Protein AF-A0A836Q5B0-F1 (afdb_monomer)

Foldseek 3Di:
DDPPDPQDADEDDEDAAQDDLVRLVVQQVVQVVVAPHKYKYKYAQNVRPWIKIWIWHAHPVDDFIWIWIWIDDDPPTHTPDIDTHPDSVVVNVVSDLVSPDSVPPPVPDDDDDDDPPPDPDDDDDDDDDDDDDDDDDDDDPPCPVVDDPPDPCLPVQPDKDKDWLLVPQLLRVLVSLQSSQFFWWKWWDDPPKIKIWGGGRSWTFWIDMPNDIALLRLLVSNLDRTTMMITGGPDDDPDGRHDDGSVVSSVLSVVLNVLVVVCVVVVQDQQKQKDFLDPPDDLVNQVVLCVPPPSADSVLLVLLLVLRPSDDGNNVSCVVSVHDSSHVSVSVSSCVVVSRMDIDPPHPPPPPPPPCPPPPPPPVVVVVVVVVVVVPDD

Radius of gyration: 31.03 Å; Cα contacts (8 Å, |Δi|>4): 532; chains: 1; bounding box: 118×63×68 Å

pLDDT: mean 72.56, std 22.39, range [23.05, 97.31]

Mean predicted aligned error: 19.77 Å

Sequence (378 aa):
MLKKTSLASKTLQKLPAAPGLSEIHHFLSVAMEQRGRQVEITWATPDKMMDFSLNIHCPIKGGDTNWKLFLGTGQRAELLWDYRSCDVLLVYNLIVSSCGEVHQSIQAEGAITVSESFRDASRKRDTYFMQASRQSTDGDLTKLSAIGLQDNSWSKGTQEMTGELSLVPPSTLLQSILLSKTTGKLVISSQKESVQIYTVEGRAVYAEGMGQTGDECILELIGVRDGKYNFEPRARTDKQNVVNDLETLIVRGVQLTDSNTYLRHAGVAPESILLKARKDTTEYELSSSIEGNNAIDGEAMLQLYIAIDDRSMLKQVTRMAELKKSQWVPALCHLIERDFVTFSNEHVKSKSERANLPGKQIDTSLIHSVMTTLRLFP

Secondary structure (DSSP, 8-state):
---------EEEEEESSSPPHHHHHHHHHHHHHTTTSEEEEEEE-TTSS-EEEEEEE--TT-SPPEEEEEESSGGG-EEEEEEE-S-HHHHHHHHHHHS-STTSTTSSS------STT----------------------GGGTTSSSTT--GGGSTT--EEEETTTS-HHHHHHHHHHTT--EEEEEE-SS-EEEEEEETTEEEEEEETTEETHHHHHHHTT--S-EEEEEET---S-----S-HHHHHHHHHHHHHHHHHHHHHT--TTPEEEES-SS--HHHHHHHHTT-TTS-HHHHHHHHHH--SSSBHHHHHHHTT--HHHHHHHHHHHHHTTSEEEE-S----S------------HHHHHHHHHHTTS--

Structure (mmCIF, N/CA/C/O backbone):
data_AF-A0A836Q5B0-F1
#
_entry.id   AF-A0A836Q5B0-F1
#
loop_
_atom_site.group_PDB
_atom_site.id
_atom_site.type_symbol
_atom_site.label_atom_id
_atom_site.label_alt_id
_atom_site.label_comp_id
_atom_site.label_asym_id
_atom_site.label_entity_id
_atom_site.label_seq_id
_atom_site.pdbx_PDB_ins_code
_atom_site.Cartn_x
_atom_site.Cartn_y
_atom_site.Cartn_z
_atom_site.occupancy
_atom_site.B_iso_or_equiv
_atom_site.auth_seq_id
_atom_site.auth_comp_id
_atom_site.auth_asym_id
_atom_site.auth_atom_id
_atom_site.pdbx_PDB_model_num
ATOM 1 N N . MET A 1 1 ? 31.287 -37.209 23.423 1.00 32.28 1 MET A N 1
ATOM 2 C CA . MET A 1 1 ? 31.256 -36.941 21.966 1.00 32.28 1 MET A CA 1
ATOM 3 C C . MET A 1 1 ? 29.842 -37.167 21.443 1.00 32.28 1 MET A C 1
ATOM 5 O O . MET A 1 1 ? 29.458 -38.318 21.275 1.00 32.28 1 MET A O 1
ATOM 9 N N . LEU A 1 2 ? 29.049 -36.113 21.218 1.00 30.52 2 LEU A N 1
ATOM 10 C CA . LEU A 1 2 ? 27.745 -36.270 20.561 1.00 30.52 2 LEU A CA 1
ATOM 11 C C . LEU A 1 2 ? 27.942 -36.310 19.043 1.00 30.52 2 LEU A C 1
ATOM 13 O O . LEU A 1 2 ? 28.419 -35.342 18.451 1.00 30.52 2 LEU A O 1
ATOM 17 N N . LYS A 1 3 ? 27.570 -37.427 18.412 1.00 28.45 3 LYS A N 1
ATOM 18 C CA . LYS A 1 3 ? 27.507 -37.526 16.952 1.00 28.45 3 LYS A CA 1
ATOM 19 C C . LYS A 1 3 ? 26.350 -36.649 16.468 1.00 28.45 3 LYS A C 1
ATOM 21 O O . LYS A 1 3 ? 25.195 -36.993 16.702 1.00 28.45 3 LYS A O 1
ATOM 26 N N . LYS A 1 4 ? 26.653 -35.534 15.793 1.00 32.09 4 LYS A N 1
ATOM 27 C CA . LYS A 1 4 ? 25.658 -34.797 15.003 1.00 32.09 4 LYS A CA 1
ATOM 28 C C . LYS A 1 4 ? 25.189 -35.716 13.875 1.00 32.09 4 LYS A C 1
ATOM 30 O O . LYS A 1 4 ? 25.903 -35.896 12.893 1.00 32.09 4 LYS A O 1
ATOM 35 N N . THR A 1 5 ? 24.013 -36.311 14.028 1.00 31.94 5 THR A N 1
ATOM 36 C CA . THR A 1 5 ? 23.286 -36.943 12.928 1.00 31.94 5 THR A CA 1
ATOM 37 C C . THR A 1 5 ? 22.919 -35.857 11.925 1.00 31.94 5 THR A C 1
ATOM 39 O O . THR A 1 5 ? 22.050 -35.027 12.190 1.00 31.94 5 THR A O 1
ATOM 42 N N . SER A 1 6 ? 23.596 -35.833 10.777 1.00 34.41 6 SER A N 1
ATOM 43 C CA . SER A 1 6 ? 23.154 -35.020 9.651 1.00 34.41 6 SER A CA 1
ATOM 44 C C . SER A 1 6 ? 21.787 -35.532 9.199 1.00 34.41 6 SER A C 1
ATOM 46 O O . SER A 1 6 ? 21.635 -36.690 8.809 1.00 34.41 6 SER A O 1
ATOM 48 N N . LEU A 1 7 ? 20.778 -34.664 9.271 1.00 41.44 7 LEU A N 1
ATOM 49 C CA . LEU A 1 7 ? 19.516 -34.877 8.574 1.00 41.44 7 LEU A CA 1
ATOM 50 C C . LEU A 1 7 ? 19.847 -34.923 7.081 1.00 41.44 7 LEU A C 1
ATOM 52 O O . LEU A 1 7 ? 20.229 -33.908 6.504 1.00 41.44 7 LEU A O 1
ATOM 56 N N . ALA A 1 8 ? 19.782 -36.112 6.485 1.00 45.00 8 ALA A N 1
ATOM 57 C CA . ALA A 1 8 ? 20.088 -36.286 5.074 1.00 45.00 8 ALA A CA 1
ATOM 58 C C . ALA A 1 8 ? 19.111 -35.452 4.230 1.00 45.00 8 ALA A C 1
ATOM 60 O O . ALA A 1 8 ? 17.896 -35.660 4.308 1.00 45.00 8 ALA A O 1
ATOM 61 N N . SER A 1 9 ? 19.654 -34.517 3.442 1.00 53.81 9 SER A N 1
ATOM 62 C CA . SER A 1 9 ? 18.911 -33.822 2.388 1.00 53.81 9 SER A CA 1
ATOM 63 C C . SER A 1 9 ? 18.306 -34.867 1.455 1.00 53.81 9 SER A C 1
ATOM 65 O O . SER A 1 9 ? 18.991 -35.816 1.057 1.00 53.81 9 SER A O 1
ATOM 67 N N . LYS A 1 10 ? 17.020 -34.731 1.129 1.00 56.91 10 LYS A N 1
ATOM 68 C CA . LYS A 1 10 ? 16.376 -35.600 0.145 1.00 56.91 10 LYS A CA 1
ATOM 69 C C . LYS A 1 10 ? 16.384 -34.868 -1.189 1.00 56.91 10 LYS A C 1
ATOM 71 O O . LYS A 1 10 ? 15.486 -34.074 -1.465 1.00 56.91 10 LYS A O 1
ATOM 76 N N . THR A 1 11 ? 17.401 -35.150 -1.999 1.00 61.88 11 THR A N 1
ATOM 77 C CA . THR A 1 11 ? 17.527 -34.598 -3.349 1.00 61.88 11 THR A CA 1
ATOM 78 C C . THR A 1 11 ? 16.368 -35.092 -4.214 1.00 61.88 11 THR A C 1
ATOM 80 O O . THR A 1 11 ? 16.275 -36.272 -4.560 1.00 61.88 11 THR A O 1
ATOM 83 N N . LEU A 1 12 ? 15.456 -34.183 -4.531 1.00 60.34 12 LEU A N 1
ATOM 84 C CA . LEU A 1 12 ? 14.282 -34.396 -5.357 1.00 60.34 12 LEU A CA 1
ATOM 85 C C . LEU A 1 12 ? 14.588 -33.904 -6.769 1.00 60.34 12 LEU A C 1
ATOM 87 O O . LEU A 1 12 ? 14.223 -32.799 -7.149 1.00 60.34 12 LEU A O 1
ATOM 91 N N . GLN A 1 13 ? 15.209 -34.811 -7.531 1.00 65.50 13 GLN A N 1
ATOM 92 C CA . GLN A 1 13 ? 15.349 -34.763 -8.989 1.00 65.50 13 GLN A CA 1
ATOM 93 C C . GLN A 1 13 ? 16.310 -33.676 -9.526 1.00 65.50 13 GLN A C 1
ATOM 95 O O . GLN A 1 13 ? 16.334 -32.534 -9.073 1.00 65.50 13 GLN A O 1
ATOM 100 N N . LYS A 1 14 ? 17.124 -34.040 -10.531 1.00 74.19 14 LYS A N 1
ATOM 101 C CA . LYS A 1 14 ? 17.832 -33.052 -11.361 1.00 74.19 14 LYS A CA 1
ATOM 102 C C . LYS A 1 14 ? 16.908 -32.660 -12.512 1.00 74.19 14 LYS A C 1
ATOM 104 O O . LYS A 1 14 ? 16.526 -33.519 -13.308 1.00 74.19 14 LYS A O 1
ATOM 109 N N . LEU A 1 15 ? 16.520 -31.392 -12.569 1.00 75.31 15 LEU A N 1
ATOM 110 C CA . LEU A 1 15 ? 15.701 -30.827 -13.636 1.00 75.31 15 LEU A CA 1
ATOM 111 C C . LEU A 1 15 ? 16.573 -30.437 -14.843 1.00 75.31 15 LEU A C 1
ATOM 113 O O . LEU A 1 15 ? 17.754 -30.115 -14.677 1.00 75.31 15 LEU A O 1
ATOM 117 N N . PRO A 1 16 ? 16.010 -30.453 -16.065 1.00 67.50 16 PRO A N 1
ATOM 118 C CA . PRO A 1 16 ? 16.727 -30.057 -17.277 1.00 67.50 16 PRO A CA 1
ATOM 119 C C . PRO A 1 16 ? 16.876 -28.534 -17.439 1.00 67.50 16 PRO A C 1
ATOM 121 O O . PRO A 1 16 ? 17.687 -28.105 -18.252 1.00 67.50 16 PRO A O 1
ATOM 124 N N . ALA A 1 17 ? 16.093 -27.739 -16.704 1.00 75.56 17 ALA A N 1
ATOM 125 C CA . ALA A 1 17 ? 16.068 -26.277 -16.743 1.00 75.56 17 ALA A CA 1
ATOM 126 C C . ALA A 1 17 ? 15.580 -25.716 -15.390 1.00 75.56 17 ALA A C 1
ATOM 128 O O . ALA A 1 17 ? 15.211 -26.486 -14.499 1.00 75.56 17 ALA A O 1
ATOM 129 N N . ALA A 1 18 ? 15.575 -24.386 -15.248 1.00 78.94 18 ALA A N 1
ATOM 130 C CA . ALA A 1 18 ? 15.057 -23.706 -14.059 1.00 78.94 18 ALA A CA 1
ATOM 131 C C . ALA A 1 18 ? 13.565 -24.028 -13.821 1.00 78.94 18 ALA A C 1
ATOM 133 O O . ALA A 1 18 ? 12.812 -24.126 -14.793 1.00 78.94 18 ALA A O 1
ATOM 134 N N . PRO A 1 19 ? 13.126 -24.190 -12.558 1.00 81.81 19 PRO A N 1
ATOM 135 C CA . PRO A 1 19 ? 11.784 -24.666 -12.249 1.00 81.81 19 PRO A CA 1
ATOM 136 C C . PRO A 1 19 ? 10.709 -23.620 -12.566 1.00 81.81 19 PRO A C 1
ATOM 138 O O . PRO A 1 19 ? 10.798 -22.463 -12.147 1.00 81.81 19 PRO A O 1
ATOM 141 N N . GLY A 1 20 ? 9.654 -24.042 -13.261 1.00 76.81 20 GLY A N 1
ATOM 142 C CA . GLY A 1 20 ? 8.481 -23.208 -13.525 1.00 76.81 20 GLY A CA 1
ATOM 143 C C . GLY A 1 20 ? 7.596 -23.019 -12.286 1.00 76.81 20 GLY A C 1
ATOM 144 O O . GLY A 1 20 ? 7.656 -23.799 -11.335 1.00 76.81 20 GLY A O 1
ATOM 145 N N . LEU A 1 21 ? 6.704 -22.022 -12.309 1.00 70.06 21 LEU A N 1
ATOM 146 C CA . LEU A 1 21 ? 5.814 -21.689 -11.182 1.00 70.06 21 LEU A CA 1
ATOM 147 C C . LEU A 1 21 ? 5.029 -22.907 -10.640 1.00 70.06 21 LEU A C 1
ATOM 149 O O . LEU A 1 21 ? 4.979 -23.135 -9.431 1.00 70.06 21 LEU A O 1
ATOM 153 N N . SER A 1 22 ? 4.478 -23.736 -11.534 1.00 67.81 22 SER A N 1
ATOM 154 C CA . SER A 1 22 ? 3.757 -24.970 -11.180 1.00 67.81 22 SER A CA 1
ATOM 155 C C . SER A 1 22 ? 4.646 -26.026 -10.512 1.00 67.81 22 SER A C 1
ATOM 157 O O . SER A 1 22 ? 4.177 -26.794 -9.672 1.00 67.81 22 SER A O 1
ATOM 159 N N . GLU A 1 23 ? 5.931 -26.070 -10.868 1.00 78.94 23 GLU A N 1
ATOM 160 C CA . GLU A 1 23 ? 6.905 -27.006 -10.302 1.00 78.94 23 GLU A CA 1
ATOM 161 C C . GLU A 1 23 ? 7.339 -26.538 -8.910 1.00 78.94 23 GLU A C 1
ATOM 163 O O . GLU A 1 23 ? 7.349 -27.340 -7.981 1.00 78.94 23 GLU A O 1
ATOM 168 N N . ILE A 1 24 ? 7.567 -25.235 -8.711 1.00 84.19 24 ILE A N 1
ATOM 169 C CA . ILE A 1 24 ? 7.852 -24.655 -7.385 1.00 84.19 24 ILE A CA 1
ATOM 170 C C . ILE A 1 24 ? 6.676 -24.894 -6.425 1.00 84.19 24 ILE A C 1
ATOM 172 O O . ILE A 1 24 ? 6.894 -25.295 -5.281 1.00 84.19 24 ILE A O 1
ATOM 176 N N . HIS A 1 25 ? 5.429 -24.746 -6.890 1.00 80.12 25 HIS A N 1
ATOM 177 C CA . HIS A 1 25 ? 4.243 -25.094 -6.098 1.00 80.12 25 HIS A CA 1
ATOM 178 C C . HIS A 1 25 ? 4.213 -26.589 -5.723 1.00 80.12 25 HIS A C 1
ATOM 180 O O . HIS A 1 25 ? 3.893 -26.955 -4.586 1.00 8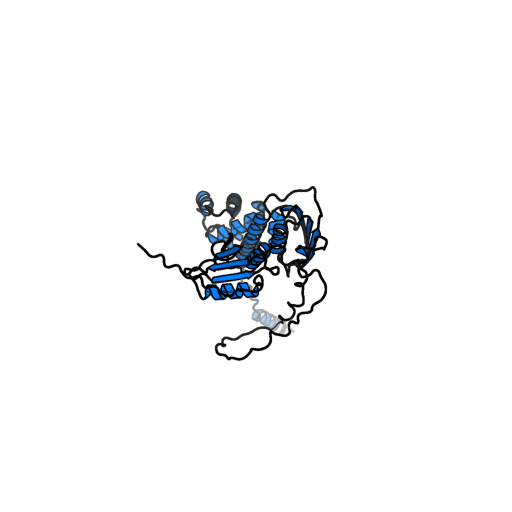0.12 25 HIS A O 1
ATOM 186 N N . HIS A 1 26 ? 4.570 -27.476 -6.658 1.00 82.06 26 HIS A N 1
ATOM 187 C CA . HIS A 1 26 ? 4.688 -28.908 -6.381 1.00 82.06 26 HIS A CA 1
ATOM 188 C C . HIS A 1 26 ? 5.789 -29.198 -5.347 1.00 82.06 26 HIS A C 1
ATOM 190 O O . HIS A 1 26 ? 5.546 -29.924 -4.384 1.00 82.06 26 HIS A O 1
ATOM 196 N N . PHE A 1 27 ? 6.967 -28.585 -5.475 1.00 86.06 27 PHE A N 1
ATOM 197 C CA . PHE A 1 27 ? 8.071 -28.774 -4.532 1.00 86.06 27 PHE A CA 1
ATOM 198 C C . PHE A 1 27 ? 7.763 -28.236 -3.133 1.00 86.06 27 PHE A C 1
ATOM 200 O O . PHE A 1 27 ? 8.098 -28.902 -2.152 1.00 86.06 27 PHE A O 1
ATOM 207 N N . LEU A 1 28 ? 7.063 -27.099 -3.021 1.00 84.25 28 LEU A N 1
ATOM 208 C CA . LEU A 1 28 ? 6.534 -26.618 -1.742 1.00 84.25 28 LEU A CA 1
ATOM 209 C C . LEU A 1 28 ? 5.586 -27.651 -1.123 1.00 84.25 28 LEU A C 1
ATOM 211 O O . LEU A 1 28 ? 5.732 -27.985 0.049 1.00 84.25 28 LEU A O 1
ATOM 215 N N . SER A 1 29 ? 4.667 -28.212 -1.914 1.00 82.38 29 SER A N 1
ATOM 216 C CA . SER A 1 29 ? 3.733 -29.247 -1.446 1.00 82.38 29 SER A CA 1
ATOM 217 C C . SER A 1 29 ? 4.484 -30.469 -0.888 1.00 82.38 29 SER A C 1
ATOM 219 O O . SER A 1 29 ? 4.231 -30.901 0.236 1.00 82.38 29 SER A O 1
ATOM 221 N N . VAL A 1 30 ? 5.496 -30.962 -1.612 1.00 83.62 30 VAL A N 1
ATOM 222 C CA . VAL A 1 30 ? 6.340 -32.099 -1.195 1.00 83.62 30 VAL A CA 1
ATOM 223 C C . VAL A 1 30 ? 7.197 -31.779 0.043 1.00 83.62 30 VAL A C 1
ATOM 225 O O . VAL A 1 30 ? 7.431 -32.661 0.877 1.00 83.62 30 VAL A O 1
ATOM 228 N N . ALA A 1 31 ? 7.655 -30.534 0.202 1.00 85.44 31 ALA A N 1
ATOM 229 C CA . ALA A 1 31 ? 8.370 -30.072 1.394 1.00 85.44 31 ALA A CA 1
ATOM 230 C C . ALA A 1 31 ? 7.434 -29.926 2.611 1.00 85.44 31 ALA A C 1
ATOM 232 O O . ALA A 1 31 ? 7.816 -30.274 3.732 1.00 85.44 31 ALA A O 1
ATOM 233 N N . MET A 1 32 ? 6.186 -29.497 2.397 1.00 82.69 32 MET A N 1
ATOM 234 C CA . MET A 1 32 ? 5.147 -29.403 3.428 1.00 82.69 32 MET A CA 1
ATOM 235 C C . MET A 1 32 ? 4.665 -30.772 3.918 1.00 82.69 32 MET A C 1
ATOM 237 O O . MET A 1 32 ? 4.344 -30.896 5.101 1.00 82.69 32 MET A O 1
ATOM 241 N N . GLU A 1 33 ? 4.655 -31.799 3.064 1.00 82.56 33 GLU A N 1
ATOM 242 C CA . GLU A 1 33 ? 4.442 -33.201 3.462 1.00 82.56 33 GLU A CA 1
ATOM 243 C C . GLU A 1 33 ? 5.608 -33.754 4.302 1.00 82.56 33 GLU A C 1
ATOM 245 O O . GLU A 1 33 ? 5.419 -34.623 5.153 1.00 82.56 33 GLU A O 1
ATOM 250 N N . GLN A 1 34 ? 6.825 -33.244 4.093 1.00 81.62 34 GLN A N 1
ATOM 251 C CA . GLN A 1 34 ? 8.064 -33.726 4.716 1.00 81.62 34 GLN A CA 1
ATOM 252 C C . GLN A 1 34 ? 8.671 -32.702 5.693 1.00 81.62 34 GLN A C 1
ATOM 254 O O . GLN A 1 34 ? 9.893 -32.526 5.737 1.00 81.62 34 GLN A O 1
ATOM 259 N N . ARG A 1 35 ? 7.828 -32.045 6.509 1.00 80.00 35 ARG A N 1
ATOM 260 C CA . ARG A 1 35 ? 8.258 -31.005 7.469 1.00 80.00 35 ARG A CA 1
ATOM 261 C C . ARG A 1 35 ? 9.450 -31.445 8.319 1.00 80.00 35 ARG A C 1
ATOM 263 O O . ARG A 1 35 ? 9.516 -32.574 8.805 1.00 80.00 35 ARG A O 1
ATOM 270 N N . GLY A 1 36 ? 10.385 -30.525 8.534 1.00 77.06 36 GLY A N 1
ATOM 271 C CA . GLY A 1 36 ? 11.625 -30.777 9.268 1.00 77.06 36 GLY A CA 1
ATOM 272 C C . GLY A 1 36 ? 12.735 -31.442 8.459 1.00 77.06 36 GLY A C 1
ATOM 273 O O . GLY A 1 36 ? 13.853 -31.543 8.962 1.00 77.06 36 GLY A O 1
ATOM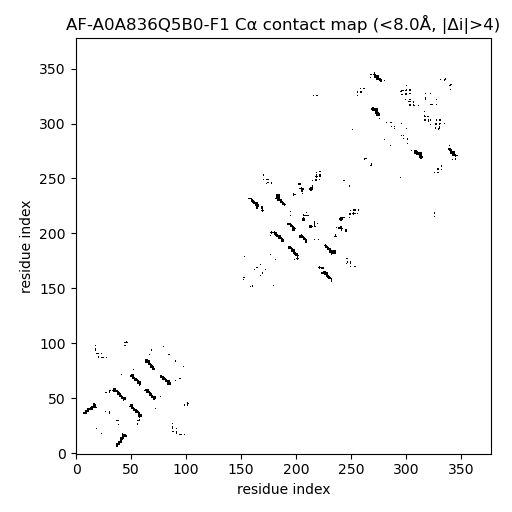 274 N N . ARG A 1 37 ? 12.474 -31.864 7.218 1.00 83.00 37 ARG A N 1
ATOM 275 C CA . ARG A 1 37 ? 13.512 -32.279 6.265 1.00 83.00 37 ARG A CA 1
ATOM 276 C C . ARG A 1 37 ? 13.827 -31.137 5.304 1.00 83.00 37 ARG A C 1
ATOM 278 O O . ARG A 1 37 ? 13.082 -30.164 5.207 1.00 83.00 37 ARG A O 1
ATOM 285 N N . GLN A 1 38 ? 14.972 -31.242 4.646 1.00 84.31 38 GLN A N 1
ATOM 286 C CA . GLN A 1 38 ? 15.367 -30.349 3.565 1.00 84.31 38 GLN A CA 1
ATOM 287 C C . GLN A 1 38 ? 15.113 -31.072 2.242 1.00 84.31 38 GLN A C 1
ATOM 289 O O . GLN A 1 38 ? 15.526 -32.224 2.068 1.00 84.31 38 GLN A O 1
ATOM 294 N N . VAL A 1 39 ? 14.390 -30.401 1.354 1.00 88.19 39 VAL A N 1
ATOM 295 C CA . VAL A 1 39 ? 14.159 -30.804 -0.033 1.00 88.19 39 VAL A CA 1
ATOM 296 C C . VAL A 1 39 ? 15.142 -30.025 -0.893 1.00 88.19 39 VAL A C 1
ATOM 298 O O . VAL A 1 39 ? 15.201 -28.804 -0.791 1.00 88.19 39 VAL A O 1
ATOM 301 N N . GLU A 1 40 ? 15.907 -30.723 -1.724 1.00 88.56 40 GLU A N 1
ATOM 302 C CA . GLU A 1 40 ? 16.896 -30.111 -2.614 1.00 88.56 40 GLU A CA 1
ATOM 303 C C . GLU A 1 40 ? 16.556 -30.427 -4.069 1.00 88.56 40 GLU A C 1
ATOM 305 O O . GLU A 1 40 ? 16.450 -31.600 -4.429 1.00 88.56 40 GLU A O 1
ATOM 310 N N . ILE A 1 41 ? 16.408 -29.399 -4.900 1.00 89.38 41 ILE A N 1
ATOM 311 C CA . ILE A 1 41 ? 16.217 -29.510 -6.351 1.00 89.38 41 ILE A CA 1
ATOM 312 C C . ILE A 1 41 ? 17.442 -28.917 -7.032 1.00 89.38 41 ILE A C 1
ATOM 314 O O . ILE A 1 41 ? 17.897 -27.845 -6.648 1.00 89.38 41 ILE A O 1
ATOM 318 N N . THR A 1 42 ? 17.958 -29.581 -8.064 1.00 88.75 42 THR A N 1
ATOM 319 C CA . THR A 1 42 ? 19.094 -29.062 -8.844 1.00 88.75 42 THR A CA 1
ATOM 320 C C . THR A 1 42 ? 18.723 -28.931 -10.310 1.00 88.75 42 THR A C 1
ATOM 322 O O . THR A 1 42 ? 17.991 -29.768 -10.834 1.00 88.75 42 THR A O 1
ATOM 325 N N . TRP A 1 43 ? 19.235 -27.914 -10.994 1.00 86.81 43 TRP A N 1
ATOM 326 C CA . TRP A 1 43 ? 19.111 -27.781 -12.447 1.00 86.81 43 TRP A CA 1
ATOM 327 C C . TRP A 1 43 ? 20.391 -27.234 -13.056 1.00 86.81 43 TRP A C 1
ATOM 329 O O . TRP A 1 43 ? 21.194 -26.604 -12.374 1.00 86.81 43 TRP A O 1
ATOM 339 N N . ALA A 1 44 ? 20.561 -27.477 -14.351 1.00 82.19 44 ALA A N 1
ATOM 340 C CA . ALA A 1 44 ? 21.536 -26.762 -15.157 1.00 82.19 44 ALA A CA 1
ATOM 341 C C . ALA A 1 44 ? 20.842 -25.623 -15.912 1.00 82.19 44 ALA A C 1
ATOM 343 O O . ALA A 1 44 ? 19.647 -25.680 -16.215 1.00 82.19 44 ALA A O 1
ATOM 344 N N . THR A 1 45 ? 21.609 -24.597 -16.241 1.00 75.25 45 THR A N 1
ATOM 345 C CA . THR A 1 45 ? 21.259 -23.617 -17.275 1.00 75.25 45 THR A CA 1
ATOM 346 C C . THR A 1 45 ? 21.203 -24.277 -18.663 1.00 75.25 45 THR A C 1
ATOM 348 O O . THR A 1 45 ? 21.854 -25.305 -18.872 1.00 75.25 45 THR A O 1
ATOM 351 N N . PRO A 1 46 ? 20.445 -23.721 -19.632 1.00 64.94 46 PRO A N 1
ATOM 352 C CA . PRO A 1 46 ? 20.335 -24.292 -20.981 1.00 64.94 46 PRO A CA 1
ATOM 353 C C . PRO A 1 46 ? 21.672 -24.461 -21.725 1.00 64.94 46 PRO A C 1
ATOM 355 O O . PRO A 1 46 ? 21.843 -25.430 -22.466 1.00 64.94 46 PRO A O 1
ATOM 358 N N . ASP A 1 47 ? 22.632 -23.562 -21.492 1.00 67.25 47 ASP A N 1
ATOM 359 C CA . ASP A 1 47 ? 24.005 -23.624 -22.020 1.00 67.25 47 ASP A CA 1
ATOM 360 C C . ASP A 1 47 ? 24.921 -24.608 -21.257 1.00 67.25 47 ASP A C 1
ATOM 362 O O . ASP A 1 47 ? 26.036 -24.896 -21.696 1.00 67.25 47 ASP A O 1
ATOM 366 N N . LYS A 1 48 ? 24.435 -25.153 -20.132 1.00 69.06 48 LYS A N 1
ATOM 367 C CA . LYS A 1 48 ? 25.134 -26.028 -19.180 1.00 69.06 48 LYS A CA 1
ATOM 368 C C . LYS A 1 48 ? 26.382 -25.406 -18.540 1.00 69.06 48 LYS A C 1
ATOM 370 O O . LYS A 1 48 ? 27.216 -26.153 -18.026 1.00 69.06 48 LYS A O 1
ATOM 375 N N . MET A 1 49 ? 26.521 -24.078 -18.533 1.00 69.31 49 MET A N 1
ATOM 376 C CA . MET A 1 49 ? 27.674 -23.410 -17.912 1.00 69.31 49 MET A CA 1
ATOM 377 C C . MET A 1 49 ? 27.521 -23.240 -16.398 1.00 69.31 49 MET A C 1
ATOM 379 O O . MET A 1 49 ? 28.517 -23.258 -15.676 1.00 69.31 49 MET A O 1
ATOM 383 N N . MET A 1 50 ? 26.287 -23.114 -15.905 1.00 79.62 50 MET A N 1
ATOM 384 C CA . MET A 1 50 ? 25.978 -22.943 -14.482 1.00 79.62 50 MET A CA 1
ATOM 385 C C . MET A 1 50 ? 24.972 -23.994 -13.999 1.00 79.62 50 MET A C 1
ATOM 387 O O . MET A 1 50 ? 23.851 -24.070 -14.505 1.00 79.62 50 MET A O 1
ATOM 391 N N . ASP A 1 51 ? 25.346 -24.779 -12.988 1.00 85.25 51 ASP A N 1
ATOM 392 C CA . ASP A 1 51 ? 24.382 -25.535 -12.180 1.00 85.25 51 ASP A CA 1
ATOM 393 C C . ASP A 1 51 ? 23.828 -24.630 -11.061 1.00 85.25 51 ASP A C 1
ATOM 395 O O . ASP A 1 51 ? 24.540 -23.772 -10.542 1.00 85.25 51 ASP A O 1
ATOM 399 N N . PHE A 1 52 ? 22.589 -24.864 -10.642 1.00 89.06 52 PHE A N 1
ATOM 400 C CA . PHE A 1 52 ? 21.939 -24.225 -9.496 1.00 89.06 52 PHE A CA 1
ATOM 401 C C . PHE A 1 52 ? 21.349 -25.291 -8.561 1.00 89.06 52 PHE A C 1
ATOM 403 O O . PHE A 1 52 ? 20.934 -26.364 -9.015 1.00 89.06 52 PHE A O 1
ATOM 410 N N . SER A 1 53 ? 21.275 -24.989 -7.262 1.00 90.25 53 SER A N 1
ATOM 411 C CA . SER A 1 53 ? 20.589 -25.811 -6.253 1.00 90.25 53 SER A CA 1
ATOM 412 C C . SER A 1 53 ? 19.614 -24.965 -5.433 1.00 90.25 53 SER A C 1
ATOM 414 O O . SER A 1 53 ? 20.013 -23.977 -4.816 1.00 90.25 53 SER A O 1
ATOM 416 N N . LEU A 1 54 ? 18.336 -25.347 -5.410 1.00 91.38 54 LEU A N 1
ATOM 417 C CA . LEU A 1 54 ? 17.301 -24.755 -4.565 1.00 91.38 54 LEU A CA 1
ATOM 418 C C . LEU A 1 54 ? 16.998 -25.686 -3.395 1.00 91.38 54 LEU A C 1
ATOM 420 O O . LEU A 1 54 ? 16.547 -26.818 -3.575 1.00 91.38 54 LEU A O 1
ATOM 424 N N . ASN A 1 55 ? 17.193 -25.169 -2.190 1.00 92.00 55 ASN A N 1
ATOM 425 C CA . ASN A 1 55 ? 16.923 -25.854 -0.941 1.00 92.00 55 ASN A CA 1
ATOM 426 C C . ASN A 1 55 ? 15.665 -25.285 -0.282 1.00 92.00 55 ASN A C 1
ATOM 428 O O . ASN A 1 55 ? 15.579 -24.085 -0.026 1.00 92.00 55 ASN A O 1
ATOM 432 N N . ILE A 1 56 ? 14.706 -26.160 0.010 1.00 91.56 56 ILE A N 1
ATOM 433 C CA . ILE A 1 56 ? 13.398 -25.842 0.587 1.00 91.56 56 ILE A CA 1
ATOM 434 C C . ILE A 1 56 ? 13.292 -26.527 1.950 1.00 91.56 56 ILE A C 1
ATOM 436 O O . ILE A 1 56 ? 13.509 -27.737 2.072 1.00 91.56 56 ILE A O 1
ATOM 440 N N . HIS A 1 57 ? 12.944 -25.770 2.987 1.00 90.25 57 HIS A N 1
ATOM 441 C CA . HIS A 1 57 ? 12.797 -26.278 4.346 1.00 90.25 57 HIS A CA 1
ATOM 442 C C . HIS A 1 57 ? 11.540 -25.730 5.030 1.00 90.25 57 HIS A C 1
ATOM 444 O O . HIS A 1 57 ? 11.481 -24.565 5.428 1.00 90.25 57 HIS A O 1
ATOM 450 N N . CYS A 1 58 ? 10.550 -26.602 5.227 1.00 87.25 58 CYS A N 1
ATOM 451 C CA . CYS A 1 58 ? 9.345 -26.296 5.994 1.00 87.25 58 CYS A CA 1
ATOM 452 C C . CYS A 1 58 ? 9.558 -26.653 7.484 1.00 87.25 58 CYS A C 1
ATOM 454 O O . CYS A 1 58 ? 9.760 -27.835 7.798 1.00 87.25 58 CYS A O 1
ATOM 456 N N . PRO A 1 59 ? 9.501 -25.690 8.424 1.00 82.25 59 PRO A N 1
ATOM 457 C CA . PRO A 1 59 ? 9.728 -25.955 9.845 1.00 82.25 59 PRO A CA 1
ATOM 458 C C . PRO A 1 59 ? 8.624 -26.826 10.475 1.00 82.25 59 PRO A C 1
ATOM 460 O O . PRO A 1 59 ? 7.433 -26.651 10.222 1.00 82.25 59 PRO A O 1
ATOM 463 N N . ILE A 1 60 ? 9.010 -27.753 11.365 1.00 78.12 60 ILE A N 1
ATOM 464 C CA . ILE A 1 60 ? 8.072 -28.687 12.032 1.00 78.12 60 ILE A CA 1
ATOM 465 C C . ILE A 1 60 ? 7.019 -27.939 12.864 1.00 78.12 60 ILE A C 1
ATOM 467 O O . ILE A 1 60 ? 5.853 -28.323 12.876 1.00 78.12 60 ILE A O 1
ATOM 471 N N . LYS A 1 61 ? 7.427 -26.861 13.546 1.00 75.31 61 LYS A N 1
ATOM 472 C CA . LYS A 1 61 ? 6.584 -26.093 14.478 1.00 75.31 61 LYS A CA 1
ATOM 473 C C . LYS A 1 61 ? 5.621 -25.106 13.794 1.00 75.31 61 LYS A C 1
ATOM 475 O O . LYS A 1 61 ? 4.953 -24.354 14.494 1.00 75.31 61 LYS A O 1
ATOM 480 N N . GLY A 1 62 ? 5.541 -25.110 12.461 1.00 64.50 62 GLY A N 1
ATOM 481 C CA . GLY A 1 62 ? 4.864 -24.063 11.692 1.00 64.50 62 GLY A CA 1
ATOM 482 C C . GLY A 1 62 ? 5.724 -22.803 11.532 1.00 64.50 62 GLY A C 1
ATOM 483 O O . GLY A 1 62 ? 6.829 -22.725 12.074 1.00 64.50 62 GLY A O 1
ATOM 484 N N . GLY A 1 63 ? 5.213 -21.845 10.757 1.00 73.12 63 GLY A N 1
ATOM 485 C CA . GLY A 1 63 ? 5.950 -20.673 10.271 1.00 73.12 63 GLY A CA 1
ATOM 486 C C . GLY A 1 63 ? 6.343 -20.796 8.795 1.00 73.12 63 GLY A C 1
ATOM 487 O O . GLY A 1 63 ? 6.121 -21.839 8.175 1.00 73.12 63 GLY A O 1
ATOM 488 N N . ASP A 1 64 ? 6.911 -19.724 8.245 1.00 80.50 64 ASP A N 1
ATOM 489 C CA . ASP A 1 64 ? 7.226 -19.624 6.818 1.00 80.50 64 ASP A CA 1
ATOM 490 C C . ASP A 1 64 ? 8.252 -20.651 6.341 1.00 80.50 64 ASP A C 1
ATOM 492 O O . ASP A 1 64 ? 9.207 -21.006 7.044 1.00 80.50 64 ASP A O 1
ATOM 496 N N . THR A 1 65 ? 8.078 -21.094 5.096 1.00 86.88 65 THR A N 1
ATOM 497 C CA . THR A 1 65 ? 9.043 -21.974 4.437 1.00 86.88 65 THR A CA 1
ATOM 498 C C . THR A 1 65 ? 10.322 -21.198 4.154 1.00 86.88 65 THR A C 1
ATOM 500 O O . THR A 1 65 ? 10.289 -20.091 3.618 1.00 86.88 65 THR A O 1
ATOM 503 N N . ASN A 1 66 ? 11.461 -21.775 4.530 1.00 90.25 66 ASN A N 1
ATOM 504 C CA . ASN A 1 66 ? 12.769 -21.230 4.209 1.00 90.25 66 ASN A CA 1
ATOM 505 C C . ASN A 1 66 ? 13.235 -21.773 2.853 1.00 90.25 66 ASN A C 1
ATOM 507 O O . ASN A 1 66 ? 13.192 -22.981 2.612 1.00 90.25 66 ASN A O 1
ATOM 511 N N . TRP A 1 67 ? 13.680 -20.866 1.996 1.00 92.44 67 TRP A N 1
ATOM 512 C CA . TRP A 1 67 ? 14.132 -21.105 0.637 1.00 92.44 67 TRP A CA 1
ATOM 513 C C . TRP A 1 67 ? 15.556 -20.576 0.505 1.00 92.44 67 TRP A C 1
ATOM 515 O O . TRP A 1 67 ? 15.823 -19.432 0.871 1.00 92.44 67 TRP A O 1
ATOM 525 N N . LYS A 1 68 ? 16.468 -21.384 -0.031 1.00 92.38 68 LYS A N 1
ATOM 526 C CA . LYS A 1 68 ? 17.854 -20.974 -0.271 1.00 92.38 68 LYS A CA 1
ATOM 527 C C . LYS A 1 68 ? 18.288 -21.375 -1.664 1.00 92.38 68 LYS A C 1
ATOM 529 O O . LYS A 1 68 ? 18.236 -22.562 -1.986 1.00 92.38 68 LYS A O 1
ATOM 534 N N . LEU A 1 69 ? 18.742 -20.415 -2.459 1.00 91.56 69 LEU A N 1
ATOM 535 C CA . LEU A 1 69 ? 19.304 -20.684 -3.777 1.00 91.56 69 LEU A CA 1
ATOM 536 C C . LEU A 1 69 ? 20.826 -20.636 -3.719 1.00 91.56 69 LEU A C 1
ATOM 538 O O . LEU A 1 69 ? 21.408 -19.722 -3.135 1.00 91.56 69 LEU A O 1
ATOM 542 N N . PHE A 1 70 ? 21.455 -21.609 -4.366 1.00 89.19 70 PHE A N 1
ATOM 543 C CA . PHE A 1 70 ? 22.895 -21.704 -4.502 1.00 89.19 70 PHE A CA 1
ATOM 544 C C . PHE A 1 70 ? 23.307 -21.772 -5.975 1.00 89.19 70 PHE A C 1
ATOM 546 O O . PHE A 1 70 ? 22.633 -22.418 -6.782 1.00 89.19 70 PHE A O 1
ATOM 553 N N . LEU A 1 71 ? 24.441 -21.152 -6.296 1.00 85.94 71 LEU A N 1
ATOM 554 C CA . LEU A 1 71 ? 25.160 -21.310 -7.555 1.00 85.94 71 LEU A CA 1
ATOM 555 C C . LEU A 1 71 ? 26.180 -22.448 -7.409 1.00 85.94 71 LEU A C 1
ATOM 557 O O . LEU A 1 71 ? 27.007 -22.438 -6.499 1.00 85.94 71 LEU A O 1
ATOM 561 N N . GLY A 1 72 ? 26.132 -23.432 -8.303 1.00 80.19 72 GLY A N 1
ATOM 562 C CA . GLY A 1 72 ? 26.903 -24.673 -8.226 1.00 80.19 72 GLY A CA 1
ATOM 563 C C . GLY A 1 72 ? 26.242 -25.766 -7.372 1.00 80.19 72 GLY A C 1
ATOM 564 O O . GLY A 1 72 ? 25.174 -25.589 -6.789 1.00 80.19 72 GLY A O 1
ATOM 565 N N . THR A 1 73 ? 26.887 -26.936 -7.303 1.00 73.56 73 THR A N 1
ATOM 566 C CA . THR A 1 73 ? 26.415 -28.100 -6.529 1.00 73.56 73 THR A CA 1
ATOM 567 C C . THR A 1 73 ? 27.481 -28.620 -5.557 1.00 73.56 73 THR A C 1
ATOM 569 O O . THR A 1 73 ? 28.688 -28.490 -5.776 1.00 73.56 73 THR A O 1
ATOM 572 N N . GLY A 1 74 ? 27.040 -29.226 -4.449 1.00 69.44 74 GLY A N 1
ATOM 573 C CA . GLY A 1 74 ? 27.924 -29.817 -3.439 1.00 69.44 74 GLY A CA 1
ATOM 574 C C . GLY A 1 74 ? 28.701 -28.788 -2.604 1.00 69.44 74 GLY A C 1
ATOM 575 O O . GLY A 1 74 ? 28.222 -27.697 -2.323 1.00 69.44 74 GLY A O 1
ATOM 576 N N . GLN A 1 75 ? 29.919 -29.138 -2.171 1.00 65.00 75 GLN A N 1
ATOM 577 C CA . GLN A 1 75 ? 30.689 -28.330 -1.203 1.00 65.00 75 GLN A CA 1
ATOM 578 C C . GLN A 1 75 ? 31.316 -27.040 -1.762 1.00 65.00 75 GLN A C 1
ATOM 580 O O . GLN A 1 75 ? 31.961 -26.311 -1.014 1.00 65.00 75 GLN A O 1
ATOM 585 N N . ARG A 1 76 ? 31.155 -26.757 -3.059 1.00 68.38 76 ARG A N 1
ATOM 586 C CA . ARG A 1 76 ? 31.595 -25.502 -3.696 1.00 68.38 76 ARG A CA 1
ATOM 587 C C . ARG A 1 76 ? 30.427 -24.588 -4.082 1.00 68.38 76 ARG A C 1
ATOM 589 O O . ARG A 1 76 ? 30.636 -23.648 -4.835 1.00 68.38 76 ARG A O 1
ATOM 596 N N . ALA A 1 77 ? 29.218 -24.885 -3.606 1.00 80.75 77 ALA 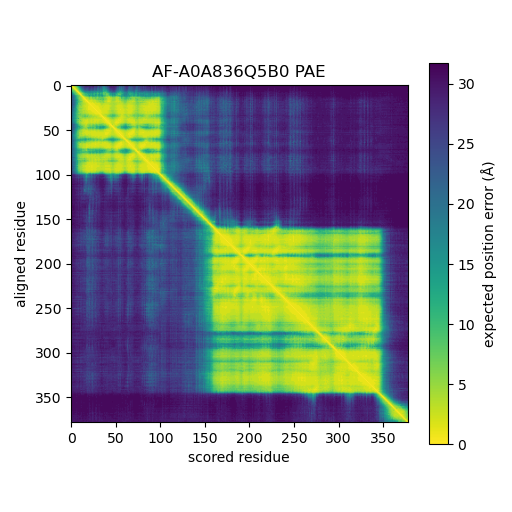A N 1
ATOM 597 C CA . ALA A 1 77 ? 28.037 -24.105 -3.931 1.00 80.75 77 ALA A CA 1
ATOM 598 C C . ALA A 1 77 ? 28.024 -22.768 -3.163 1.00 80.75 77 ALA A C 1
ATOM 600 O O . ALA A 1 77 ? 28.111 -22.751 -1.933 1.00 80.75 77 ALA A O 1
ATOM 601 N N . GLU A 1 78 ? 27.919 -21.655 -3.885 1.00 84.12 78 GLU A N 1
ATOM 602 C CA . GLU A 1 78 ? 27.834 -20.301 -3.331 1.00 84.12 78 GLU A CA 1
ATOM 603 C C . GLU A 1 78 ? 26.374 -19.948 -3.033 1.00 84.12 78 GLU A C 1
ATOM 605 O O . GLU A 1 78 ? 25.507 -20.158 -3.875 1.00 84.12 78 GLU A O 1
ATOM 610 N N . LEU A 1 79 ? 26.078 -19.429 -1.838 1.00 86.56 79 LEU A N 1
ATOM 611 C CA . LEU A 1 79 ? 24.722 -19.018 -1.460 1.00 86.56 79 LEU A CA 1
ATOM 612 C C . LEU A 1 79 ? 24.379 -17.677 -2.122 1.00 86.56 79 LEU A C 1
ATOM 614 O O . LEU A 1 79 ? 24.968 -16.660 -1.766 1.00 86.56 79 LEU A O 1
ATOM 618 N N . LEU A 1 80 ? 23.391 -17.666 -3.019 1.00 83.19 80 LEU A N 1
ATOM 619 C CA . LEU A 1 80 ? 22.901 -16.443 -3.662 1.00 83.19 80 LEU A CA 1
ATOM 620 C C . LEU A 1 80 ? 21.916 -15.687 -2.764 1.00 83.19 80 LEU A C 1
ATOM 622 O O . LEU A 1 80 ? 22.000 -14.469 -2.643 1.00 83.19 80 LEU A O 1
ATOM 626 N N . TRP A 1 81 ? 20.988 -16.403 -2.120 1.00 88.38 81 TRP A N 1
ATOM 627 C CA . TRP A 1 81 ? 20.042 -15.821 -1.163 1.00 88.38 81 TRP A CA 1
ATOM 628 C C . TRP A 1 81 ? 19.434 -16.866 -0.221 1.00 88.38 81 TRP A C 1
ATOM 630 O O . TRP A 1 81 ? 19.357 -18.053 -0.537 1.00 88.38 81 TRP A O 1
ATOM 640 N N . ASP A 1 82 ? 18.977 -16.392 0.940 1.00 90.25 82 ASP A N 1
ATOM 641 C CA . ASP A 1 82 ? 18.265 -17.134 1.986 1.00 90.25 82 ASP A CA 1
ATOM 642 C C . ASP A 1 82 ? 17.018 -16.320 2.356 1.00 90.25 82 ASP A C 1
ATOM 644 O O . ASP A 1 82 ? 17.129 -15.205 2.867 1.00 90.25 82 ASP A O 1
ATOM 648 N N . TYR A 1 83 ? 15.835 -16.838 2.030 1.00 87.62 83 TYR A N 1
ATOM 649 C CA . TYR A 1 83 ? 14.571 -16.109 2.115 1.00 87.62 83 TYR A CA 1
ATOM 650 C C . TYR A 1 83 ? 13.489 -16.949 2.799 1.00 87.62 83 TYR A C 1
ATOM 652 O O . TYR A 1 83 ? 13.495 -18.179 2.727 1.00 87.62 83 TYR A O 1
ATOM 660 N N . ARG A 1 84 ? 12.548 -16.311 3.499 1.00 87.06 84 ARG A N 1
ATOM 661 C CA . ARG A 1 84 ? 11.437 -16.997 4.179 1.00 87.06 84 ARG A CA 1
ATOM 662 C C . ARG A 1 84 ? 10.118 -16.468 3.655 1.00 87.06 84 ARG A C 1
ATOM 664 O O . ARG A 1 84 ? 9.854 -15.281 3.792 1.00 87.06 84 ARG A O 1
ATOM 671 N N . SER A 1 85 ? 9.321 -17.341 3.047 1.00 82.12 85 SER A N 1
ATOM 672 C CA . SER A 1 85 ? 8.006 -16.982 2.520 1.00 82.12 85 SER A CA 1
ATOM 673 C C . SER A 1 85 ? 7.154 -18.215 2.225 1.00 82.12 85 SER A C 1
ATOM 675 O O . SER A 1 85 ? 7.671 -19.292 1.908 1.00 82.12 85 SER A O 1
ATOM 677 N N . CYS A 1 86 ? 5.837 -18.037 2.285 1.00 76.19 86 CYS A N 1
ATOM 678 C CA . CYS A 1 86 ? 4.855 -18.962 1.719 1.00 76.19 86 CYS A CA 1
ATOM 679 C C . CYS A 1 86 ? 4.392 -18.553 0.301 1.00 76.19 86 CYS A C 1
ATOM 681 O O . CYS A 1 86 ? 3.663 -19.310 -0.337 1.00 76.19 86 CYS A O 1
ATOM 683 N N . ASP A 1 87 ? 4.817 -17.390 -0.203 1.00 77.81 87 ASP A N 1
ATOM 684 C CA . ASP A 1 87 ? 4.504 -16.897 -1.548 1.00 77.81 87 ASP A CA 1
ATOM 685 C C . ASP A 1 87 ? 5.407 -17.553 -2.609 1.00 77.81 87 ASP A C 1
ATOM 687 O O . ASP A 1 87 ? 6.596 -17.252 -2.746 1.00 77.81 87 ASP A O 1
ATOM 691 N N . VAL A 1 88 ? 4.803 -18.456 -3.382 1.00 80.31 88 VAL A N 1
ATOM 692 C CA . VAL A 1 88 ? 5.436 -19.194 -4.484 1.00 80.31 88 VAL A CA 1
ATOM 693 C C . VAL A 1 88 ? 5.793 -18.285 -5.668 1.00 80.31 88 VAL A C 1
ATOM 695 O O . VAL A 1 88 ? 6.784 -18.545 -6.352 1.00 80.31 88 VAL A O 1
ATOM 698 N N . LEU A 1 89 ? 5.027 -17.217 -5.917 1.00 74.31 89 LEU A N 1
ATOM 699 C CA . LEU A 1 89 ? 5.265 -16.286 -7.024 1.00 74.31 89 LEU A CA 1
ATOM 700 C C . LEU A 1 89 ? 6.484 -15.402 -6.742 1.00 74.31 89 LEU A C 1
ATOM 702 O O . LEU A 1 89 ? 7.319 -15.200 -7.623 1.00 74.31 89 LEU A O 1
ATOM 706 N N . LEU A 1 90 ? 6.637 -14.944 -5.499 1.00 78.12 90 LEU A N 1
ATOM 707 C CA . LEU A 1 90 ? 7.825 -14.211 -5.064 1.00 78.12 90 LEU A CA 1
ATOM 708 C C . LEU A 1 90 ? 9.097 -15.068 -5.176 1.00 78.12 90 LEU A C 1
ATOM 710 O O . LEU A 1 90 ? 10.112 -14.608 -5.697 1.00 78.12 90 LEU A O 1
ATOM 714 N N . VAL A 1 91 ? 9.031 -16.338 -4.761 1.00 81.94 91 VAL A N 1
ATOM 715 C CA . VAL A 1 91 ? 10.143 -17.296 -4.906 1.00 81.94 91 VAL A CA 1
ATOM 716 C C . VAL A 1 91 ? 10.474 -17.563 -6.377 1.00 81.94 91 VAL A C 1
ATOM 718 O O . VAL A 1 91 ? 11.649 -17.591 -6.740 1.00 81.94 91 VAL A O 1
ATOM 721 N N . TYR A 1 92 ? 9.466 -17.706 -7.242 1.00 81.31 92 TYR A N 1
ATOM 722 C CA . TYR A 1 92 ? 9.664 -17.825 -8.690 1.00 81.31 92 TYR A CA 1
ATOM 723 C C . TYR A 1 92 ? 10.392 -16.602 -9.267 1.00 81.31 92 TYR A C 1
ATOM 725 O O . TYR A 1 92 ? 11.397 -16.761 -9.960 1.00 81.31 92 TYR A O 1
ATOM 733 N N . ASN A 1 93 ? 9.958 -15.389 -8.919 1.00 78.12 93 ASN A N 1
ATOM 734 C CA . ASN A 1 93 ? 10.596 -14.151 -9.375 1.00 78.12 93 ASN A CA 1
ATOM 735 C C . ASN A 1 93 ? 12.058 -14.041 -8.901 1.00 78.12 93 ASN A C 1
ATOM 737 O O . ASN A 1 93 ? 12.926 -13.653 -9.684 1.00 78.12 93 ASN A O 1
ATOM 741 N N . LEU A 1 94 ? 12.359 -14.449 -7.661 1.00 77.69 94 LEU A N 1
ATOM 742 C CA . LEU A 1 94 ? 13.731 -14.517 -7.138 1.00 77.69 94 LEU A CA 1
ATOM 743 C C . LEU A 1 94 ? 14.603 -15.513 -7.921 1.00 77.69 94 LEU A C 1
ATOM 745 O O . LEU A 1 94 ? 15.745 -15.192 -8.253 1.00 77.69 94 LEU A O 1
ATOM 749 N N . ILE A 1 95 ? 14.078 -16.695 -8.259 1.00 84.06 95 ILE A N 1
ATOM 750 C CA . ILE A 1 95 ? 14.784 -17.698 -9.077 1.00 84.06 95 ILE A CA 1
ATOM 751 C C . ILE A 1 95 ? 15.064 -17.146 -10.481 1.00 84.06 95 ILE A C 1
ATOM 753 O O . ILE A 1 95 ? 16.212 -17.174 -10.924 1.00 84.06 95 ILE A O 1
ATOM 757 N N . VAL A 1 96 ? 14.056 -16.578 -11.151 1.00 79.50 96 VAL A N 1
ATOM 758 C CA . VAL A 1 96 ? 14.199 -15.982 -12.493 1.00 79.50 96 VAL A CA 1
ATOM 759 C C . VAL A 1 96 ? 15.225 -14.846 -12.490 1.00 79.50 96 VAL A C 1
ATOM 761 O O . VAL A 1 96 ? 16.090 -14.809 -13.362 1.00 79.50 96 VAL A O 1
ATOM 764 N N . SER A 1 97 ? 15.195 -13.969 -11.481 1.00 73.75 97 SER A N 1
ATOM 765 C CA . SER A 1 97 ? 16.172 -12.882 -11.330 1.00 73.75 97 SER A CA 1
ATOM 766 C C . SER A 1 97 ? 17.597 -13.375 -11.052 1.00 73.75 97 SER A C 1
ATOM 768 O O . SER A 1 97 ? 18.550 -12.664 -11.358 1.00 73.75 97 SER A O 1
ATOM 770 N N . SER A 1 98 ? 17.756 -14.561 -10.460 1.00 76.69 98 SER A N 1
ATOM 771 C CA . SER A 1 98 ? 19.066 -15.128 -10.104 1.00 76.69 98 SER A CA 1
ATOM 772 C C . SER A 1 98 ? 19.702 -15.933 -11.239 1.00 76.69 98 SER A C 1
ATOM 774 O O . SER A 1 98 ? 20.922 -16.056 -11.299 1.00 76.69 98 SER A O 1
ATOM 776 N N . CYS A 1 99 ? 18.895 -16.470 -12.155 1.00 73.31 99 CYS A N 1
ATOM 777 C CA . CYS A 1 99 ? 19.341 -17.211 -13.339 1.00 73.31 99 CYS A CA 1
ATOM 778 C C . CYS A 1 99 ? 19.509 -16.301 -14.578 1.00 73.31 99 CYS A C 1
ATOM 780 O O . CYS A 1 99 ? 19.170 -16.712 -15.691 1.00 73.31 99 CYS A O 1
ATOM 782 N N . GLY A 1 100 ? 19.960 -15.057 -14.376 1.00 57.53 100 GLY A N 1
ATOM 783 C CA . GLY A 1 100 ? 19.921 -13.969 -15.362 1.00 57.53 100 GLY A CA 1
ATOM 784 C C . GLY A 1 100 ? 20.527 -14.282 -16.740 1.00 57.53 100 GLY A C 1
ATOM 785 O O . GLY A 1 100 ? 21.479 -15.043 -16.863 1.00 57.53 100 GLY A O 1
ATOM 786 N N . GLU A 1 101 ? 19.948 -13.663 -17.775 1.00 44.53 101 GLU A N 1
ATOM 787 C CA . GLU A 1 101 ? 20.325 -13.671 -19.208 1.00 44.53 101 GLU A CA 1
ATOM 788 C C . GLU A 1 101 ? 20.416 -15.021 -19.953 1.00 44.53 101 GLU A C 1
ATOM 790 O O . GLU A 1 101 ? 20.128 -15.046 -21.150 1.00 44.53 101 GLU A O 1
ATOM 795 N N . VAL A 1 102 ? 20.667 -16.169 -19.313 1.00 38.84 102 VAL A N 1
ATOM 796 C CA . VAL A 1 102 ? 20.832 -17.459 -20.034 1.00 38.84 102 VAL A CA 1
ATOM 797 C C . VAL A 1 102 ? 19.523 -17.997 -20.653 1.00 38.84 102 VAL A C 1
ATOM 799 O O . VAL A 1 102 ? 19.543 -18.882 -21.503 1.00 38.84 102 VAL A O 1
ATOM 802 N N . HIS A 1 103 ? 18.362 -17.428 -20.308 1.00 36.00 103 HIS A N 1
ATOM 803 C CA . HIS A 1 103 ? 17.104 -17.698 -21.024 1.00 36.00 103 HIS A CA 1
ATOM 804 C C . HIS A 1 103 ? 16.946 -16.921 -22.348 1.00 36.00 103 HIS A C 1
ATOM 806 O O . HIS A 1 103 ? 16.016 -17.206 -23.100 1.00 36.00 103 HIS A O 1
ATOM 812 N N . GLN A 1 104 ? 17.820 -15.957 -22.664 1.00 34.78 104 GLN A N 1
ATOM 813 C CA . GLN A 1 104 ? 17.682 -15.114 -23.862 1.00 34.78 104 GLN A CA 1
ATOM 814 C C . GLN A 1 104 ? 18.370 -15.691 -25.114 1.00 34.78 104 GLN A C 1
ATOM 816 O O . GLN A 1 104 ? 18.016 -15.317 -26.230 1.00 34.78 104 GLN A O 1
ATOM 821 N N . SER A 1 105 ? 19.313 -16.626 -24.967 1.00 29.09 105 SER A N 1
ATOM 822 C CA . SER A 1 105 ? 20.204 -17.066 -26.056 1.00 29.09 105 SER A CA 1
ATOM 823 C C . SER A 1 105 ? 19.648 -18.151 -26.995 1.00 29.09 105 SER A C 1
ATOM 825 O O . SER A 1 105 ? 20.323 -18.502 -27.958 1.00 29.09 105 SER A O 1
ATOM 827 N N . ILE A 1 106 ? 18.435 -18.677 -26.766 1.00 35.91 106 ILE A N 1
ATOM 828 C CA . ILE A 1 106 ? 17.853 -19.777 -27.578 1.00 35.91 106 ILE A CA 1
ATOM 829 C C . ILE A 1 106 ? 16.626 -19.341 -28.410 1.00 35.91 106 ILE A C 1
ATOM 831 O O . ILE A 1 106 ? 16.213 -20.053 -29.319 1.00 35.91 106 ILE A O 1
ATOM 835 N N . GLN A 1 107 ? 16.061 -18.148 -28.186 1.00 34.44 107 GLN A N 1
ATOM 836 C CA . GLN A 1 107 ? 14.921 -17.644 -28.982 1.00 34.44 107 GLN A CA 1
ATOM 837 C C . GLN A 1 107 ? 15.323 -16.772 -30.188 1.00 34.44 107 GLN A C 1
ATOM 839 O O . GLN A 1 107 ? 14.454 -16.232 -30.871 1.00 34.44 107 GLN A O 1
ATOM 844 N N . ALA A 1 108 ? 16.624 -16.630 -30.456 1.00 30.81 108 ALA A N 1
ATOM 845 C CA . ALA A 1 108 ? 17.169 -15.703 -31.447 1.00 30.81 108 ALA A CA 1
ATOM 846 C C . ALA A 1 108 ? 17.888 -16.382 -32.630 1.00 30.81 108 ALA A C 1
ATOM 848 O O . ALA A 1 108 ? 18.824 -15.808 -33.170 1.00 30.81 108 ALA A O 1
ATOM 849 N N . GLU A 1 109 ? 17.438 -17.561 -33.073 1.00 26.94 109 GLU A N 1
ATOM 850 C CA . GLU A 1 109 ? 17.622 -18.005 -34.465 1.00 26.94 109 GLU A CA 1
ATOM 851 C C . GLU A 1 109 ? 16.542 -19.030 -34.870 1.00 26.94 109 GLU A C 1
ATOM 853 O O . GLU A 1 109 ? 15.865 -19.616 -34.026 1.00 26.94 109 GLU A O 1
ATOM 858 N N . GLY A 1 110 ? 16.268 -19.137 -36.173 1.00 27.47 110 GLY A N 1
ATOM 859 C CA . GLY A 1 110 ? 14.971 -19.603 -36.673 1.00 27.47 110 GLY A CA 1
ATOM 860 C C . GLY A 1 110 ? 14.663 -21.105 -36.546 1.00 27.47 110 GLY A C 1
ATOM 861 O O . GLY A 1 110 ? 15.502 -21.957 -36.808 1.00 27.47 110 GLY A O 1
ATOM 862 N N . ALA A 1 111 ? 13.380 -21.389 -36.293 1.00 34.59 111 ALA A N 1
ATOM 863 C CA . ALA A 1 111 ? 12.657 -22.624 -36.621 1.00 34.59 111 ALA A CA 1
ATOM 864 C C . ALA A 1 111 ? 13.212 -23.983 -36.124 1.00 34.59 111 ALA A C 1
ATOM 866 O O . ALA A 1 111 ? 13.843 -24.714 -36.879 1.00 34.59 111 ALA A O 1
ATOM 867 N N . ILE A 1 112 ? 12.727 -24.437 -34.958 1.00 24.55 112 ILE A N 1
ATOM 868 C CA . ILE A 1 112 ? 12.134 -25.784 -34.814 1.00 24.55 112 ILE A CA 1
ATOM 869 C C . ILE A 1 112 ? 10.874 -25.679 -33.938 1.00 24.55 112 ILE A C 1
ATOM 871 O O . ILE A 1 112 ? 10.927 -25.231 -32.796 1.00 24.55 112 ILE A O 1
ATOM 875 N N . THR A 1 113 ? 9.737 -26.156 -34.446 1.00 37.69 113 THR A N 1
ATOM 876 C CA . THR A 1 113 ? 8.536 -26.428 -33.642 1.00 37.69 113 THR A CA 1
ATOM 877 C C . THR A 1 113 ? 8.692 -27.757 -32.899 1.00 37.69 113 THR A C 1
ATOM 879 O O . THR A 1 113 ? 8.680 -28.807 -33.544 1.00 37.69 113 THR A O 1
ATOM 882 N N . VAL A 1 114 ? 8.767 -27.742 -31.563 1.00 27.92 114 VAL A N 1
ATOM 883 C CA . VAL A 1 114 ? 8.624 -28.962 -30.741 1.00 27.92 114 VAL A CA 1
ATOM 884 C C . VAL A 1 114 ? 7.251 -28.978 -30.067 1.00 27.92 114 VAL A C 1
ATOM 886 O O . VAL A 1 114 ? 7.059 -28.513 -28.950 1.00 27.92 114 VAL A O 1
ATOM 889 N N . SER A 1 115 ? 6.303 -29.505 -30.834 1.00 29.36 115 SER A N 1
ATOM 890 C CA . SER A 1 115 ? 5.003 -30.069 -30.455 1.00 29.36 115 SER A CA 1
ATOM 891 C C . SER A 1 115 ? 4.704 -30.303 -28.956 1.00 29.36 115 SER A C 1
ATOM 893 O O . SER A 1 115 ? 5.274 -31.184 -28.315 1.00 29.36 115 SER A O 1
ATOM 895 N N . GLU A 1 116 ? 3.627 -29.675 -28.465 1.00 31.44 116 GLU A N 1
ATOM 896 C CA . GLU A 1 116 ? 2.935 -29.964 -27.185 1.00 31.44 116 GLU A CA 1
ATOM 897 C C . GLU A 1 116 ? 2.251 -31.358 -27.116 1.00 31.44 116 GLU A C 1
ATOM 899 O O . GLU A 1 116 ? 1.439 -31.643 -26.238 1.00 31.44 116 GLU A O 1
ATOM 904 N N . SER A 1 117 ? 2.558 -32.274 -28.036 1.00 28.02 117 SER A N 1
ATOM 905 C CA . SER A 1 117 ? 1.728 -33.449 -28.350 1.00 28.02 117 SER A CA 1
ATOM 906 C C . SER A 1 117 ? 1.954 -34.697 -27.479 1.00 28.02 117 SER A C 1
ATOM 908 O O . SER A 1 117 ? 1.449 -35.759 -27.828 1.00 28.02 117 SER A O 1
ATOM 910 N N . PHE A 1 118 ? 2.721 -34.620 -26.383 1.00 30.11 118 PHE A N 1
ATOM 911 C CA . PHE A 1 118 ? 3.212 -35.811 -25.657 1.00 30.11 118 PHE A CA 1
ATOM 912 C C . PHE A 1 118 ? 2.936 -35.847 -24.140 1.00 30.11 118 PHE A C 1
ATOM 914 O O . PHE A 1 118 ? 3.648 -36.521 -23.395 1.00 30.11 118 PHE A O 1
ATOM 921 N N . ARG A 1 119 ? 1.896 -35.150 -23.655 1.00 35.97 119 ARG A N 1
ATOM 922 C CA . ARG A 1 119 ? 1.511 -35.172 -22.224 1.00 35.97 119 ARG A CA 1
ATOM 923 C C . ARG A 1 119 ? 0.095 -35.662 -21.896 1.00 35.97 119 ARG A C 1
ATOM 925 O O . ARG A 1 119 ? -0.208 -35.800 -20.714 1.00 35.97 119 ARG A O 1
ATOM 932 N N . ASP A 1 120 ? -0.731 -36.018 -22.882 1.00 32.50 120 ASP A N 1
ATOM 933 C CA . ASP A 1 120 ? -2.064 -36.590 -22.625 1.00 32.50 120 ASP A CA 1
ATOM 934 C C . ASP A 1 120 ? -2.085 -38.125 -22.741 1.00 32.50 120 ASP A C 1
ATOM 936 O O . ASP A 1 120 ? -2.505 -38.691 -23.747 1.00 32.50 120 ASP A O 1
ATOM 940 N N . ALA A 1 121 ? -1.588 -38.807 -21.701 1.00 27.59 121 ALA A N 1
ATOM 941 C CA . ALA A 1 121 ? -1.780 -40.250 -21.516 1.00 27.59 121 ALA A CA 1
ATOM 942 C C . ALA A 1 121 ? -1.482 -40.711 -20.073 1.00 27.59 121 ALA A C 1
ATOM 944 O O . ALA A 1 121 ? -0.458 -41.348 -19.837 1.00 27.59 121 ALA A O 1
ATOM 945 N N . SER A 1 122 ? -2.372 -40.423 -19.107 1.00 29.89 122 SER A N 1
ATOM 946 C CA . SER A 1 122 ? -2.635 -41.282 -17.918 1.00 29.89 122 SER A CA 1
ATOM 947 C C . SER A 1 122 ? -3.713 -40.711 -16.979 1.00 29.89 122 SER A C 1
ATOM 949 O O . SER A 1 122 ? -3.463 -40.390 -15.819 1.00 29.89 122 SER A O 1
ATOM 951 N N . ARG A 1 123 ? -4.967 -40.654 -17.442 1.00 33.47 123 ARG A N 1
ATOM 952 C CA . ARG A 1 123 ? -6.135 -40.625 -16.544 1.00 33.47 123 ARG A CA 1
ATOM 953 C C . ARG A 1 123 ? -6.738 -42.026 -16.438 1.00 33.47 123 ARG A C 1
ATOM 955 O O . ARG A 1 123 ? -7.416 -42.440 -17.374 1.00 33.47 123 ARG A O 1
ATOM 962 N N . LYS A 1 124 ? -6.530 -42.711 -15.301 1.00 29.52 124 LYS A N 1
ATOM 963 C CA . LYS A 1 124 ? -7.506 -43.610 -14.629 1.00 29.52 124 LYS A CA 1
ATOM 964 C C . LYS A 1 124 ? -6.918 -44.327 -13.401 1.00 29.52 124 LYS A C 1
ATOM 966 O O . LYS A 1 124 ? -6.266 -45.360 -13.525 1.00 29.52 124 LYS A O 1
ATOM 971 N N . ARG A 1 125 ? -7.248 -43.802 -12.219 1.00 29.45 125 ARG A N 1
ATOM 972 C CA . ARG A 1 125 ? -7.671 -44.572 -11.035 1.00 29.45 125 ARG A CA 1
ATOM 973 C C . ARG A 1 125 ? -8.420 -43.632 -10.089 1.00 29.45 125 ARG A C 1
ATOM 975 O O . ARG A 1 125 ? -7.808 -42.808 -9.423 1.00 29.45 125 ARG A O 1
ATOM 982 N N . ASP A 1 126 ? -9.743 -43.677 -10.202 1.00 26.06 126 ASP A N 1
ATOM 983 C CA . ASP A 1 126 ? -10.713 -43.874 -9.112 1.00 26.06 126 ASP A CA 1
ATOM 984 C C . ASP A 1 126 ? -10.357 -43.222 -7.756 1.00 26.06 126 ASP A C 1
ATOM 986 O O . ASP A 1 126 ? -9.362 -43.563 -7.124 1.00 26.06 126 ASP A O 1
ATOM 990 N N . THR A 1 127 ? -11.070 -42.176 -7.315 1.00 26.86 127 THR A N 1
ATOM 991 C CA . THR A 1 127 ? -12.315 -42.273 -6.502 1.00 26.86 127 THR A CA 1
ATOM 992 C C . THR A 1 127 ? -12.158 -43.230 -5.303 1.00 26.86 127 THR A C 1
ATOM 994 O O . THR A 1 127 ? -11.806 -44.390 -5.452 1.00 26.86 127 THR A O 1
ATOM 997 N N . TYR A 1 128 ? -12.376 -42.820 -4.051 1.00 24.47 128 TYR A N 1
ATOM 998 C CA . TYR A 1 128 ? -13.482 -42.016 -3.519 1.00 24.47 128 TYR A CA 1
ATOM 999 C C . TYR A 1 128 ? -13.028 -41.046 -2.410 1.00 24.47 128 TYR A C 1
ATOM 1001 O O . TYR A 1 128 ? -12.498 -41.50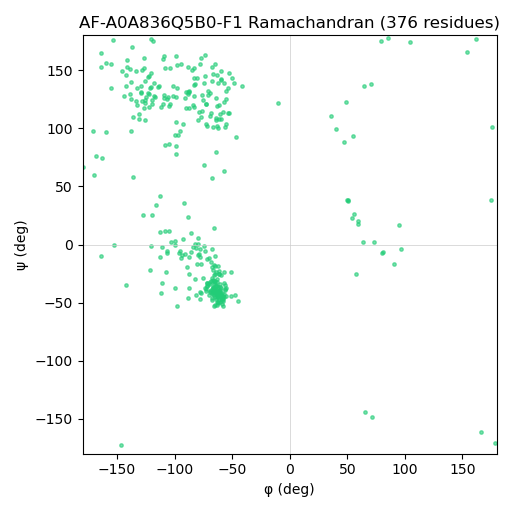2 -1.405 1.00 24.47 128 TYR A O 1
ATOM 1009 N N . PHE A 1 129 ? -13.352 -39.751 -2.534 1.00 27.92 129 PHE A N 1
ATOM 1010 C CA . PHE A 1 129 ? -13.960 -38.944 -1.454 1.00 27.92 129 PHE A CA 1
ATOM 1011 C C . PHE A 1 129 ? -14.475 -37.598 -2.012 1.00 27.92 129 PHE A C 1
ATOM 1013 O O . PHE A 1 129 ? -13.881 -36.538 -1.846 1.00 27.92 129 PHE A O 1
ATOM 1020 N N . MET A 1 130 ? -15.618 -37.647 -2.701 1.00 26.53 130 MET A N 1
ATOM 1021 C CA . MET A 1 130 ? -16.514 -36.494 -2.839 1.00 26.53 130 MET A CA 1
ATOM 1022 C C . MET A 1 130 ? -17.769 -36.800 -2.027 1.00 26.53 130 MET A C 1
ATOM 1024 O O . MET A 1 130 ? -18.456 -37.749 -2.388 1.00 26.53 130 MET A O 1
ATOM 1028 N N . GLN A 1 131 ? -18.112 -35.972 -1.033 1.00 24.61 131 GLN A N 1
ATOM 1029 C CA . GLN A 1 131 ? -19.496 -35.501 -0.854 1.00 24.61 131 GLN A CA 1
ATOM 1030 C C . GLN A 1 131 ? -19.628 -34.401 0.209 1.00 24.61 131 GLN A C 1
ATOM 1032 O O . GLN A 1 131 ? -19.747 -34.672 1.397 1.00 24.61 131 GLN A O 1
ATOM 1037 N N . ALA A 1 132 ? -19.651 -33.160 -0.281 1.00 27.31 132 ALA A N 1
ATOM 1038 C CA . ALA A 1 132 ? -20.426 -32.024 0.231 1.00 27.31 132 ALA A CA 1
ATOM 1039 C C . ALA A 1 132 ? -20.325 -30.877 -0.808 1.00 27.31 132 ALA A C 1
ATOM 1041 O O . ALA A 1 132 ? -19.580 -29.921 -0.634 1.00 27.31 132 ALA A O 1
ATOM 1042 N N . SER A 1 133 ? -20.773 -31.082 -2.055 1.00 24.19 133 SER A N 1
ATOM 1043 C CA . SER A 1 133 ? -21.992 -30.423 -2.585 1.00 24.19 133 SER A CA 1
ATOM 1044 C C . SER A 1 133 ? -22.123 -28.946 -2.154 1.00 24.19 133 SER A C 1
ATOM 1046 O O . SER A 1 133 ? -22.445 -28.694 -1.000 1.00 24.19 133 SER A O 1
ATOM 1048 N N . ARG A 1 134 ? -21.762 -27.964 -3.007 1.00 27.53 134 ARG A N 1
ATOM 1049 C CA . ARG A 1 134 ? -22.548 -27.416 -4.160 1.00 27.53 134 ARG A CA 1
ATOM 1050 C C . ARG A 1 134 ? -23.837 -26.725 -3.670 1.00 27.53 134 ARG A C 1
ATOM 1052 O O . ARG A 1 134 ? -24.526 -27.308 -2.849 1.00 27.53 134 ARG A O 1
ATOM 1059 N N . GLN A 1 135 ? -24.263 -25.550 -4.142 1.00 28.38 135 GLN A N 1
ATOM 1060 C CA . GLN A 1 135 ? -24.149 -24.860 -5.451 1.00 28.38 135 GLN A CA 1
ATOM 1061 C C . GLN A 1 135 ? -23.816 -23.354 -5.203 1.00 28.38 135 GLN A C 1
ATOM 1063 O O . GLN A 1 135 ? -23.867 -22.937 -4.054 1.00 28.38 135 GLN A O 1
ATOM 1068 N N . SER A 1 136 ? -23.455 -22.449 -6.124 1.00 27.61 136 SER A N 1
ATOM 1069 C CA . SER A 1 136 ? -23.434 -22.354 -7.604 1.00 27.61 136 SER A CA 1
ATOM 1070 C C . SER A 1 136 ? -22.512 -21.154 -7.984 1.00 27.61 136 SER A C 1
ATOM 1072 O O . SER A 1 136 ? -22.220 -20.349 -7.106 1.00 27.61 136 SER A O 1
ATOM 1074 N N . THR A 1 137 ? -22.009 -20.933 -9.208 1.00 27.94 137 THR A N 1
ATOM 1075 C CA . THR A 1 137 ? -22.239 -21.598 -10.512 1.00 27.94 137 THR A CA 1
ATOM 1076 C C . THR A 1 137 ? -20.963 -21.606 -11.395 1.00 27.94 137 THR A C 1
ATOM 1078 O O . THR A 1 137 ? -19.877 -21.265 -10.947 1.00 27.94 137 THR A O 1
ATOM 1081 N N . ASP A 1 138 ? -21.135 -22.055 -12.637 1.00 26.84 138 ASP A N 1
ATOM 1082 C CA . ASP A 1 138 ? -20.209 -22.267 -13.756 1.00 26.84 138 ASP A CA 1
ATOM 1083 C C . ASP A 1 138 ? -19.795 -20.979 -14.520 1.00 26.84 138 ASP A C 1
ATOM 1085 O O . ASP A 1 138 ? -20.540 -19.996 -14.512 1.00 26.84 138 ASP A O 1
ATOM 1089 N N . GLY A 1 139 ? -18.630 -20.983 -15.191 1.00 23.05 139 GLY A N 1
ATOM 1090 C CA . GLY A 1 139 ? -18.028 -19.772 -15.783 1.00 23.05 139 GLY A CA 1
ATOM 1091 C C . GLY A 1 139 ? -16.626 -19.886 -16.419 1.00 23.05 139 GLY A C 1
ATOM 1092 O O . GLY A 1 139 ? -15.838 -18.960 -16.279 1.00 23.05 139 GLY A O 1
ATOM 1093 N N . ASP A 1 140 ? -16.317 -20.994 -17.105 1.00 25.69 140 ASP A N 1
ATOM 1094 C CA . ASP A 1 140 ? -15.263 -21.132 -18.145 1.00 25.69 140 ASP A CA 1
ATOM 1095 C C . ASP A 1 140 ? -13.841 -20.555 -17.875 1.00 25.69 140 ASP A C 1
ATOM 1097 O O . ASP A 1 140 ? -13.476 -19.467 -18.326 1.00 25.69 140 ASP A O 1
ATOM 1101 N N . LEU A 1 141 ? -12.968 -21.364 -17.255 1.00 31.05 141 LEU A N 1
ATOM 1102 C CA . LEU A 1 141 ? -11.537 -21.054 -17.075 1.00 31.05 141 LEU A CA 1
ATOM 1103 C C . LEU A 1 141 ? -10.647 -21.306 -18.315 1.00 31.05 141 LEU A C 1
ATOM 1105 O O . LEU A 1 141 ? -9.436 -21.094 -18.241 1.00 31.05 141 LEU A O 1
ATOM 1109 N N . THR A 1 142 ? -11.185 -21.758 -19.456 1.00 30.05 142 THR A N 1
ATOM 1110 C CA . THR A 1 142 ? -10.345 -22.199 -20.595 1.00 30.05 142 THR A CA 1
ATOM 1111 C C . THR A 1 142 ? -9.828 -21.067 -21.490 1.00 30.05 142 THR A C 1
ATOM 1113 O O . THR A 1 142 ? -9.077 -21.318 -22.428 1.00 30.05 142 THR A O 1
ATOM 1116 N N . LYS A 1 143 ? -10.165 -19.808 -21.181 1.00 31.56 143 LYS A N 1
ATOM 1117 C CA . LYS A 1 143 ? -9.740 -18.619 -21.946 1.00 31.56 143 LYS A CA 1
ATOM 1118 C C . LYS A 1 143 ? -8.501 -17.905 -21.391 1.00 31.56 143 LYS A C 1
ATOM 1120 O O . LYS A 1 143 ? -7.960 -17.029 -22.060 1.00 31.56 143 LYS A O 1
ATOM 1125 N N . LEU A 1 144 ? -8.009 -18.297 -20.212 1.00 34.28 144 LEU A N 1
ATOM 1126 C CA . LEU A 1 144 ? -6.834 -17.676 -19.578 1.00 34.28 144 LEU A CA 1
ATOM 1127 C C . LEU A 1 144 ? -5.498 -18.007 -20.274 1.00 34.28 144 LEU A C 1
ATOM 1129 O O . LEU A 1 144 ? -4.504 -17.337 -20.025 1.00 34.28 144 LEU A O 1
ATOM 1133 N N . SER A 1 145 ? -5.467 -18.987 -21.181 1.00 32.75 145 SER A N 1
ATOM 1134 C CA . SER A 1 145 ? -4.307 -19.289 -22.035 1.00 32.75 145 SER A CA 1
ATOM 1135 C C . SER A 1 145 ? -4.250 -18.464 -23.331 1.00 32.75 145 SER A C 1
ATOM 1137 O O . SER A 1 145 ? -3.260 -18.547 -24.053 1.00 32.75 145 SER A O 1
ATOM 1139 N N . ALA A 1 146 ? -5.279 -17.661 -23.633 1.00 34.25 146 ALA A N 1
ATOM 1140 C CA . ALA A 1 146 ? -5.375 -16.874 -24.867 1.00 34.25 146 ALA A CA 1
ATOM 1141 C C . ALA A 1 146 ? -5.069 -15.371 -24.685 1.00 34.25 146 ALA A C 1
ATOM 1143 O O . ALA A 1 146 ? -5.166 -14.611 -25.647 1.00 34.25 146 ALA A O 1
ATOM 1144 N N . ILE A 1 147 ? -4.706 -14.927 -23.473 1.00 33.91 147 ILE A N 1
ATOM 1145 C CA . ILE A 1 147 ? -4.408 -13.519 -23.170 1.00 33.91 147 ILE A CA 1
ATOM 1146 C C . ILE A 1 147 ? -3.020 -13.392 -22.521 1.00 33.91 147 ILE A C 1
ATOM 1148 O O . ILE A 1 147 ? -2.826 -13.691 -21.348 1.00 33.91 147 ILE A O 1
ATOM 1152 N N . GLY A 1 148 ? -2.059 -12.871 -23.289 1.00 34.06 148 GLY A N 1
ATOM 1153 C CA . GLY A 1 148 ? -0.996 -12.003 -22.760 1.00 34.06 148 GLY A CA 1
ATOM 1154 C C . GLY A 1 148 ? 0.324 -12.617 -22.275 1.00 34.06 148 GLY A C 1
ATOM 1155 O O . GLY A 1 148 ? 1.300 -11.881 -22.203 1.00 34.06 148 GLY A O 1
ATOM 1156 N N . LEU A 1 149 ? 0.432 -13.921 -21.999 1.00 37.94 149 LEU A N 1
ATOM 1157 C CA . LEU A 1 149 ? 1.675 -14.519 -21.458 1.00 37.94 149 LEU A CA 1
ATOM 1158 C C . LEU A 1 149 ? 2.706 -14.987 -22.515 1.00 37.94 149 LEU A C 1
ATOM 1160 O O . LEU A 1 149 ? 3.533 -15.847 -22.224 1.00 37.94 149 LEU A O 1
ATOM 1164 N N . GLN A 1 150 ? 2.680 -14.437 -23.737 1.00 35.53 150 GLN A N 1
ATOM 1165 C CA . GLN A 1 150 ? 3.620 -14.806 -24.817 1.00 35.53 150 GLN A CA 1
ATOM 1166 C C . GLN A 1 150 ? 4.714 -13.776 -25.149 1.00 35.53 150 GLN A C 1
ATOM 1168 O O . GLN A 1 150 ? 5.595 -14.106 -25.938 1.00 35.53 150 GLN A O 1
ATOM 1173 N N . ASP A 1 151 ? 4.727 -12.577 -24.558 1.00 34.22 151 ASP A N 1
ATOM 1174 C CA . ASP A 1 151 ? 5.803 -11.604 -24.814 1.00 34.22 151 ASP A CA 1
ATOM 1175 C C . ASP A 1 151 ? 6.251 -10.924 -23.512 1.00 34.22 151 ASP A C 1
ATOM 1177 O O . ASP A 1 151 ? 5.646 -9.965 -23.033 1.00 34.22 151 ASP A O 1
ATOM 1181 N N . ASN A 1 152 ? 7.341 -11.432 -22.928 1.00 39.06 152 ASN A N 1
ATOM 1182 C CA . ASN A 1 152 ? 8.045 -10.776 -21.824 1.00 39.06 152 ASN A CA 1
ATOM 1183 C C . ASN A 1 152 ? 8.848 -9.580 -22.376 1.00 39.06 152 ASN A C 1
ATOM 1185 O O . ASN A 1 152 ? 10.079 -9.577 -22.395 1.00 39.06 152 ASN A O 1
ATOM 1189 N N . SER A 1 153 ? 8.138 -8.545 -22.831 1.00 37.91 153 SER A N 1
ATOM 1190 C CA . SER A 1 153 ? 8.715 -7.338 -23.446 1.00 37.91 153 SER A CA 1
ATOM 1191 C C . SER A 1 153 ? 9.577 -6.498 -22.490 1.00 37.91 153 SER A C 1
ATOM 1193 O O . SER A 1 153 ? 10.323 -5.635 -22.946 1.00 37.91 153 SER A O 1
ATOM 1195 N N . TRP A 1 154 ? 9.560 -6.810 -21.186 1.00 43.94 154 TRP A N 1
ATOM 1196 C CA . TRP A 1 154 ? 10.381 -6.212 -20.123 1.00 43.94 154 TRP A CA 1
ATOM 1197 C C . TRP A 1 154 ? 11.892 -6.167 -20.416 1.00 43.94 154 TRP A C 1
ATOM 1199 O O . TRP A 1 154 ? 12.589 -5.333 -19.842 1.00 43.94 154 TRP A O 1
ATOM 1209 N N . SER A 1 155 ? 12.413 -7.032 -21.296 1.00 41.88 155 SER A N 1
ATOM 1210 C CA . SER A 1 155 ? 13.838 -7.084 -21.665 1.00 41.88 155 SER A CA 1
ATOM 1211 C C . SER A 1 155 ? 14.171 -6.538 -23.063 1.00 41.88 155 SER A C 1
ATOM 1213 O O . SER A 1 155 ? 15.350 -6.371 -23.379 1.00 41.88 155 SER A O 1
ATOM 1215 N N . LYS A 1 156 ? 13.182 -6.203 -23.906 1.00 38.28 156 LYS A N 1
ATOM 1216 C CA . LYS A 1 156 ? 13.419 -5.581 -25.224 1.00 38.28 156 LYS A CA 1
ATOM 1217 C C . LYS A 1 156 ? 13.305 -4.065 -25.112 1.00 38.28 156 LYS A C 1
ATOM 1219 O O . LYS A 1 156 ? 12.215 -3.502 -25.170 1.00 38.28 156 LYS A O 1
ATOM 1224 N N . GLY A 1 157 ? 14.454 -3.401 -24.985 1.00 38.75 157 GLY A N 1
ATOM 1225 C CA . GLY A 1 157 ? 14.585 -1.953 -24.784 1.00 38.75 157 GLY A CA 1
ATOM 1226 C C . GLY A 1 157 ? 14.158 -1.049 -25.953 1.00 38.75 157 GLY A C 1
ATOM 1227 O O . GLY A 1 157 ? 14.965 -0.229 -26.395 1.00 38.75 157 GLY A O 1
ATOM 1228 N N . THR A 1 158 ? 12.904 -1.159 -26.403 1.00 37.09 158 THR A N 1
ATOM 1229 C CA . THR A 1 158 ? 12.214 -0.228 -27.324 1.00 37.09 158 THR A CA 1
ATOM 1230 C C . THR A 1 158 ? 10.683 -0.372 -27.361 1.00 37.09 158 THR A C 1
ATOM 1232 O O . THR A 1 158 ? 10.041 0.470 -27.982 1.00 37.09 158 THR A O 1
ATOM 1235 N N . GLN A 1 159 ? 10.082 -1.402 -26.754 1.00 42.72 159 GLN A N 1
ATOM 1236 C CA . GLN A 1 159 ? 8.647 -1.692 -26.905 1.00 42.72 159 GLN A CA 1
ATOM 1237 C C . GLN A 1 159 ? 7.809 -0.980 -25.827 1.00 42.72 159 GLN A C 1
ATOM 1239 O O . GLN A 1 159 ? 8.127 -1.049 -24.641 1.00 42.72 159 GLN A O 1
ATOM 1244 N N . GLU A 1 160 ? 6.741 -0.292 -26.241 1.00 53.34 160 GLU A N 1
ATOM 1245 C CA . GLU A 1 160 ? 5.776 0.352 -25.337 1.00 53.34 160 GLU A CA 1
ATOM 1246 C C . GLU A 1 160 ? 5.057 -0.712 -24.497 1.00 53.34 160 GLU A C 1
ATOM 1248 O O . GLU A 1 160 ? 4.507 -1.679 -25.033 1.00 53.34 160 GLU A O 1
ATOM 1253 N N . MET A 1 161 ? 5.075 -0.562 -23.171 1.00 64.06 161 MET A N 1
ATOM 1254 C CA . MET A 1 161 ? 4.582 -1.606 -22.268 1.00 64.06 161 MET A CA 1
ATOM 1255 C C . MET A 1 161 ? 3.167 -1.261 -21.822 1.00 64.06 161 MET A C 1
ATOM 1257 O O . MET A 1 161 ? 2.972 -0.514 -20.863 1.00 64.06 161 MET A O 1
ATOM 1261 N N . THR A 1 162 ? 2.178 -1.792 -22.535 1.00 78.75 162 THR A N 1
ATOM 1262 C CA . THR A 1 162 ? 0.756 -1.548 -22.267 1.00 78.75 162 THR A CA 1
ATOM 1263 C C . THR A 1 162 ? 0.064 -2.777 -21.685 1.00 78.75 162 THR A C 1
ATOM 1265 O O . THR A 1 162 ? 0.466 -3.913 -21.941 1.00 78.75 162 THR A O 1
ATOM 1268 N N . GLY A 1 163 ? -0.984 -2.563 -20.889 1.00 78.81 163 GLY A N 1
ATOM 1269 C CA . GLY A 1 163 ? -1.788 -3.647 -20.321 1.00 78.81 163 GLY A CA 1
ATOM 1270 C C . GLY A 1 163 ? -2.910 -3.156 -19.407 1.00 78.81 163 GLY A C 1
ATOM 1271 O O . GLY A 1 163 ? -3.199 -1.960 -19.346 1.00 78.81 163 GLY A O 1
ATOM 1272 N N . GLU A 1 164 ? -3.557 -4.083 -18.700 1.00 76.50 164 GLU A N 1
ATOM 1273 C CA . GLU A 1 164 ? -4.683 -3.800 -17.798 1.00 76.50 164 GLU A CA 1
ATOM 1274 C C . GLU A 1 164 ? -4.347 -4.172 -16.344 1.00 76.50 164 GLU A C 1
ATOM 1276 O O . GLU A 1 164 ? -3.751 -5.218 -16.080 1.00 76.50 164 GLU A O 1
ATOM 1281 N N . LEU A 1 165 ? -4.750 -3.324 -15.391 1.00 80.12 165 LEU A N 1
ATOM 1282 C CA . LEU A 1 165 ? -4.503 -3.527 -13.952 1.00 80.12 165 LEU A CA 1
ATOM 1283 C C . LEU A 1 165 ? -5.255 -4.730 -13.365 1.00 80.12 165 LEU A C 1
ATOM 1285 O O . LEU A 1 165 ? -4.835 -5.293 -12.357 1.00 80.12 165 LEU A O 1
ATOM 1289 N N . SER A 1 166 ? -6.334 -5.142 -14.030 1.00 73.75 166 SER A N 1
ATOM 1290 C CA . SER A 1 166 ? -7.090 -6.364 -13.746 1.00 73.75 166 SER A CA 1
ATOM 1291 C C . SER A 1 166 ? -6.247 -7.635 -13.915 1.00 73.75 166 SER A C 1
ATOM 1293 O O . SER A 1 166 ? -6.538 -8.650 -13.284 1.00 73.75 166 SER A O 1
ATOM 1295 N N . LEU A 1 167 ? -5.203 -7.580 -14.753 1.00 69.81 167 LEU A N 1
ATOM 1296 C CA . LEU A 1 167 ? -4.273 -8.679 -15.018 1.00 69.81 167 LEU A CA 1
ATOM 1297 C C . LEU A 1 167 ? -2.968 -8.535 -14.225 1.00 69.81 167 LEU A C 1
ATOM 1299 O O . LEU A 1 167 ? -2.419 -9.539 -13.773 1.00 69.81 167 LEU A O 1
ATOM 1303 N N . VAL A 1 168 ? -2.467 -7.305 -14.053 1.00 76.69 168 VAL A N 1
ATOM 1304 C CA . VAL A 1 168 ? -1.205 -7.027 -13.348 1.00 76.69 168 VAL A CA 1
ATOM 1305 C C . VAL A 1 168 ? -1.404 -5.907 -12.316 1.00 76.69 168 VAL A C 1
ATOM 1307 O O . VAL A 1 168 ? -1.534 -4.743 -12.703 1.00 76.69 168 VAL A O 1
ATOM 1310 N N . PRO A 1 169 ? -1.401 -6.217 -11.003 1.00 83.19 169 PRO A N 1
ATOM 1311 C CA . PRO A 1 169 ? -1.568 -5.214 -9.954 1.00 83.19 169 PRO A CA 1
ATOM 1312 C C . PRO A 1 169 ? -0.483 -4.121 -9.984 1.00 83.19 169 PRO A C 1
ATOM 1314 O O . PRO A 1 169 ? 0.674 -4.419 -10.303 1.00 83.19 169 PRO A O 1
ATOM 1317 N N . PRO A 1 170 ? -0.790 -2.874 -9.567 1.00 88.44 170 PRO A N 1
ATOM 1318 C CA . PRO A 1 170 ? 0.187 -1.783 -9.560 1.00 88.44 170 PRO A CA 1
ATOM 1319 C C . PRO A 1 170 ? 1.458 -2.080 -8.751 1.00 88.44 170 PRO A C 1
ATOM 1321 O O . PRO A 1 170 ? 2.547 -1.691 -9.164 1.00 88.44 170 PRO A O 1
ATOM 1324 N N . SER A 1 171 ? 1.355 -2.814 -7.637 1.00 85.56 171 SER A N 1
ATOM 1325 C CA . SER A 1 171 ? 2.517 -3.236 -6.840 1.00 85.56 171 SER A CA 1
ATOM 1326 C C . SER A 1 171 ? 3.496 -4.104 -7.639 1.00 85.56 171 SER A C 1
ATOM 1328 O O . SER A 1 171 ? 4.704 -3.893 -7.555 1.00 85.56 171 SER A O 1
ATOM 1330 N N . THR A 1 172 ? 2.989 -5.026 -8.463 1.00 80.81 172 THR A N 1
ATOM 1331 C CA . THR A 1 172 ? 3.800 -5.872 -9.349 1.00 80.81 172 THR A CA 1
ATOM 1332 C C . THR A 1 172 ? 4.477 -5.049 -10.445 1.00 80.81 172 THR A C 1
ATOM 1334 O O . THR A 1 172 ? 5.658 -5.261 -10.701 1.00 80.81 172 THR A O 1
ATOM 1337 N N . LEU A 1 173 ? 3.774 -4.073 -11.038 1.00 85.31 173 LEU A N 1
ATOM 1338 C CA . LEU A 1 173 ? 4.340 -3.159 -12.045 1.00 85.31 173 LEU A CA 1
ATOM 1339 C C . LEU A 1 173 ? 5.465 -2.281 -11.474 1.00 85.31 173 LEU A C 1
ATOM 1341 O O . LEU A 1 173 ? 6.469 -2.034 -12.140 1.00 85.31 173 LEU A O 1
ATOM 1345 N N . LEU A 1 174 ? 5.312 -1.804 -10.237 1.00 86.56 174 LEU A N 1
ATOM 1346 C CA . LEU A 1 174 ? 6.333 -0.998 -9.566 1.00 86.56 174 LEU A CA 1
ATOM 1347 C C . LEU A 1 174 ? 7.534 -1.854 -9.124 1.00 86.56 174 LEU A C 1
ATOM 1349 O O . LEU A 1 174 ? 8.674 -1.412 -9.269 1.00 86.56 174 LEU A O 1
ATOM 1353 N N . GLN A 1 175 ? 7.308 -3.090 -8.660 1.00 80.31 175 GLN A N 1
ATOM 1354 C CA . GLN A 1 175 ? 8.388 -4.046 -8.376 1.00 80.31 175 GLN A CA 1
ATOM 1355 C C . GLN A 1 175 ? 9.193 -4.398 -9.627 1.00 80.31 175 GLN A C 1
ATOM 1357 O O . GLN A 1 175 ? 10.421 -4.422 -9.568 1.00 80.31 175 GLN A O 1
ATOM 1362 N N . SER A 1 176 ? 8.541 -4.664 -10.760 1.00 79.44 176 SER A N 1
ATOM 1363 C CA . SER A 1 176 ? 9.262 -5.000 -11.987 1.00 79.44 176 SER A CA 1
ATOM 1364 C C . SER A 1 176 ? 10.074 -3.812 -12.505 1.00 79.44 176 SER A C 1
ATOM 1366 O O . SER A 1 176 ? 11.229 -4.020 -12.857 1.00 79.44 176 SER A O 1
ATOM 1368 N N . ILE A 1 177 ? 9.553 -2.578 -12.439 1.00 82.06 177 ILE A N 1
ATOM 1369 C CA . ILE A 1 177 ? 10.314 -1.347 -12.743 1.00 82.06 177 ILE A CA 1
ATOM 1370 C C . ILE A 1 177 ? 11.563 -1.207 -11.857 1.00 82.06 177 ILE A C 1
ATOM 1372 O O . ILE A 1 177 ? 12.647 -0.894 -12.364 1.00 82.06 177 ILE A O 1
ATOM 1376 N N . LEU A 1 178 ? 11.428 -1.465 -10.551 1.00 79.88 178 LEU A N 1
ATOM 1377 C CA . LEU A 1 178 ? 12.533 -1.433 -9.588 1.00 79.88 178 LEU A CA 1
ATOM 1378 C C . LEU A 1 178 ? 13.607 -2.482 -9.926 1.00 79.88 178 LEU A C 1
ATOM 1380 O O . LEU A 1 178 ? 14.788 -2.147 -10.022 1.00 79.88 178 LEU A O 1
ATOM 1384 N N . LEU A 1 179 ? 13.197 -3.734 -10.158 1.00 76.88 179 LEU A N 1
ATOM 1385 C CA . LEU A 1 179 ? 14.093 -4.856 -10.467 1.00 76.88 179 LEU A CA 1
ATOM 1386 C C . LEU A 1 179 ? 14.806 -4.684 -11.816 1.00 76.88 179 LEU A C 1
ATOM 1388 O O . LEU A 1 179 ? 16.013 -4.905 -11.903 1.00 76.88 179 LEU A O 1
ATOM 1392 N N . SER A 1 180 ? 14.094 -4.242 -12.858 1.00 76.69 180 SER A N 1
ATOM 1393 C CA . SER A 1 180 ? 14.671 -3.983 -14.184 1.00 76.69 180 SER A CA 1
ATOM 1394 C C . SER A 1 180 ? 15.450 -2.666 -14.272 1.00 76.69 180 SER A C 1
ATOM 1396 O O . SER A 1 180 ? 16.000 -2.357 -15.328 1.00 76.69 180 SER A O 1
ATOM 1398 N N . LYS A 1 181 ? 15.470 -1.863 -13.198 1.00 80.44 181 LYS A N 1
ATOM 1399 C CA . LYS A 1 181 ? 16.083 -0.524 -13.136 1.00 80.44 181 LYS A CA 1
ATOM 1400 C C . LYS A 1 181 ? 15.654 0.389 -14.292 1.00 80.44 181 LYS A C 1
ATOM 1402 O O . LYS A 1 181 ? 16.453 1.150 -14.842 1.00 80.44 181 LYS A O 1
ATOM 1407 N N . THR A 1 182 ? 14.388 0.321 -14.699 1.00 79.00 182 THR A N 1
ATOM 1408 C CA . THR A 1 182 ? 13.919 1.039 -15.890 1.00 79.00 182 THR A CA 1
ATOM 1409 C C . THR A 1 182 ? 13.783 2.538 -15.633 1.00 79.00 182 THR A C 1
ATOM 1411 O O . THR A 1 182 ? 13.322 2.993 -14.583 1.00 79.00 182 THR A O 1
ATOM 1414 N N . THR A 1 183 ? 14.196 3.319 -16.633 1.00 87.88 183 THR A N 1
ATOM 1415 C CA . THR A 1 183 ? 14.016 4.775 -16.687 1.00 87.88 183 THR A CA 1
ATOM 1416 C C . THR A 1 183 ? 12.920 5.093 -17.693 1.00 87.88 183 THR A C 1
ATOM 1418 O O . THR A 1 183 ? 13.005 4.651 -18.844 1.00 87.88 183 THR A O 1
ATOM 1421 N N . GLY A 1 184 ? 11.908 5.855 -17.292 1.00 91.00 184 GLY A N 1
ATOM 1422 C CA . GLY A 1 184 ? 10.766 6.178 -18.142 1.00 91.00 184 GLY A CA 1
ATOM 1423 C C . GLY A 1 184 ? 9.599 6.776 -17.367 1.00 91.00 184 GLY A C 1
ATOM 1424 O O . GLY A 1 184 ? 9.758 7.254 -16.243 1.00 91.00 184 GLY A O 1
ATOM 1425 N N . LYS A 1 185 ? 8.417 6.741 -17.979 1.00 94.25 185 LYS A N 1
ATOM 1426 C CA . LYS A 1 185 ? 7.167 7.237 -17.403 1.00 94.25 185 LYS A CA 1
ATOM 1427 C C . LYS A 1 185 ? 6.107 6.143 -17.448 1.00 94.25 185 LYS A C 1
ATOM 1429 O O . LYS A 1 185 ? 5.689 5.728 -18.522 1.00 94.25 185 LYS A O 1
ATOM 1434 N N . LEU A 1 186 ? 5.642 5.716 -16.282 1.00 93.50 186 LEU A N 1
ATOM 1435 C CA . LEU A 1 186 ? 4.444 4.903 -16.128 1.00 93.50 186 LEU A CA 1
ATOM 1436 C C . LEU A 1 186 ? 3.221 5.826 -16.095 1.00 93.50 186 LEU A C 1
ATOM 1438 O O . LEU A 1 186 ? 3.108 6.680 -15.217 1.00 93.50 186 LEU A O 1
ATOM 1442 N N . VAL A 1 187 ? 2.304 5.649 -17.038 1.00 94.38 187 VAL A N 1
ATOM 1443 C CA . VAL A 1 187 ? 0.985 6.287 -17.064 1.00 94.38 187 VAL A CA 1
ATOM 1444 C C . VAL A 1 187 ? -0.061 5.222 -16.778 1.00 94.38 187 VAL A C 1
ATOM 1446 O O . VAL A 1 187 ? -0.117 4.203 -17.460 1.00 94.38 187 VAL A O 1
ATOM 1449 N N . ILE A 1 188 ? -0.905 5.455 -15.782 1.00 92.81 188 ILE A N 1
ATOM 1450 C CA . ILE A 1 188 ? -2.025 4.587 -15.425 1.00 92.81 188 ILE A CA 1
ATOM 1451 C C . ILE A 1 188 ? -3.304 5.397 -15.563 1.00 92.81 188 ILE A C 1
ATOM 1453 O O . ILE A 1 188 ? -3.472 6.421 -14.912 1.00 92.81 188 ILE A O 1
ATOM 1457 N N . SER A 1 189 ? -4.211 4.927 -16.410 1.00 91.31 189 SER A N 1
ATOM 1458 C CA . SER A 1 189 ? -5.478 5.583 -16.718 1.00 91.31 189 SER A CA 1
ATOM 1459 C C . SER A 1 189 ? -6.649 4.704 -16.291 1.00 91.31 189 SER A C 1
ATOM 1461 O O . SER A 1 189 ? -6.747 3.537 -16.670 1.00 91.31 189 SER A O 1
ATOM 1463 N N . SER A 1 190 ? -7.556 5.260 -15.498 1.00 85.06 190 SER A N 1
ATOM 1464 C CA . SER A 1 190 ? -8.851 4.663 -15.174 1.00 85.06 190 SER A CA 1
ATOM 1465 C C . SER A 1 190 ? -9.971 5.586 -15.665 1.00 85.06 190 SER A C 1
ATOM 1467 O O . SER A 1 190 ? -9.717 6.685 -16.152 1.00 85.06 190 SER A O 1
ATOM 1469 N N . GLN A 1 191 ? -11.234 5.170 -15.551 1.00 76.75 191 GLN A N 1
ATOM 1470 C CA . GLN A 1 191 ? -12.369 5.914 -16.131 1.00 76.75 191 GLN A CA 1
ATOM 1471 C C . GLN A 1 191 ? -12.567 7.330 -15.557 1.00 76.75 191 GLN A C 1
ATOM 1473 O O . GLN A 1 191 ? -13.278 8.135 -16.156 1.00 76.75 191 GLN A O 1
ATOM 1478 N N . LYS A 1 192 ? -11.994 7.623 -14.383 1.00 74.81 192 LYS A N 1
ATOM 1479 C CA .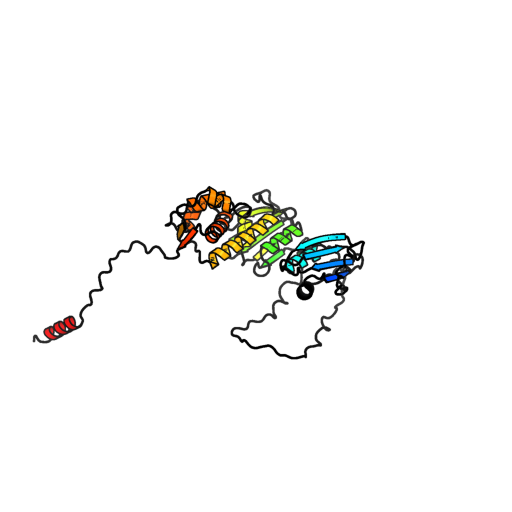 LYS A 1 192 ? -12.171 8.894 -13.661 1.00 74.81 192 LYS A CA 1
ATOM 1480 C C . LYS A 1 192 ? -10.871 9.646 -13.391 1.00 74.81 192 LYS A C 1
ATOM 1482 O O . LYS A 1 192 ? -10.917 10.845 -13.144 1.00 74.81 192 LYS A O 1
ATOM 1487 N N . GLU A 1 193 ? -9.737 8.952 -13.395 1.00 85.38 193 GLU A N 1
ATOM 1488 C CA . GLU A 1 193 ? -8.468 9.461 -12.875 1.00 85.38 193 GLU A CA 1
ATOM 1489 C C . GLU A 1 193 ? -7.302 8.927 -13.708 1.00 85.38 193 GLU A C 1
ATOM 1491 O O . GLU A 1 193 ? -7.359 7.819 -14.246 1.00 85.38 193 GLU A O 1
ATOM 1496 N N . SER A 1 194 ? -6.239 9.722 -13.795 1.00 91.38 194 SER A N 1
ATOM 1497 C CA . SER A 1 194 ? -4.967 9.328 -14.393 1.00 91.38 194 SER A CA 1
ATOM 1498 C C . SER A 1 194 ? -3.846 9.582 -13.389 1.00 91.38 194 SER A C 1
ATOM 1500 O O . SER A 1 194 ? -3.873 10.580 -12.664 1.00 91.38 194 SER A O 1
ATOM 1502 N N . VAL A 1 195 ? -2.885 8.669 -13.347 1.00 95.06 195 VAL A N 1
ATOM 1503 C CA . VAL A 1 195 ? -1.675 8.720 -12.528 1.00 95.06 195 VAL A CA 1
ATOM 1504 C C . VAL A 1 195 ? -0.473 8.678 -13.457 1.00 95.06 195 VAL A C 1
ATOM 1506 O O . VAL A 1 195 ? -0.422 7.866 -14.380 1.00 95.06 195 VAL A O 1
ATOM 1509 N N . GLN A 1 196 ? 0.510 9.534 -13.203 1.00 95.31 196 GLN A N 1
ATOM 1510 C CA . GLN A 1 196 ? 1.807 9.506 -13.864 1.00 95.31 196 GLN A CA 1
ATOM 1511 C C . GLN A 1 196 ? 2.926 9.361 -12.834 1.00 95.31 196 GLN A C 1
ATOM 1513 O O . GLN A 1 196 ? 2.995 10.123 -11.871 1.00 95.31 196 GLN A O 1
ATOM 1518 N N . ILE A 1 197 ? 3.817 8.397 -13.059 1.00 96.25 197 ILE A N 1
ATOM 1519 C CA . ILE A 1 197 ? 5.015 8.156 -12.254 1.00 96.25 197 ILE A CA 1
ATOM 1520 C C . ILE A 1 197 ? 6.217 8.154 -13.190 1.00 96.25 197 ILE A C 1
ATOM 1522 O O . ILE A 1 197 ? 6.262 7.386 -14.146 1.00 96.25 197 ILE A O 1
ATOM 1526 N N . TYR A 1 198 ? 7.203 8.998 -12.912 1.00 96.44 198 TYR A N 1
ATOM 1527 C CA . TYR A 1 198 ? 8.487 8.982 -13.603 1.00 96.44 198 TYR A CA 1
ATOM 1528 C C . TYR A 1 198 ? 9.507 8.218 -12.771 1.00 96.44 198 TYR A C 1
ATOM 1530 O O . TYR A 1 198 ? 9.635 8.457 -11.564 1.00 96.44 198 TYR A O 1
ATOM 1538 N N . THR A 1 199 ? 10.262 7.341 -13.427 1.00 93.56 199 THR A N 1
ATOM 1539 C CA . THR A 1 199 ? 11.342 6.574 -12.809 1.00 93.56 199 THR A CA 1
ATOM 1540 C C . THR A 1 199 ? 12.683 6.835 -13.477 1.00 93.56 199 THR A C 1
ATOM 1542 O O . THR A 1 199 ? 12.769 7.070 -14.684 1.00 93.56 199 THR A O 1
ATOM 1545 N N . VAL A 1 200 ? 13.746 6.775 -12.679 1.00 91.75 200 VAL A N 1
ATOM 1546 C CA . VAL A 1 200 ? 15.145 6.862 -13.104 1.00 91.75 200 VAL A CA 1
ATOM 1547 C C . VAL A 1 200 ? 15.896 5.724 -12.424 1.00 91.75 200 VAL A C 1
ATOM 1549 O O . VAL A 1 200 ? 15.888 5.618 -11.201 1.00 91.75 200 VAL A O 1
ATOM 1552 N N . GLU A 1 201 ? 16.491 4.839 -13.220 1.00 85.06 201 GLU A N 1
ATOM 1553 C CA . GLU A 1 201 ? 17.199 3.633 -12.755 1.00 85.06 201 GLU A CA 1
ATOM 1554 C C . GLU A 1 201 ? 16.375 2.769 -11.770 1.00 85.06 201 GLU A C 1
ATOM 1556 O O . GLU A 1 201 ? 16.894 2.230 -10.794 1.00 85.06 201 GLU A O 1
ATOM 1561 N N . GLY A 1 202 ? 15.061 2.652 -12.010 1.00 81.19 202 GLY A N 1
ATOM 1562 C CA . GLY A 1 202 ? 14.115 1.921 -11.154 1.00 81.19 202 GLY A CA 1
ATOM 1563 C C . GLY A 1 202 ? 13.636 2.678 -9.911 1.00 81.19 202 GLY A C 1
ATOM 1564 O O . GLY A 1 202 ? 12.719 2.215 -9.238 1.00 81.19 202 GLY A O 1
ATOM 1565 N N . ARG A 1 203 ? 14.192 3.856 -9.607 1.00 90.81 203 ARG A N 1
ATOM 1566 C CA . ARG A 1 203 ? 13.726 4.724 -8.515 1.00 90.81 203 ARG A CA 1
ATOM 1567 C C . ARG A 1 203 ? 12.622 5.644 -9.013 1.00 90.81 203 ARG A C 1
ATOM 1569 O O . ARG A 1 203 ? 12.795 6.295 -10.041 1.00 90.81 203 ARG A O 1
ATOM 1576 N N . ALA A 1 204 ? 11.514 5.745 -8.287 1.00 94.56 204 ALA A N 1
ATOM 1577 C CA . ALA A 1 204 ? 10.512 6.772 -8.556 1.00 94.56 204 ALA A CA 1
ATOM 1578 C C . ALA A 1 204 ? 11.057 8.152 -8.144 1.00 94.56 204 ALA A C 1
ATOM 1580 O O . ALA A 1 204 ? 11.549 8.311 -7.032 1.00 94.56 204 ALA A O 1
ATOM 1581 N N . VAL A 1 205 ? 10.983 9.136 -9.045 1.00 96.12 205 VAL A N 1
ATOM 1582 C CA . VAL A 1 205 ? 11.451 1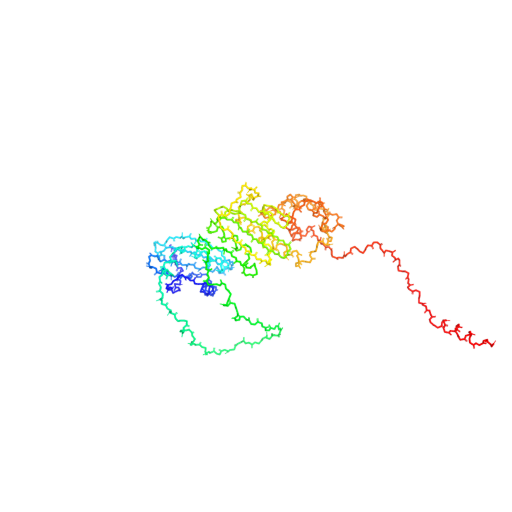0.517 -8.792 1.00 96.12 205 VAL A CA 1
ATOM 1583 C C . VAL A 1 205 ? 10.293 11.508 -8.700 1.00 96.12 205 VAL A C 1
ATOM 1585 O O . VAL A 1 205 ? 10.337 12.464 -7.924 1.00 96.12 205 VAL A O 1
ATOM 1588 N N . TYR A 1 206 ? 9.228 11.265 -9.465 1.00 97.31 206 TYR A N 1
ATOM 1589 C CA . TYR A 1 206 ? 8.038 12.108 -9.496 1.00 97.31 206 TYR A CA 1
ATOM 1590 C C . TYR A 1 206 ? 6.783 11.255 -9.631 1.00 97.31 206 TYR A C 1
ATOM 1592 O O . TYR A 1 206 ? 6.750 10.352 -10.466 1.00 97.31 206 TYR A O 1
ATOM 1600 N N . ALA A 1 207 ? 5.750 11.575 -8.858 1.00 97.19 207 ALA A N 1
ATOM 1601 C CA . ALA A 1 207 ? 4.428 10.972 -8.947 1.00 97.19 207 ALA A CA 1
ATOM 1602 C C . ALA A 1 207 ? 3.330 12.038 -8.805 1.00 97.19 207 ALA A C 1
ATOM 1604 O O . ALA A 1 207 ? 3.442 12.964 -7.994 1.00 97.19 207 ALA A O 1
ATOM 1605 N N . GLU A 1 208 ? 2.270 11.919 -9.598 1.00 96.25 208 GLU A N 1
ATOM 1606 C CA . GLU A 1 208 ? 1.118 12.825 -9.594 1.00 96.25 208 GLU A CA 1
ATOM 1607 C C . GLU A 1 208 ? -0.126 12.114 -10.140 1.00 96.25 208 GLU A C 1
ATOM 1609 O O . GLU A 1 208 ? -0.061 11.441 -11.170 1.00 96.25 208 GLU A O 1
ATOM 1614 N N . GLY A 1 209 ? -1.265 12.278 -9.466 1.00 93.38 209 GLY A N 1
ATOM 1615 C CA . GLY A 1 209 ? -2.544 11.688 -9.862 1.00 93.38 209 GLY A CA 1
ATOM 1616 C C . GLY A 1 209 ? -3.480 11.481 -8.674 1.00 93.38 209 GLY A C 1
ATOM 1617 O O . GLY A 1 209 ? -3.052 11.562 -7.527 1.00 93.38 209 GLY A O 1
ATOM 1618 N N . MET A 1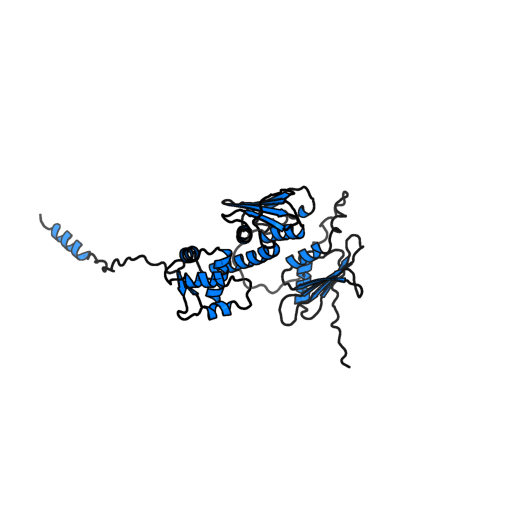 210 ? -4.768 11.232 -8.939 1.00 89.25 210 MET A N 1
ATOM 1619 C CA . MET A 1 210 ? -5.802 11.009 -7.901 1.00 89.25 210 MET A CA 1
ATOM 1620 C C . MET A 1 210 ? -5.918 12.161 -6.873 1.00 89.25 210 MET A C 1
ATOM 1622 O O . MET A 1 210 ? -6.278 11.963 -5.718 1.00 89.25 210 MET A O 1
ATOM 1626 N N . GLY A 1 211 ? -5.549 13.387 -7.269 1.00 89.81 211 GLY A N 1
ATOM 1627 C CA . GLY A 1 211 ? -5.467 14.546 -6.367 1.00 89.81 211 GLY A CA 1
ATOM 1628 C C . GLY A 1 211 ? -4.273 14.537 -5.398 1.00 89.81 211 GLY A C 1
ATOM 1629 O O . GLY A 1 211 ? -4.143 15.466 -4.604 1.00 89.81 211 GLY A O 1
ATOM 1630 N N . GLN A 1 212 ? -3.393 13.536 -5.478 1.00 93.00 212 GLN A N 1
ATOM 1631 C CA . GLN A 1 212 ? -2.188 13.386 -4.662 1.00 93.00 212 GLN A CA 1
ATOM 1632 C C . GLN A 1 212 ? -0.908 13.628 -5.474 1.00 93.00 212 GLN A C 1
ATOM 1634 O O . GLN A 1 212 ? -0.885 13.576 -6.707 1.00 93.00 212 GLN A O 1
ATOM 1639 N N . THR A 1 213 ? 0.193 13.868 -4.761 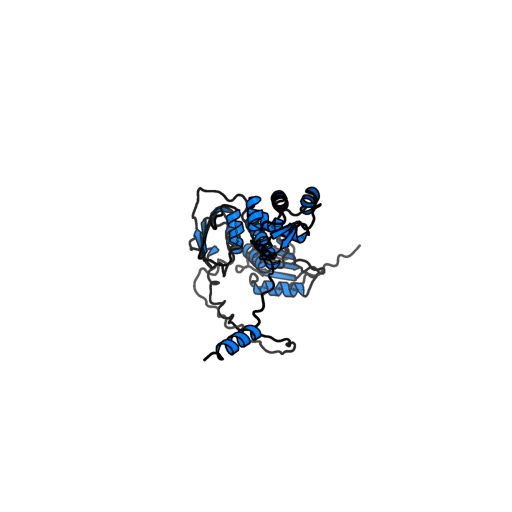1.00 95.31 213 THR A N 1
ATOM 1640 C CA . THR A 1 213 ? 1.534 14.048 -5.334 1.00 95.31 213 THR A CA 1
ATOM 1641 C C . THR A 1 213 ? 2.589 13.336 -4.488 1.00 95.31 213 THR A C 1
ATOM 1643 O O . THR A 1 213 ? 2.417 13.179 -3.278 1.00 95.31 213 THR A O 1
ATOM 1646 N N . GLY A 1 214 ? 3.676 12.897 -5.126 1.00 95.94 214 GLY A N 1
ATOM 1647 C CA . GLY A 1 214 ? 4.784 12.209 -4.466 1.00 95.94 214 GLY A CA 1
ATOM 1648 C C . GLY A 1 214 ? 4.381 10.857 -3.884 1.00 95.94 214 GLY A C 1
ATOM 1649 O O . GLY A 1 214 ? 3.546 10.147 -4.445 1.00 95.94 214 GLY A O 1
ATOM 1650 N N . ASP A 1 215 ? 4.963 10.525 -2.737 1.00 95.31 215 ASP A N 1
ATOM 1651 C CA . ASP A 1 215 ? 4.763 9.271 -2.001 1.00 95.31 215 ASP A CA 1
ATOM 1652 C C . ASP A 1 215 ? 3.281 8.891 -1.837 1.00 95.31 215 ASP A C 1
ATOM 1654 O O . ASP A 1 215 ? 2.902 7.750 -2.086 1.00 95.31 215 ASP A O 1
ATOM 1658 N N . GLU A 1 216 ? 2.423 9.856 -1.495 1.00 94.75 216 GLU A N 1
ATOM 1659 C CA . GLU A 1 216 ? 0.977 9.656 -1.304 1.00 94.75 216 GLU A CA 1
ATOM 1660 C C . GLU A 1 216 ? 0.275 9.141 -2.563 1.00 94.75 216 GLU A C 1
ATOM 1662 O O . GLU A 1 216 ? -0.601 8.283 -2.483 1.00 94.75 216 GLU A O 1
ATOM 1667 N N . CYS A 1 217 ? 0.691 9.625 -3.736 1.00 95.62 217 CYS A N 1
ATOM 1668 C CA . CYS A 1 217 ? 0.159 9.169 -5.016 1.00 95.62 217 CYS A CA 1
ATOM 1669 C C . CYS A 1 217 ? 0.519 7.697 -5.271 1.00 95.62 217 CYS A C 1
ATOM 1671 O O . CYS A 1 217 ? -0.320 6.924 -5.728 1.00 95.62 217 CYS A O 1
ATOM 1673 N N . ILE A 1 218 ? 1.741 7.287 -4.913 1.00 95.50 218 ILE A N 1
ATOM 1674 C CA . ILE A 1 218 ? 2.208 5.900 -5.055 1.00 95.50 218 ILE A CA 1
ATOM 1675 C C . ILE A 1 218 ? 1.485 4.980 -4.057 1.00 95.50 218 ILE A C 1
ATOM 1677 O O . ILE A 1 218 ? 1.027 3.902 -4.440 1.00 95.50 218 ILE A O 1
ATOM 1681 N N . LEU A 1 219 ? 1.324 5.416 -2.803 1.00 94.25 219 LEU A N 1
ATOM 1682 C CA . LEU A 1 219 ? 0.595 4.676 -1.766 1.00 94.25 219 LEU A CA 1
ATOM 1683 C C . LEU A 1 219 ? -0.882 4.465 -2.134 1.00 94.25 219 LEU A C 1
ATOM 1685 O O . LEU A 1 219 ? -1.412 3.371 -1.946 1.00 94.25 219 LEU A O 1
ATOM 1689 N N . GLU A 1 220 ? -1.552 5.490 -2.668 1.00 92.00 220 GLU A N 1
ATOM 1690 C CA . GLU A 1 220 ? -2.954 5.401 -3.089 1.00 92.00 220 GLU A CA 1
ATOM 1691 C C . GLU A 1 220 ? -3.124 4.572 -4.375 1.00 92.00 220 GLU A C 1
ATOM 1693 O O . GLU A 1 220 ? -4.049 3.756 -4.449 1.00 92.00 220 GLU A O 1
ATOM 1698 N N . LEU A 1 221 ? -2.193 4.686 -5.332 1.00 93.44 221 LEU A N 1
ATOM 1699 C CA . LEU A 1 221 ? -2.177 3.891 -6.564 1.00 93.44 221 LEU A CA 1
ATOM 1700 C C . LEU A 1 221 ? -2.174 2.378 -6.293 1.00 93.44 221 LEU A C 1
ATOM 1702 O O . LEU A 1 221 ? -2.836 1.634 -7.012 1.00 93.44 221 LEU A O 1
ATOM 1706 N N . ILE A 1 222 ? -1.462 1.901 -5.268 1.00 90.88 222 ILE A N 1
ATOM 1707 C CA . ILE A 1 222 ? -1.367 0.461 -4.954 1.00 90.88 222 ILE A CA 1
ATOM 1708 C C . ILE A 1 222 ? -2.739 -0.155 -4.615 1.00 90.88 222 ILE A C 1
ATOM 1710 O O . ILE A 1 222 ? -2.961 -1.342 -4.861 1.00 90.88 222 ILE A O 1
ATOM 1714 N N . GLY A 1 223 ? -3.691 0.654 -4.140 1.00 85.75 223 GLY A N 1
ATOM 1715 C CA . GLY A 1 223 ? -5.073 0.233 -3.907 1.00 85.75 223 GLY A CA 1
ATOM 1716 C C . GLY A 1 223 ? -5.946 0.141 -5.169 1.00 85.75 223 GLY A C 1
ATOM 1717 O O . GLY A 1 223 ? -7.060 -0.384 -5.088 1.00 85.75 223 GLY A O 1
ATOM 1718 N N . VAL A 1 224 ? -5.487 0.641 -6.322 1.00 88.00 224 VAL A N 1
ATOM 1719 C CA . VAL A 1 224 ? -6.251 0.656 -7.581 1.00 88.00 224 VAL A CA 1
ATOM 1720 C C . VAL A 1 224 ? -6.266 -0.737 -8.213 1.00 88.00 224 VAL A C 1
ATOM 1722 O O . VAL A 1 224 ? -5.228 -1.368 -8.401 1.00 88.00 224 VAL A O 1
ATOM 1725 N N . ARG A 1 225 ? -7.466 -1.219 -8.559 1.00 81.69 225 ARG A N 1
ATOM 1726 C CA . ARG A 1 225 ? -7.682 -2.544 -9.171 1.00 81.69 225 ARG A CA 1
ATOM 1727 C C . ARG A 1 225 ? -8.058 -2.488 -10.656 1.00 81.69 225 ARG A C 1
ATOM 1729 O O . ARG A 1 225 ? -7.792 -3.444 -11.372 1.00 81.69 225 ARG A O 1
ATOM 1736 N N . ASP A 1 226 ? -8.607 -1.363 -11.119 1.00 83.00 226 ASP A N 1
ATOM 1737 C CA . ASP A 1 226 ? -9.149 -1.205 -12.472 1.00 83.00 226 ASP A CA 1
ATOM 1738 C C . ASP A 1 226 ? -8.513 -0.024 -13.215 1.00 83.00 226 ASP A C 1
ATOM 1740 O O . ASP A 1 226 ? -8.533 1.120 -12.749 1.00 83.00 226 ASP A O 1
ATOM 1744 N N . GLY A 1 227 ? -7.999 -0.289 -14.415 1.00 87.44 227 GLY A N 1
ATOM 1745 C CA . GLY A 1 227 ? -7.392 0.712 -15.289 1.00 87.44 227 GLY A CA 1
ATOM 1746 C C . GLY A 1 227 ? -6.512 0.082 -16.366 1.00 87.44 227 GLY A C 1
ATOM 1747 O O . GLY A 1 227 ? -6.309 -1.133 -16.387 1.00 87.44 227 GLY A O 1
ATOM 1748 N N . LYS A 1 228 ? -5.971 0.920 -17.248 1.00 88.19 228 LYS A N 1
ATOM 1749 C CA . LYS A 1 228 ? -4.963 0.559 -18.249 1.00 88.19 228 LYS A CA 1
ATOM 1750 C C . LYS A 1 228 ? -3.658 1.271 -17.949 1.00 88.19 228 LYS A C 1
ATOM 1752 O O . LYS A 1 228 ? -3.673 2.474 -17.681 1.00 88.19 228 LYS A O 1
ATOM 1757 N N . TYR A 1 229 ? -2.551 0.548 -18.027 1.00 90.88 229 TYR A N 1
ATOM 1758 C CA . TYR A 1 229 ? -1.216 1.116 -17.894 1.00 90.88 229 TYR A CA 1
ATOM 1759 C C . TYR A 1 229 ? -0.525 1.228 -19.257 1.00 90.88 229 TYR A C 1
ATOM 1761 O O . TYR A 1 229 ? -0.792 0.445 -20.170 1.00 90.88 229 TYR A O 1
ATOM 1769 N N . ASN A 1 230 ? 0.368 2.205 -19.368 1.00 90.12 230 ASN A N 1
ATOM 1770 C CA . ASN A 1 230 ? 1.330 2.387 -20.445 1.00 90.12 230 ASN A CA 1
ATOM 1771 C C . ASN A 1 230 ? 2.668 2.815 -19.831 1.00 90.12 230 ASN A C 1
ATOM 1773 O O . ASN A 1 230 ? 2.696 3.766 -19.052 1.00 90.12 230 ASN A O 1
ATOM 1777 N N . PHE A 1 231 ? 3.769 2.155 -20.176 1.00 88.25 231 PHE A N 1
ATOM 1778 C CA . PHE A 1 231 ? 5.112 2.623 -19.841 1.00 88.25 231 PHE A CA 1
ATOM 1779 C C . PHE A 1 231 ? 5.792 3.194 -21.084 1.00 88.25 231 PHE A C 1
ATOM 1781 O O . PHE A 1 231 ? 6.018 2.472 -22.055 1.00 88.25 231 PHE A O 1
ATOM 1788 N N . GLU A 1 232 ? 6.147 4.475 -21.016 1.00 89.19 232 GLU A N 1
ATOM 1789 C CA . GLU A 1 232 ? 6.911 5.223 -22.014 1.00 89.19 232 GLU A CA 1
ATOM 1790 C C . GLU A 1 232 ? 8.410 5.148 -21.648 1.00 89.19 232 GLU A C 1
ATOM 1792 O O . GLU A 1 232 ? 8.856 5.834 -20.715 1.00 89.19 232 GLU A O 1
ATOM 1797 N N . PRO A 1 233 ? 9.229 4.323 -22.332 1.00 85.06 233 PRO A N 1
ATOM 1798 C CA . PRO A 1 233 ? 10.637 4.173 -21.985 1.00 85.06 233 PRO A CA 1
ATOM 1799 C C . PRO A 1 233 ? 11.419 5.462 -22.248 1.00 85.06 233 PRO A C 1
ATOM 1801 O O . PRO A 1 233 ? 11.164 6.178 -23.215 1.00 85.06 233 PRO A O 1
ATOM 1804 N N . ARG A 1 234 ? 12.439 5.736 -21.428 1.00 82.06 234 ARG A N 1
ATOM 1805 C CA . ARG A 1 234 ? 13.361 6.886 -21.553 1.00 82.06 234 ARG A CA 1
ATOM 1806 C C . ARG A 1 234 ? 12.724 8.276 -21.405 1.00 82.06 234 ARG A C 1
ATOM 1808 O O . ARG A 1 234 ? 13.462 9.258 -21.488 1.00 82.06 234 ARG A O 1
ATOM 1815 N N . ALA A 1 235 ? 11.421 8.384 -21.140 1.00 87.12 235 ALA A N 1
ATOM 1816 C CA . ALA A 1 235 ? 10.803 9.636 -20.713 1.00 87.12 235 ALA A CA 1
ATOM 1817 C C . ALA A 1 235 ? 11.485 10.164 -19.433 1.00 87.12 235 ALA A C 1
ATOM 1819 O O . ALA A 1 235 ? 11.828 9.396 -18.534 1.00 87.12 235 ALA A O 1
ATOM 1820 N N . ARG A 1 236 ? 11.709 11.480 -19.365 1.00 85.94 236 ARG A N 1
ATOM 1821 C CA . ARG A 1 236 ? 12.397 12.164 -18.257 1.00 85.94 236 ARG A CA 1
ATOM 1822 C C . ARG A 1 236 ? 11.546 13.309 -17.718 1.00 85.94 236 ARG A C 1
ATOM 1824 O O . ARG A 1 236 ? 10.648 13.795 -18.401 1.00 85.94 236 ARG A O 1
ATOM 1831 N N . THR A 1 237 ? 11.857 13.737 -16.501 1.00 90.31 237 THR A N 1
ATOM 1832 C CA . THR A 1 237 ? 11.261 14.899 -15.839 1.00 90.31 237 THR A CA 1
ATOM 1833 C C . THR A 1 237 ? 12.333 15.627 -15.038 1.00 90.31 237 THR A C 1
ATOM 1835 O O . THR A 1 237 ? 13.214 14.984 -14.466 1.00 90.31 237 THR A O 1
ATOM 1838 N N . ASP A 1 238 ? 12.230 16.952 -14.974 1.00 90.19 238 ASP A N 1
ATOM 1839 C CA . ASP A 1 238 ? 13.062 17.797 -14.109 1.00 90.19 238 ASP A CA 1
ATOM 1840 C C . ASP A 1 238 ? 12.410 18.022 -12.729 1.00 90.19 238 ASP A C 1
ATOM 1842 O O . ASP A 1 238 ? 13.020 18.589 -11.823 1.00 90.19 238 ASP A O 1
ATOM 1846 N N . LYS A 1 239 ? 11.153 17.588 -12.553 1.00 92.94 239 LYS A N 1
ATOM 1847 C CA . LYS A 1 239 ? 10.433 17.662 -11.275 1.00 92.94 239 LYS A CA 1
ATOM 1848 C C . LYS A 1 239 ? 10.797 16.478 -10.385 1.00 92.94 239 LYS A C 1
ATOM 1850 O O . LYS A 1 239 ? 10.884 15.351 -10.865 1.00 92.94 239 LYS A O 1
ATOM 1855 N N . GLN A 1 240 ? 10.889 16.719 -9.080 1.00 94.31 240 GLN A N 1
ATOM 1856 C CA . GLN A 1 240 ? 11.015 15.676 -8.062 1.00 94.31 240 GLN A CA 1
ATOM 1857 C C . GLN A 1 240 ? 10.036 15.951 -6.919 1.00 94.31 240 GLN A C 1
ATOM 1859 O O . GLN A 1 240 ? 9.885 17.098 -6.498 1.00 94.31 240 GLN A O 1
ATOM 1864 N N . ASN A 1 241 ? 9.329 14.919 -6.461 1.00 96.12 241 ASN A N 1
ATOM 1865 C CA . ASN A 1 241 ? 8.420 14.994 -5.305 1.00 96.12 241 ASN A CA 1
ATOM 1866 C C . ASN A 1 241 ? 8.241 13.658 -4.558 1.00 96.12 241 ASN A C 1
ATOM 1868 O O . ASN A 1 241 ? 7.505 13.618 -3.575 1.00 96.12 241 ASN A O 1
ATOM 1872 N N . VAL A 1 242 ? 8.890 12.585 -5.017 1.00 95.88 242 VAL A N 1
ATOM 1873 C CA . VAL A 1 242 ? 8.970 11.308 -4.301 1.00 95.88 242 VAL A CA 1
ATOM 1874 C C . VAL A 1 242 ? 10.191 11.371 -3.384 1.00 95.88 242 VAL A C 1
ATOM 1876 O O . VAL A 1 242 ? 11.268 11.773 -3.825 1.00 95.88 242 VAL A O 1
ATOM 1879 N N . VAL A 1 243 ? 10.007 11.040 -2.108 1.00 94.00 243 VAL A N 1
ATOM 1880 C CA . VAL A 1 243 ? 11.019 11.186 -1.049 1.00 94.00 243 VAL A CA 1
ATOM 1881 C C . VAL A 1 243 ? 11.504 9.826 -0.559 1.00 94.00 243 VAL A C 1
ATOM 1883 O O . VAL A 1 243 ? 12.700 9.649 -0.337 1.00 94.00 243 VAL A O 1
ATOM 1886 N N . ASN A 1 244 ? 10.592 8.869 -0.387 1.00 91.88 244 ASN A N 1
ATOM 1887 C CA . ASN A 1 244 ? 10.924 7.524 0.079 1.00 91.88 244 ASN A CA 1
ATOM 1888 C C . ASN A 1 244 ? 11.287 6.574 -1.072 1.00 91.88 244 ASN A C 1
ATOM 1890 O O . ASN A 1 244 ? 10.787 6.697 -2.191 1.00 91.88 244 ASN A O 1
ATOM 1894 N N . ASP A 1 245 ? 12.116 5.572 -0.769 1.00 92.00 245 ASP A N 1
ATOM 1895 C CA . ASP A 1 245 ? 12.458 4.512 -1.719 1.00 92.00 245 ASP A CA 1
ATOM 1896 C C . ASP A 1 245 ? 11.216 3.743 -2.191 1.00 92.00 245 ASP A C 1
ATOM 1898 O O . ASP A 1 245 ? 10.304 3.435 -1.416 1.00 92.00 245 ASP A O 1
ATOM 1902 N N . LEU A 1 246 ? 11.205 3.378 -3.477 1.00 89.19 246 LEU A N 1
ATOM 1903 C CA . LEU A 1 246 ? 10.056 2.734 -4.114 1.00 89.19 246 LEU A CA 1
ATOM 1904 C C . LEU A 1 246 ? 9.692 1.389 -3.456 1.00 89.19 246 LEU A C 1
ATOM 1906 O O . LEU A 1 246 ? 8.513 1.074 -3.340 1.00 89.19 246 LEU A O 1
ATOM 1910 N N . GLU A 1 247 ? 10.676 0.631 -2.964 1.00 87.69 247 GLU A N 1
ATOM 1911 C CA . GLU A 1 247 ? 10.447 -0.606 -2.202 1.00 87.69 247 GLU A CA 1
ATOM 1912 C C . GLU A 1 247 ? 9.648 -0.346 -0.913 1.00 87.69 247 GLU A C 1
ATOM 1914 O O . GLU A 1 247 ? 8.612 -0.974 -0.680 1.00 87.69 247 GLU A O 1
ATOM 1919 N N . THR A 1 248 ? 10.067 0.648 -0.125 1.00 87.81 248 THR A N 1
ATOM 1920 C CA . THR A 1 248 ? 9.376 1.092 1.095 1.00 87.81 248 THR A CA 1
ATOM 1921 C C . THR A 1 248 ? 7.947 1.543 0.794 1.00 87.81 248 THR A C 1
ATOM 1923 O O . THR A 1 248 ? 7.020 1.195 1.528 1.00 87.81 248 THR A O 1
ATOM 1926 N N . LEU A 1 249 ? 7.741 2.280 -0.302 1.00 91.44 249 LEU A N 1
ATOM 1927 C CA . LEU A 1 249 ? 6.411 2.721 -0.732 1.00 91.44 249 LEU A CA 1
ATOM 1928 C C . LEU A 1 249 ? 5.518 1.556 -1.178 1.00 91.44 249 LEU A C 1
ATOM 1930 O O . LEU A 1 249 ? 4.335 1.549 -0.844 1.00 91.44 249 LEU A O 1
ATOM 1934 N N . ILE A 1 250 ? 6.065 0.542 -1.856 1.00 87.25 250 ILE A N 1
ATOM 1935 C CA . ILE A 1 250 ? 5.316 -0.667 -2.229 1.00 87.25 250 ILE A CA 1
ATOM 1936 C C . ILE A 1 250 ? 4.842 -1.410 -0.974 1.00 87.25 250 ILE A C 1
ATOM 1938 O O . ILE A 1 250 ? 3.651 -1.701 -0.854 1.00 87.25 250 ILE A O 1
ATOM 1942 N N . VAL A 1 251 ? 5.737 -1.665 -0.013 1.00 87.00 251 VAL A N 1
ATOM 1943 C CA . VAL A 1 251 ? 5.390 -2.365 1.238 1.00 87.00 251 VAL A CA 1
ATOM 1944 C C . VAL A 1 251 ? 4.344 -1.582 2.038 1.00 87.00 251 VAL A C 1
ATOM 1946 O O . VAL A 1 251 ? 3.319 -2.149 2.426 1.00 87.00 251 VAL A O 1
ATOM 1949 N N . ARG A 1 252 ? 4.542 -0.270 2.228 1.00 86.06 252 ARG A N 1
ATOM 1950 C CA . ARG A 1 252 ? 3.585 0.587 2.950 1.00 86.06 252 ARG A CA 1
ATOM 1951 C C . ARG A 1 252 ? 2.234 0.698 2.238 1.00 86.06 252 ARG A C 1
ATOM 1953 O O . ARG A 1 252 ? 1.209 0.737 2.910 1.00 86.06 252 ARG A O 1
ATOM 1960 N N . GLY A 1 253 ? 2.200 0.726 0.906 1.00 88.56 253 GLY A N 1
ATOM 1961 C CA . GLY A 1 253 ? 0.954 0.798 0.135 1.00 88.56 253 GLY A CA 1
ATOM 1962 C C . GLY A 1 253 ? 0.139 -0.497 0.175 1.00 88.56 253 GLY A C 1
ATOM 1963 O O . GLY A 1 253 ? -1.093 -0.446 0.220 1.00 88.56 253 GLY A O 1
ATOM 1964 N N . VAL A 1 254 ? 0.803 -1.658 0.231 1.00 84.44 254 VAL A N 1
ATOM 1965 C CA . VAL A 1 254 ? 0.138 -2.950 0.478 1.00 84.44 254 VAL A CA 1
ATOM 1966 C C . VAL A 1 254 ? -0.464 -2.964 1.884 1.00 84.44 254 VAL A C 1
ATOM 1968 O O . VAL A 1 254 ? -1.672 -3.143 2.013 1.00 84.44 254 VAL A O 1
ATOM 1971 N N . GLN A 1 255 ? 0.326 -2.639 2.915 1.00 85.88 255 GLN A N 1
ATOM 1972 C CA . GLN A 1 255 ? -0.159 -2.537 4.301 1.00 85.88 255 GLN A CA 1
ATOM 1973 C C . GLN A 1 255 ? -1.347 -1.569 4.433 1.00 85.88 255 GLN A C 1
ATOM 1975 O O . GLN A 1 255 ? -2.360 -1.907 5.038 1.00 85.88 255 GLN A O 1
ATOM 1980 N N . LEU A 1 256 ? -1.276 -0.393 3.802 1.00 89.38 256 LEU A N 1
ATOM 1981 C CA . LEU A 1 256 ? -2.363 0.590 3.773 1.00 89.38 256 LEU A CA 1
ATOM 1982 C C . LEU A 1 256 ? -3.633 0.049 3.093 1.00 89.38 256 LEU A C 1
ATOM 1984 O O . LEU A 1 256 ? -4.750 0.362 3.515 1.00 89.38 256 LEU A O 1
ATOM 1988 N N . THR A 1 257 ? -3.477 -0.761 2.044 1.00 86.50 257 THR A N 1
ATOM 1989 C CA . THR A 1 257 ? -4.591 -1.414 1.340 1.00 86.50 257 THR A CA 1
ATOM 1990 C C . THR A 1 257 ? -5.250 -2.479 2.215 1.00 86.50 257 THR A C 1
ATOM 1992 O O . THR A 1 257 ? -6.482 -2.548 2.261 1.00 86.50 257 THR A O 1
ATOM 1995 N N . ASP A 1 258 ? -4.460 -3.247 2.963 1.00 83.38 258 ASP A N 1
ATOM 1996 C CA . ASP A 1 258 ? -4.952 -4.247 3.911 1.00 83.38 258 ASP A CA 1
ATOM 1997 C C . ASP A 1 258 ? -5.667 -3.582 5.098 1.00 83.38 258 ASP A C 1
ATOM 1999 O O . ASP A 1 258 ? -6.810 -3.934 5.389 1.00 83.38 258 ASP A O 1
ATOM 2003 N N . SER A 1 259 ? -5.088 -2.537 5.699 1.00 86.56 259 SER A N 1
ATOM 2004 C CA . SER A 1 259 ? -5.728 -1.716 6.743 1.00 86.56 259 SER A CA 1
ATOM 2005 C C . SER A 1 259 ? -7.062 -1.105 6.282 1.00 86.56 259 SER A C 1
ATOM 2007 O O . SER A 1 259 ? -8.072 -1.181 6.979 1.00 86.56 259 SER A O 1
ATOM 2009 N N . ASN A 1 260 ? -7.121 -0.548 5.069 1.00 87.62 260 ASN A N 1
ATOM 2010 C CA . ASN A 1 260 ? -8.365 -0.021 4.490 1.00 87.62 260 ASN A CA 1
ATOM 2011 C C . ASN A 1 260 ? -9.410 -1.136 4.265 1.00 87.62 260 ASN A C 1
ATOM 2013 O O . ASN A 1 260 ? -10.607 -0.931 4.472 1.00 87.62 260 ASN A O 1
ATOM 2017 N N . THR A 1 261 ? -8.965 -2.335 3.885 1.00 86.19 261 THR A N 1
ATOM 2018 C CA . THR A 1 261 ? -9.833 -3.514 3.727 1.00 86.19 261 THR A CA 1
ATOM 2019 C C . THR A 1 261 ? -10.355 -4.006 5.080 1.00 86.19 261 THR A C 1
ATOM 2021 O O . THR A 1 261 ? -11.546 -4.293 5.200 1.00 86.19 261 THR A O 1
ATOM 2024 N N . TYR A 1 262 ? -9.515 -4.014 6.118 1.00 87.88 262 TYR A N 1
ATOM 2025 C CA . TYR A 1 262 ? -9.898 -4.321 7.497 1.00 87.88 262 TYR A CA 1
ATOM 2026 C C . TYR A 1 262 ? -10.983 -3.368 8.014 1.00 87.88 262 TYR A C 1
ATOM 2028 O O . TYR A 1 262 ? -12.037 -3.838 8.440 1.00 87.88 262 TYR A O 1
ATOM 2036 N N . LEU A 1 263 ? -10.802 -2.046 7.887 1.00 86.25 263 LEU A N 1
ATOM 2037 C CA . LEU A 1 263 ? -11.817 -1.059 8.291 1.00 86.25 263 LEU A CA 1
ATOM 2038 C C . LEU A 1 263 ? -13.158 -1.288 7.575 1.00 86.25 263 LEU A C 1
ATOM 2040 O O . LEU A 1 263 ? -14.215 -1.265 8.207 1.00 86.25 263 LEU A O 1
ATOM 2044 N N . ARG A 1 264 ? -13.125 -1.576 6.268 1.00 86.06 264 ARG A N 1
ATOM 2045 C CA . ARG A 1 264 ? -14.330 -1.900 5.486 1.00 86.06 264 ARG A CA 1
ATOM 2046 C C . ARG A 1 264 ? -15.014 -3.180 5.967 1.00 86.06 264 ARG A C 1
ATOM 2048 O O . ARG A 1 264 ? -16.238 -3.202 6.047 1.00 86.06 264 ARG A O 1
ATOM 2055 N N . HIS A 1 265 ? -14.254 -4.224 6.295 1.00 85.50 265 HIS A N 1
ATOM 2056 C CA . HIS A 1 265 ? -14.789 -5.487 6.817 1.00 85.50 265 HIS A CA 1
ATOM 2057 C C . HIS A 1 265 ? -15.316 -5.366 8.252 1.00 85.50 265 HIS A C 1
ATOM 2059 O O . HIS A 1 265 ? -16.316 -6.001 8.578 1.00 85.50 265 HIS A O 1
ATOM 2065 N N . ALA A 1 266 ? -14.710 -4.515 9.084 1.00 83.44 266 ALA A N 1
ATOM 2066 C CA . ALA A 1 266 ? -15.258 -4.135 10.384 1.00 83.44 266 ALA A CA 1
ATOM 2067 C C . ALA A 1 266 ? -16.591 -3.370 10.245 1.00 83.44 266 ALA A C 1
ATOM 2069 O O . ALA A 1 266 ? -17.408 -3.382 11.160 1.00 83.44 266 ALA A O 1
ATOM 2070 N N . GLY A 1 267 ? -16.840 -2.741 9.091 1.00 85.94 267 GLY A N 1
ATOM 2071 C CA . GLY A 1 267 ? -18.038 -1.948 8.820 1.00 85.94 267 GLY A CA 1
ATOM 2072 C C . GLY A 1 267 ? -17.856 -0.453 9.082 1.00 85.94 267 GLY A C 1
ATOM 2073 O O . GLY A 1 267 ? -18.849 0.266 9.186 1.00 85.94 267 GLY A O 1
ATOM 2074 N N . VAL A 1 268 ? -16.614 0.028 9.181 1.00 89.50 268 VAL A N 1
ATOM 2075 C CA . VAL A 1 268 ? -16.300 1.457 9.283 1.00 89.50 268 VAL A CA 1
ATOM 2076 C C . VAL A 1 268 ? -16.541 2.123 7.926 1.00 89.50 268 VAL A C 1
ATOM 2078 O O . VAL A 1 268 ? -15.924 1.780 6.915 1.00 89.50 268 VAL A O 1
ATOM 2081 N N . ALA A 1 269 ? -17.435 3.105 7.913 1.00 89.00 269 ALA A N 1
ATOM 2082 C CA . ALA A 1 269 ? -17.775 3.946 6.776 1.00 89.00 269 ALA A CA 1
ATOM 2083 C C . ALA A 1 269 ? -17.273 5.390 6.997 1.00 89.00 269 ALA A C 1
ATOM 2085 O O . ALA A 1 269 ? -17.087 5.814 8.139 1.00 89.00 269 ALA A O 1
ATOM 2086 N N . PRO A 1 270 ? -17.112 6.208 5.938 1.00 86.62 270 PRO A N 1
ATOM 2087 C CA . PRO A 1 270 ? -16.807 7.640 6.077 1.00 86.62 270 PRO A CA 1
ATOM 2088 C C . PRO A 1 270 ? -17.843 8.419 6.913 1.00 86.62 270 PRO A C 1
ATOM 2090 O O . PRO A 1 270 ? -17.533 9.474 7.470 1.00 86.62 270 PRO A O 1
ATOM 2093 N N . GLU A 1 271 ? -19.069 7.900 6.983 1.00 90.94 271 GLU A N 1
ATOM 2094 C CA . GLU A 1 271 ? -20.215 8.395 7.750 1.00 90.94 271 GLU A CA 1
ATOM 2095 C C . GLU A 1 271 ? -20.280 7.869 9.195 1.00 90.94 271 GLU A C 1
ATOM 2097 O O . GLU A 1 271 ? -21.085 8.384 9.970 1.00 90.94 271 GLU A O 1
ATOM 2102 N N . SER A 1 272 ? -19.472 6.873 9.578 1.00 91.12 272 SER A N 1
ATOM 2103 C CA . SER A 1 272 ? -19.458 6.347 10.950 1.00 91.12 272 SER A CA 1
ATOM 2104 C C . SER A 1 272 ? -19.035 7.428 11.938 1.00 91.12 272 SER A C 1
ATOM 2106 O O . SER A 1 272 ? -18.083 8.165 11.679 1.00 91.12 272 SER A O 1
ATOM 2108 N N . ILE A 1 273 ? -19.691 7.498 13.093 1.00 93.31 273 ILE A N 1
ATOM 2109 C CA . ILE A 1 273 ? -19.233 8.337 14.206 1.00 93.31 273 ILE A CA 1
ATOM 2110 C C . ILE A 1 273 ? -18.182 7.563 14.985 1.00 93.31 273 ILE A C 1
ATOM 2112 O O . ILE A 1 273 ? -18.432 6.426 15.383 1.00 93.31 273 ILE A O 1
ATOM 2116 N N . LEU A 1 274 ? -17.024 8.184 15.207 1.00 91.75 274 LEU A N 1
ATOM 2117 C CA . LEU A 1 274 ? -15.989 7.643 16.083 1.00 91.75 274 LEU A CA 1
ATOM 2118 C C . LEU A 1 274 ? -16.316 7.978 17.539 1.00 91.75 274 LEU A C 1
ATOM 2120 O O . LEU A 1 274 ? -16.736 9.093 17.843 1.00 91.75 274 LEU A O 1
ATOM 2124 N N . LEU A 1 275 ? -16.107 7.013 18.428 1.00 91.50 275 LEU A N 1
ATOM 2125 C CA . LEU A 1 275 ? -16.385 7.104 19.858 1.00 91.50 275 LEU A CA 1
ATOM 2126 C C . LEU A 1 275 ? -15.143 6.663 20.637 1.00 91.50 275 LEU A C 1
ATOM 2128 O O . LEU A 1 275 ? -14.603 5.584 20.382 1.00 91.50 275 LEU A O 1
ATOM 2132 N N . LYS A 1 276 ? -14.706 7.449 21.618 1.00 91.69 276 LYS A N 1
ATOM 2133 C CA . LYS A 1 276 ? -13.664 7.043 22.568 1.00 91.69 276 LYS A CA 1
ATOM 2134 C C . LYS A 1 276 ? -14.212 5.941 23.467 1.00 91.69 276 LYS A C 1
ATOM 2136 O O . LYS A 1 276 ? -15.117 6.171 24.268 1.00 91.69 276 LYS A O 1
ATOM 2141 N N . ALA A 1 277 ? -13.661 4.736 23.334 1.00 86.62 277 ALA A N 1
ATOM 2142 C CA . ALA A 1 277 ? -14.082 3.582 24.128 1.00 86.62 277 ALA A CA 1
ATOM 2143 C C . ALA A 1 277 ? -13.728 3.766 25.615 1.00 86.62 277 ALA A C 1
ATOM 2145 O O . ALA A 1 277 ? -14.452 3.297 26.495 1.00 86.62 277 ALA A O 1
ATOM 2146 N N . ARG A 1 278 ? -12.638 4.493 25.894 1.00 82.75 278 ARG A N 1
ATOM 2147 C CA . ARG A 1 278 ? -12.117 4.774 27.236 1.00 82.75 278 ARG A CA 1
ATOM 2148 C C . ARG A 1 278 ? -11.887 6.277 27.402 1.00 82.75 278 ARG A C 1
ATOM 2150 O O . ARG A 1 278 ? -11.329 6.931 26.528 1.00 82.75 278 ARG A O 1
ATOM 2157 N N . LYS A 1 279 ? -12.371 6.852 28.508 1.00 75.31 279 LYS A N 1
ATOM 2158 C CA . LYS A 1 279 ? -12.341 8.314 28.760 1.00 75.31 279 LYS A CA 1
ATOM 2159 C C . LYS A 1 279 ? -11.116 8.775 29.550 1.00 75.31 279 LYS A C 1
ATOM 2161 O O . LYS A 1 279 ? -10.898 9.971 29.704 1.00 75.31 279 LYS A O 1
ATOM 2166 N N . ASP A 1 280 ? -10.356 7.816 30.051 1.00 78.62 280 ASP A N 1
ATOM 2167 C CA . ASP A 1 280 ? -9.202 7.925 30.937 1.00 78.62 280 ASP A CA 1
ATOM 2168 C C . ASP A 1 280 ? -7.876 7.556 30.249 1.00 78.62 280 ASP A C 1
ATOM 2170 O O . ASP A 1 280 ? -6.817 7.683 30.860 1.00 78.62 280 ASP A O 1
ATOM 2174 N N . THR A 1 281 ? -7.917 7.152 28.974 1.00 82.56 281 THR A N 1
ATOM 2175 C CA . THR A 1 281 ? -6.721 6.880 28.167 1.00 82.56 281 THR A CA 1
ATOM 2176 C C . THR A 1 281 ? -5.784 8.082 28.141 1.00 82.56 281 THR A C 1
ATOM 2178 O O . THR A 1 281 ? -6.163 9.187 27.744 1.00 82.56 281 THR A O 1
ATOM 2181 N N . THR A 1 282 ? -4.536 7.838 28.531 1.00 83.00 282 THR A N 1
ATOM 2182 C CA . THR A 1 282 ? -3.479 8.853 28.563 1.00 83.00 282 THR A CA 1
ATOM 2183 C C . THR A 1 282 ? -2.651 8.839 27.280 1.00 83.00 282 THR A C 1
ATOM 2185 O O . THR A 1 282 ? -2.518 7.813 26.616 1.00 83.00 282 THR A O 1
ATOM 2188 N N . GLU A 1 283 ? -2.025 9.971 26.962 1.00 82.75 283 GLU A N 1
ATOM 2189 C CA . GLU A 1 283 ? -1.052 10.083 25.866 1.00 82.75 283 GLU A CA 1
ATOM 2190 C C . GLU A 1 283 ? 0.105 9.079 26.008 1.00 82.75 283 GLU A C 1
ATOM 2192 O O . GLU A 1 283 ? 0.539 8.484 25.026 1.00 82.75 283 GLU A O 1
ATOM 2197 N N . TYR A 1 284 ? 0.558 8.822 27.240 1.00 83.75 284 TYR A N 1
ATOM 2198 C CA . TYR A 1 284 ? 1.583 7.815 27.519 1.00 83.75 284 TYR A CA 1
ATOM 2199 C C . TYR A 1 284 ? 1.115 6.389 27.182 1.00 83.75 284 TYR A C 1
ATOM 2201 O O . TYR A 1 284 ? 1.878 5.609 26.614 1.00 83.75 284 TYR A O 1
ATOM 2209 N N . GLU A 1 285 ? -0.142 6.042 27.478 1.00 85.00 285 GLU A N 1
ATOM 2210 C CA . GLU A 1 285 ? -0.725 4.741 27.117 1.00 85.00 285 GLU A CA 1
ATOM 2211 C C . GLU A 1 285 ? -0.847 4.572 25.592 1.00 85.00 285 GLU A C 1
ATOM 2213 O O . GLU A 1 285 ? -0.536 3.512 25.050 1.00 85.00 285 GLU A O 1
ATOM 2218 N N . LEU A 1 286 ? -1.242 5.634 24.883 1.00 83.19 286 LEU A N 1
ATOM 2219 C CA . LEU A 1 286 ? -1.303 5.645 23.420 1.00 83.19 286 LEU A CA 1
ATOM 2220 C C . LEU A 1 286 ? 0.091 5.467 22.807 1.00 83.19 286 LEU A C 1
ATOM 2222 O O . LEU A 1 286 ? 0.287 4.553 22.006 1.00 83.19 286 LEU A O 1
ATOM 2226 N N . SER A 1 287 ? 1.069 6.271 23.225 1.00 82.44 287 SER A N 1
ATOM 2227 C CA . SER A 1 287 ? 2.446 6.211 22.720 1.00 82.44 287 SER A CA 1
ATOM 2228 C C . SER A 1 287 ? 3.120 4.866 23.013 1.00 82.44 287 SER A C 1
ATOM 2230 O O . SER A 1 287 ? 3.686 4.257 22.106 1.00 82.44 287 SER A O 1
ATOM 2232 N N . SER A 1 288 ? 2.987 4.341 24.238 1.00 83.44 288 SER A N 1
ATOM 2233 C CA . SER A 1 288 ? 3.527 3.017 24.596 1.00 83.44 288 SER A CA 1
ATOM 2234 C C . SER A 1 288 ? 2.853 1.868 23.837 1.00 83.44 288 SER A C 1
ATOM 2236 O O . SER A 1 288 ? 3.489 0.847 23.583 1.00 83.44 288 SER A O 1
ATOM 2238 N N . SER A 1 289 ? 1.605 2.027 23.377 1.00 80.75 289 SER A N 1
ATOM 2239 C CA . SER A 1 289 ? 0.945 1.014 22.538 1.00 80.75 289 SER A CA 1
ATOM 2240 C C . SER A 1 289 ? 1.570 0.852 21.142 1.00 80.75 289 SER A C 1
ATOM 2242 O O . SER A 1 289 ? 1.356 -0.187 20.511 1.00 80.75 289 SER A O 1
ATOM 2244 N N . ILE A 1 290 ? 2.331 1.848 20.667 1.00 79.38 290 ILE A N 1
ATOM 2245 C CA . ILE A 1 290 ? 3.009 1.859 19.357 1.00 79.38 290 ILE A CA 1
ATOM 2246 C C . ILE A 1 290 ? 4.464 1.361 19.463 1.00 79.38 290 ILE A C 1
ATOM 2248 O O . ILE A 1 290 ? 5.083 1.079 18.438 1.00 79.38 290 ILE A O 1
ATOM 2252 N N . GLU A 1 291 ? 5.030 1.209 20.667 1.00 71.75 291 GLU A N 1
ATOM 2253 C CA . GLU A 1 291 ? 6.426 0.784 20.848 1.00 71.75 291 GLU A CA 1
ATOM 2254 C C . GLU A 1 291 ? 6.728 -0.533 20.102 1.00 71.75 291 GLU A C 1
ATOM 2256 O O . GLU A 1 291 ? 6.205 -1.602 20.417 1.00 71.75 291 GLU A O 1
ATOM 2261 N N . GLY A 1 292 ? 7.585 -0.439 19.078 1.00 65.31 292 GLY A N 1
ATOM 2262 C CA . GLY A 1 292 ? 7.956 -1.549 18.192 1.00 65.31 292 GLY A CA 1
ATOM 2263 C C . GLY A 1 292 ? 7.186 -1.641 16.865 1.00 65.31 292 GLY A C 1
ATOM 2264 O O . GLY A 1 292 ? 7.541 -2.485 16.042 1.00 65.31 292 GLY A O 1
ATOM 2265 N N . ASN A 1 293 ? 6.186 -0.789 16.606 1.00 68.81 293 ASN A N 1
ATOM 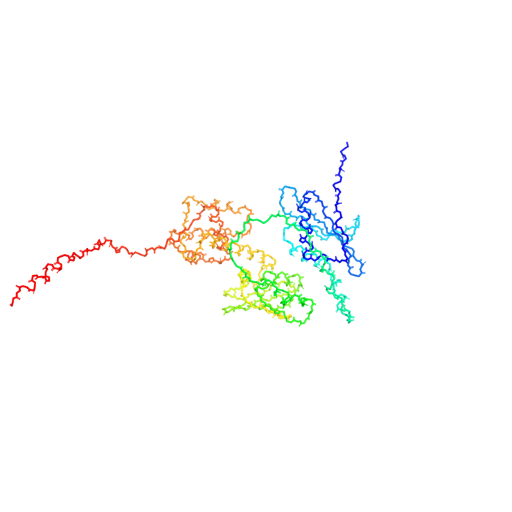2266 C CA . ASN A 1 293 ? 5.429 -0.764 15.349 1.00 68.81 293 ASN A CA 1
ATOM 2267 C C . ASN A 1 293 ? 5.749 0.469 14.481 1.00 68.81 293 ASN A C 1
ATOM 2269 O O . ASN A 1 293 ? 5.023 1.461 14.477 1.00 68.81 293 ASN A O 1
ATOM 2273 N N . ASN A 1 294 ? 6.802 0.367 13.665 1.00 66.06 294 ASN A N 1
ATOM 2274 C CA . ASN A 1 294 ? 7.233 1.434 12.749 1.00 66.06 294 ASN A CA 1
ATOM 2275 C C . ASN A 1 294 ? 6.258 1.729 11.584 1.00 66.06 294 ASN A C 1
ATOM 2277 O O . ASN A 1 294 ? 6.533 2.627 10.788 1.00 66.06 294 ASN A O 1
ATOM 2281 N N . ALA A 1 295 ? 5.161 0.978 11.421 1.00 67.81 295 ALA A N 1
ATOM 2282 C CA . ALA A 1 295 ? 4.194 1.220 10.345 1.00 67.81 295 ALA A CA 1
ATOM 2283 C C . ALA A 1 295 ? 3.210 2.364 10.660 1.00 67.81 295 ALA A C 1
ATOM 2285 O O . ALA A 1 295 ? 2.563 2.881 9.746 1.00 67.81 295 ALA A O 1
ATOM 2286 N N . ILE A 1 296 ? 3.096 2.757 11.934 1.00 77.50 296 ILE A N 1
ATOM 2287 C CA . ILE A 1 296 ? 2.152 3.769 12.419 1.00 77.50 296 ILE A CA 1
ATOM 2288 C C . ILE A 1 296 ? 2.916 5.035 12.804 1.00 77.50 296 ILE A C 1
ATOM 2290 O O . ILE A 1 296 ? 3.860 4.997 13.588 1.00 77.50 296 ILE A O 1
ATOM 2294 N N . ASP A 1 297 ? 2.466 6.170 12.277 1.00 83.81 297 ASP A N 1
ATOM 2295 C CA . ASP A 1 297 ? 2.892 7.487 12.740 1.00 83.81 297 ASP A CA 1
ATOM 2296 C C . ASP A 1 297 ? 2.173 7.809 14.061 1.00 83.81 297 ASP A C 1
ATOM 2298 O O . ASP A 1 297 ? 0.952 7.994 14.094 1.00 83.81 297 ASP A O 1
ATOM 2302 N N . GLY A 1 298 ? 2.927 7.818 15.163 1.00 85.44 298 GLY A N 1
ATOM 2303 C CA . GLY A 1 298 ? 2.381 8.039 16.501 1.00 85.44 298 GLY A CA 1
ATOM 2304 C C . GLY A 1 298 ? 1.816 9.442 16.709 1.00 85.44 298 GLY A C 1
ATOM 2305 O O . GLY A 1 298 ? 0.815 9.585 17.411 1.00 85.44 298 GLY A O 1
ATOM 2306 N N . GLU A 1 299 ? 2.379 10.450 16.038 1.00 88.50 299 GLU A N 1
ATOM 2307 C CA . GLU A 1 299 ? 1.856 11.819 16.066 1.00 88.50 299 GLU A CA 1
ATOM 2308 C C . GLU A 1 299 ? 0.495 11.863 15.366 1.00 88.50 299 GLU A C 1
ATOM 2310 O O . GLU A 1 299 ? -0.488 12.334 15.937 1.00 88.50 299 GLU A O 1
ATOM 2315 N N . ALA A 1 300 ? 0.385 11.263 14.176 1.00 89.50 300 ALA A N 1
ATOM 2316 C CA . ALA A 1 300 ? -0.893 11.157 13.475 1.00 89.50 300 ALA A CA 1
ATOM 2317 C C . ALA A 1 300 ? -1.949 10.370 14.272 1.00 89.50 300 ALA A C 1
ATOM 2319 O O . ALA A 1 300 ? -3.130 10.722 14.249 1.00 89.50 300 ALA A O 1
ATOM 2320 N N . MET A 1 301 ? -1.553 9.321 15.000 1.00 90.38 301 MET A N 1
ATOM 2321 C CA . MET A 1 301 ? -2.472 8.576 15.864 1.00 90.38 301 MET A CA 1
ATOM 2322 C C . MET A 1 301 ? -2.956 9.417 17.052 1.00 90.38 301 MET A C 1
ATOM 2324 O O . MET A 1 301 ? -4.150 9.398 17.362 1.00 90.38 301 MET A O 1
ATOM 2328 N N . LEU A 1 302 ? -2.065 10.181 17.688 1.00 90.38 302 LEU A N 1
ATOM 2329 C CA . LEU A 1 302 ? -2.414 11.090 18.778 1.00 90.38 302 LEU A CA 1
ATOM 2330 C C . LEU A 1 302 ? -3.340 12.213 18.291 1.00 90.38 302 LEU A C 1
ATOM 2332 O O . LEU A 1 302 ? -4.385 12.445 18.898 1.00 90.38 302 LEU A O 1
ATOM 2336 N N . GLN A 1 303 ? -3.019 12.848 17.162 1.00 91.75 303 GLN A N 1
ATOM 2337 C CA . GLN A 1 303 ? -3.852 13.874 16.525 1.00 91.75 303 GLN A CA 1
ATOM 2338 C C . GLN A 1 303 ? -5.246 13.340 16.172 1.00 91.75 303 GLN A C 1
ATOM 2340 O O . GLN A 1 303 ? -6.252 13.977 16.498 1.00 91.75 303 GLN A O 1
ATOM 2345 N N . LEU A 1 304 ? -5.326 12.141 15.580 1.00 92.56 304 LEU A N 1
ATOM 2346 C CA . LEU A 1 304 ? -6.595 11.473 15.288 1.00 92.56 304 LEU A CA 1
ATOM 2347 C C . LEU A 1 304 ? -7.399 11.231 16.570 1.00 92.56 304 LEU A C 1
ATOM 2349 O O . LEU A 1 304 ? -8.586 11.547 16.613 1.00 92.56 304 LEU A O 1
ATOM 2353 N N . TYR A 1 305 ? -6.763 10.706 17.621 1.00 91.50 305 TYR A N 1
ATOM 2354 C CA . TYR A 1 305 ? -7.432 10.432 18.891 1.00 91.50 305 TYR A CA 1
ATOM 2355 C C . TYR A 1 305 ? -7.927 11.714 19.572 1.00 91.50 305 TYR A C 1
ATOM 2357 O O . TYR A 1 305 ? -9.062 11.763 20.046 1.00 91.50 305 TYR A O 1
ATOM 2365 N N . ILE A 1 306 ? -7.127 12.782 19.590 1.00 90.81 306 ILE A N 1
ATOM 2366 C CA . ILE A 1 306 ? -7.522 14.085 20.145 1.00 90.81 306 ILE A CA 1
ATOM 2367 C C . ILE A 1 306 ? -8.745 14.639 19.401 1.00 90.81 306 ILE A C 1
ATOM 2369 O O . ILE A 1 306 ? -9.692 15.071 20.059 1.00 90.81 306 ILE A O 1
ATOM 2373 N N . ALA A 1 307 ? -8.773 14.546 18.068 1.00 91.50 307 ALA A N 1
ATOM 2374 C CA . ALA A 1 307 ? -9.852 15.068 17.227 1.00 91.50 307 ALA A CA 1
ATOM 2375 C C . ALA A 1 307 ? -11.208 14.339 17.369 1.00 91.50 307 ALA A C 1
ATOM 2377 O O . ALA A 1 307 ? -12.226 14.876 16.929 1.00 91.50 307 ALA A O 1
ATOM 2378 N N . ILE A 1 308 ? -11.260 13.144 17.974 1.00 91.69 308 ILE A N 1
ATOM 2379 C CA . ILE A 1 308 ? -12.523 12.426 18.229 1.00 91.69 308 ILE A CA 1
ATOM 2380 C C . ILE A 1 308 ? -13.304 13.109 19.365 1.00 91.69 308 ILE A C 1
ATOM 2382 O O . ILE A 1 308 ? -12.834 13.199 20.501 1.00 91.69 308 ILE A O 1
ATOM 2386 N N . ASP A 1 309 ? -14.525 13.548 19.067 1.00 88.94 309 ASP A N 1
ATOM 2387 C CA . ASP A 1 309 ? -15.433 14.308 19.944 1.00 88.94 309 ASP A CA 1
ATOM 2388 C C . ASP A 1 309 ? -16.705 13.526 20.350 1.00 88.94 309 ASP A C 1
ATOM 2390 O O . ASP A 1 309 ? -17.658 14.107 20.876 1.00 88.94 309 ASP A O 1
ATOM 2394 N N . ASP A 1 310 ? -16.730 12.219 20.070 1.00 89.56 310 ASP A N 1
ATOM 2395 C CA . ASP A 1 310 ? -17.863 11.294 20.220 1.00 89.56 310 ASP A CA 1
ATOM 2396 C C . ASP A 1 310 ? -19.129 11.669 19.406 1.00 89.56 310 ASP A C 1
ATOM 2398 O O . ASP A 1 310 ? -20.235 11.216 19.724 1.00 89.56 310 ASP A O 1
ATOM 2402 N N . ARG A 1 311 ? -19.020 12.538 18.386 1.00 88.81 311 ARG A N 1
ATOM 2403 C CA . ARG A 1 311 ? -20.181 13.096 17.649 1.00 88.81 311 ARG A CA 1
ATOM 2404 C C . ARG A 1 311 ? -19.974 13.262 16.150 1.00 88.81 311 ARG A C 1
ATOM 2406 O O . ARG A 1 311 ? -20.934 13.148 15.387 1.00 88.81 311 ARG A O 1
ATOM 2413 N N . SER A 1 312 ? -18.762 13.597 15.740 1.00 90.00 312 SER A N 1
ATOM 2414 C CA . SER A 1 312 ? -18.393 13.891 14.365 1.00 90.00 312 SER A CA 1
ATOM 2415 C C . SER A 1 312 ? -18.170 12.602 13.575 1.00 90.00 312 SER A C 1
ATOM 2417 O O . SER A 1 312 ? -17.653 11.605 14.083 1.00 90.00 312 SER A O 1
ATOM 2419 N N . MET A 1 313 ? -18.562 12.618 12.301 1.00 93.31 313 MET A N 1
ATOM 2420 C CA . MET A 1 313 ? -18.314 11.500 11.387 1.00 93.31 313 MET A CA 1
ATOM 2421 C C . MET A 1 313 ? -16.812 11.363 11.111 1.00 93.31 313 MET A C 1
ATOM 2423 O O . MET A 1 313 ? -16.101 12.369 11.077 1.00 93.31 313 MET A O 1
ATOM 2427 N N . LEU A 1 314 ? -16.340 10.157 10.791 1.00 92.62 314 LEU A N 1
ATOM 2428 C CA . LEU A 1 314 ? -14.951 9.863 10.420 1.00 92.62 314 LEU A CA 1
ATOM 2429 C C . LEU A 1 314 ? -14.386 10.882 9.415 1.00 92.62 314 LEU A C 1
ATOM 2431 O O . LEU A 1 314 ? -13.328 11.458 9.653 1.00 92.62 314 LEU A O 1
ATOM 2435 N N . LYS A 1 315 ? -15.123 11.186 8.338 1.00 92.81 315 LYS A N 1
ATOM 2436 C CA . LYS A 1 315 ? -14.721 12.177 7.315 1.00 92.81 315 LYS A CA 1
ATOM 2437 C C . LYS A 1 315 ? -14.617 13.630 7.805 1.00 92.81 315 LYS A C 1
ATOM 2439 O O . LYS A 1 315 ? -14.041 14.466 7.113 1.00 92.81 315 LYS A O 1
ATOM 2444 N N . GLN A 1 316 ? -15.227 13.959 8.942 1.00 92.38 316 GLN A N 1
ATOM 2445 C CA . GLN A 1 316 ? -15.091 15.263 9.598 1.00 92.38 316 GLN A CA 1
ATOM 2446 C C . GLN A 1 316 ? -13.889 15.250 10.540 1.00 92.38 316 GLN A C 1
ATOM 2448 O O . GLN A 1 316 ? -13.071 16.160 10.460 1.00 92.38 316 GLN A O 1
ATOM 2453 N N . VAL A 1 317 ? -13.739 14.197 11.350 1.00 93.31 317 VAL A N 1
ATOM 2454 C CA . VAL A 1 317 ? -12.611 14.023 12.280 1.00 93.31 317 VAL A CA 1
ATOM 2455 C C . VAL A 1 317 ? -11.274 14.035 11.532 1.00 93.31 317 VAL A C 1
ATOM 2457 O O . VAL A 1 317 ? -10.389 14.808 11.882 1.00 93.31 317 VAL A O 1
ATOM 2460 N N . THR A 1 318 ? -11.135 13.265 10.447 1.00 93.62 318 THR A N 1
ATOM 2461 C CA . THR A 1 318 ? -9.886 13.224 9.657 1.00 93.62 318 THR A CA 1
ATOM 2462 C C . THR A 1 318 ? -9.572 14.555 8.981 1.00 93.62 318 THR A C 1
ATOM 2464 O O . THR A 1 318 ? -8.409 14.934 8.887 1.00 93.62 318 THR A O 1
ATOM 2467 N N . ARG A 1 319 ? -10.604 15.307 8.572 1.00 91.88 319 ARG A N 1
ATOM 2468 C CA . ARG A 1 319 ? -10.453 16.660 8.022 1.00 91.88 319 ARG A CA 1
ATOM 2469 C C . ARG A 1 319 ? -10.075 17.690 9.091 1.00 91.88 319 ARG A C 1
ATOM 2471 O O . ARG A 1 319 ? -9.326 18.605 8.780 1.00 91.88 319 ARG A O 1
ATOM 2478 N N . MET A 1 320 ? -10.587 17.559 10.314 1.00 90.62 320 MET A N 1
ATOM 2479 C CA . MET A 1 320 ? -10.238 18.423 11.451 1.00 90.62 320 MET A CA 1
ATOM 2480 C C . MET A 1 320 ? -8.821 18.161 11.969 1.00 90.62 320 MET A C 1
ATOM 2482 O O . MET A 1 320 ? -8.165 19.096 12.407 1.00 90.62 320 MET A O 1
ATOM 2486 N N . ALA A 1 321 ? -8.355 16.914 11.893 1.00 90.62 321 ALA A N 1
ATOM 2487 C CA . ALA A 1 321 ? -6.980 16.530 12.206 1.00 90.62 321 ALA A CA 1
ATOM 2488 C C . ALA A 1 321 ? -5.988 16.793 11.048 1.00 90.62 321 ALA A C 1
ATOM 2490 O O . ALA A 1 321 ? -4.807 16.518 11.193 1.00 90.62 321 ALA A O 1
ATOM 2491 N N . GLU A 1 322 ? -6.464 17.274 9.890 1.00 92.56 322 GLU A N 1
ATOM 2492 C CA . GLU A 1 322 ? -5.679 17.494 8.658 1.00 92.56 322 GLU A CA 1
ATOM 2493 C C . GLU A 1 322 ? -4.898 16.256 8.149 1.00 92.56 322 GLU A C 1
ATOM 2495 O O . GLU A 1 322 ? -3.953 16.369 7.367 1.00 92.56 322 GLU A O 1
ATOM 2500 N N . LEU A 1 323 ? -5.329 15.050 8.537 1.00 92.44 323 LEU A N 1
ATOM 2501 C CA . LEU A 1 323 ? -4.612 13.803 8.263 1.00 92.44 323 LEU A CA 1
ATOM 2502 C C . LEU A 1 323 ? -4.902 13.236 6.874 1.00 92.44 323 LEU A C 1
ATOM 2504 O O . LEU A 1 323 ? -6.054 13.100 6.445 1.00 92.44 323 LEU A O 1
ATOM 2508 N N . LYS A 1 324 ? -3.844 12.777 6.204 1.00 91.94 324 LYS A N 1
ATOM 2509 C CA . LYS A 1 324 ? -3.950 12.039 4.941 1.00 91.94 324 LYS A CA 1
ATOM 2510 C C . LYS A 1 324 ? -4.387 10.596 5.167 1.00 91.94 324 LYS A C 1
ATOM 2512 O O . LYS A 1 324 ? -4.235 10.032 6.249 1.00 91.94 324 LYS A O 1
ATOM 2517 N N . LYS A 1 325 ? -4.896 9.969 4.105 1.00 91.25 325 LYS A N 1
ATOM 2518 C CA . LYS A 1 325 ? -5.342 8.566 4.099 1.00 91.25 325 LYS A CA 1
ATOM 2519 C C . LYS A 1 325 ? -4.235 7.600 4.535 1.00 91.25 325 LYS A C 1
ATOM 2521 O O . LYS A 1 325 ? -4.520 6.679 5.290 1.00 91.25 325 LYS A O 1
ATOM 2526 N N . SER A 1 326 ? -2.991 7.849 4.121 1.00 91.31 326 SER A N 1
ATOM 2527 C CA . SER A 1 326 ? -1.796 7.101 4.539 1.00 91.31 326 SER A CA 1
ATOM 2528 C C . SER A 1 326 ? -1.533 7.126 6.051 1.00 91.31 326 SER A C 1
ATOM 2530 O O . SER A 1 326 ? -0.923 6.197 6.574 1.00 91.31 326 SER A O 1
ATOM 2532 N N . GLN A 1 327 ? -1.999 8.170 6.744 1.00 92.62 327 GLN A N 1
ATOM 2533 C CA . GLN A 1 327 ? -1.773 8.413 8.167 1.00 92.62 327 GLN A CA 1
ATOM 2534 C C . GLN A 1 327 ? -2.958 7.942 9.017 1.00 92.62 327 GLN A C 1
ATOM 2536 O O . GLN A 1 327 ? -2.781 7.155 9.946 1.00 92.62 327 GLN A O 1
ATOM 2541 N N . TRP A 1 328 ? -4.183 8.382 8.696 1.00 93.38 328 TRP A N 1
ATOM 2542 C CA . TRP A 1 328 ? -5.342 8.082 9.543 1.00 93.38 328 TRP A CA 1
ATOM 2543 C C . TRP A 1 328 ? -5.833 6.638 9.416 1.00 93.38 328 TRP A C 1
ATOM 2545 O O . TRP A 1 328 ? -6.374 6.117 10.387 1.00 93.38 328 TRP A O 1
ATOM 2555 N N . VAL A 1 329 ? -5.654 5.968 8.268 1.00 93.62 329 VAL A N 1
ATOM 2556 C CA . VAL A 1 329 ? -6.134 4.583 8.090 1.00 93.62 329 VAL A CA 1
ATOM 2557 C C . VAL A 1 329 ? -5.386 3.601 9.006 1.00 93.62 329 VAL A C 1
ATOM 2559 O O . VAL A 1 329 ? -6.071 2.911 9.765 1.00 93.62 329 VAL A O 1
ATOM 2562 N N . PRO A 1 330 ? -4.034 3.535 9.025 1.00 91.38 330 PRO A N 1
ATOM 2563 C CA . PRO A 1 330 ? -3.318 2.642 9.942 1.00 91.38 330 PRO A CA 1
ATOM 2564 C C . PRO A 1 330 ? -3.540 3.015 11.413 1.00 91.38 330 PRO A C 1
ATOM 2566 O O . PRO A 1 330 ? -3.774 2.135 12.240 1.00 91.38 330 PRO A O 1
ATOM 2569 N N . ALA A 1 331 ? -3.551 4.318 11.727 1.00 92.12 331 ALA A N 1
ATOM 2570 C CA . ALA A 1 331 ? -3.835 4.815 13.071 1.00 92.12 331 ALA A CA 1
ATOM 2571 C C . ALA A 1 331 ? -5.219 4.371 13.576 1.00 92.12 331 ALA A C 1
ATOM 2573 O O . ALA A 1 331 ? -5.337 3.880 14.697 1.00 92.12 331 ALA A O 1
ATOM 2574 N N . LEU A 1 332 ? -6.265 4.484 12.749 1.00 92.88 332 LEU A N 1
ATOM 2575 C CA . LEU A 1 332 ? -7.616 4.066 13.125 1.00 92.88 332 LEU A CA 1
ATOM 2576 C C . LEU A 1 332 ? -7.729 2.549 13.311 1.00 92.88 332 LEU A C 1
ATOM 2578 O O . LEU A 1 332 ? -8.426 2.119 14.226 1.00 92.88 332 LEU A O 1
ATOM 2582 N N . CYS A 1 333 ? -7.040 1.745 12.490 1.00 90.50 333 CYS A N 1
ATOM 2583 C CA . CYS A 1 333 ? -7.008 0.288 12.672 1.00 90.50 333 CYS A CA 1
ATOM 2584 C C . CYS A 1 333 ? -6.468 -0.068 14.057 1.00 90.50 333 CYS A C 1
ATOM 2586 O O . CYS A 1 333 ? -7.147 -0.741 14.822 1.00 90.50 333 CYS A O 1
ATOM 2588 N N . HIS A 1 334 ? -5.299 0.467 14.415 1.00 89.88 334 HIS A N 1
ATOM 2589 C CA . HIS A 1 334 ? -4.661 0.211 15.708 1.00 89.88 334 HIS A CA 1
ATOM 2590 C C . HIS A 1 334 ? -5.491 0.718 16.894 1.00 89.88 334 HIS A C 1
ATOM 2592 O O . HIS A 1 334 ? -5.610 0.026 17.901 1.00 89.88 334 HIS A O 1
ATOM 2598 N N . LEU A 1 335 ? -6.121 1.892 16.776 1.00 90.56 335 LEU A N 1
ATOM 2599 C CA . LEU A 1 335 ? -7.018 2.416 17.815 1.00 90.56 335 LEU A CA 1
ATOM 2600 C C . LEU A 1 335 ? -8.257 1.528 18.038 1.00 90.56 335 LEU A C 1
ATOM 2602 O O . LEU A 1 335 ? -8.736 1.448 19.171 1.00 90.56 335 LEU A O 1
ATOM 2606 N N . ILE A 1 336 ? -8.756 0.857 16.995 1.00 90.38 336 ILE A N 1
ATOM 2607 C CA . ILE A 1 336 ? -9.856 -0.117 17.088 1.00 90.38 336 ILE A CA 1
ATOM 2608 C C . ILE A 1 336 ? -9.351 -1.462 17.635 1.00 90.38 336 ILE A C 1
ATOM 2610 O O . ILE A 1 336 ? -9.935 -1.993 18.572 1.00 90.38 336 ILE A O 1
ATOM 2614 N N . GLU A 1 337 ? -8.234 -1.989 17.125 1.00 88.69 337 GLU A N 1
ATOM 2615 C CA . GLU A 1 337 ? -7.624 -3.257 17.570 1.00 88.69 337 GLU A CA 1
ATOM 2616 C C . GLU A 1 337 ? -7.189 -3.256 19.046 1.00 88.69 337 GLU A C 1
ATOM 2618 O O . GLU A 1 337 ? -7.045 -4.317 19.656 1.00 88.69 337 GLU A O 1
ATOM 2623 N N . ARG A 1 338 ? -6.950 -2.073 19.622 1.00 87.50 338 ARG A N 1
ATOM 2624 C CA . ARG A 1 338 ? -6.539 -1.871 21.022 1.00 87.50 338 ARG A CA 1
ATOM 2625 C C . ARG A 1 338 ? -7.657 -1.354 21.935 1.00 87.50 338 ARG A C 1
ATOM 2627 O O . ARG A 1 338 ? -7.364 -0.930 23.055 1.00 87.50 338 ARG A O 1
ATOM 2634 N N . ASP A 1 339 ? -8.909 -1.356 21.472 1.00 88.38 339 ASP A N 1
ATOM 2635 C CA . ASP A 1 339 ? -10.080 -0.869 22.220 1.00 88.38 339 ASP A CA 1
ATOM 2636 C C . ASP A 1 339 ? -9.884 0.552 22.811 1.00 88.38 339 ASP A C 1
ATOM 2638 O O . ASP A 1 339 ? -10.311 0.864 23.929 1.00 88.38 339 ASP A O 1
ATOM 2642 N N . PHE A 1 340 ? -9.210 1.439 22.068 1.00 88.69 340 PHE A N 1
ATOM 2643 C CA . PHE A 1 340 ? -9.167 2.879 22.363 1.00 88.69 340 PHE A CA 1
ATOM 2644 C C . PHE A 1 340 ? -10.348 3.608 21.712 1.00 88.69 340 PHE A C 1
ATOM 2646 O O . PHE A 1 340 ? -10.923 4.532 22.294 1.00 88.69 340 PHE A O 1
ATOM 2653 N N . VAL A 1 341 ? -10.730 3.185 20.505 1.00 90.81 341 VAL A N 1
ATOM 2654 C CA . VAL A 1 341 ? -11.802 3.779 19.701 1.00 90.81 341 VAL A CA 1
ATOM 2655 C C . VAL A 1 341 ? -12.766 2.692 19.246 1.00 90.81 341 VAL A C 1
ATOM 2657 O O . VAL A 1 341 ? -12.365 1.633 18.780 1.00 90.81 341 VAL A O 1
ATOM 2660 N N . THR A 1 342 ? -14.056 2.986 19.335 1.00 91.50 342 THR A N 1
ATOM 2661 C CA . THR A 1 342 ? -15.125 2.227 18.685 1.00 91.50 342 THR A CA 1
ATOM 2662 C C . THR A 1 342 ? -15.890 3.150 17.733 1.00 91.50 342 THR A C 1
ATOM 2664 O O . THR A 1 342 ? -15.580 4.339 17.621 1.00 91.50 342 THR A O 1
ATOM 2667 N N . PHE A 1 343 ? -16.867 2.630 16.999 1.00 92.88 343 PHE A N 1
ATOM 2668 C CA . PHE A 1 343 ? -17.622 3.414 16.025 1.00 92.88 343 PHE A CA 1
ATOM 2669 C C . PHE A 1 343 ? -19.102 3.036 16.019 1.00 92.88 343 PHE A C 1
ATOM 2671 O O . PHE A 1 343 ? -19.477 1.905 16.324 1.00 92.88 343 PHE A O 1
ATOM 2678 N N . SER A 1 344 ? -19.951 3.990 15.639 1.00 89.62 344 SER A N 1
ATOM 2679 C CA . SER A 1 344 ? -21.377 3.760 15.423 1.00 89.62 344 SER A CA 1
ATOM 2680 C C . SER A 1 344 ? -21.789 4.106 13.998 1.00 89.62 344 SER A C 1
ATOM 2682 O O . SER A 1 344 ? -21.446 5.164 13.468 1.00 89.62 344 SER A O 1
ATOM 2684 N N . ASN A 1 345 ? -22.574 3.203 13.409 1.00 86.25 345 ASN A N 1
ATOM 2685 C CA . ASN A 1 345 ? -23.278 3.394 12.141 1.00 86.25 345 ASN A CA 1
ATOM 2686 C C . ASN A 1 345 ? -24.753 3.768 12.336 1.00 86.25 345 ASN A C 1
ATOM 2688 O O . ASN A 1 345 ? -25.464 3.985 11.346 1.00 86.25 345 ASN A O 1
ATOM 2692 N N . GLU A 1 346 ? -25.226 3.869 13.587 1.00 73.38 346 GLU A N 1
ATOM 2693 C CA . GLU A 1 346 ? -26.491 4.544 13.844 1.00 73.38 346 GLU A CA 1
ATOM 2694 C C . GLU A 1 346 ? -26.344 5.979 13.360 1.00 73.38 346 GLU A C 1
ATOM 2696 O O . GLU A 1 346 ? -25.636 6.797 13.948 1.00 73.38 346 GLU A O 1
ATOM 2701 N N . HIS A 1 347 ? -27.013 6.274 12.247 1.00 55.66 347 HIS A N 1
ATOM 2702 C CA . HIS A 1 347 ? -27.117 7.634 11.764 1.00 55.66 347 HIS A CA 1
ATOM 2703 C C . HIS A 1 347 ? -27.658 8.467 12.919 1.00 55.66 347 HIS A C 1
ATOM 2705 O O . HIS A 1 347 ? -28.653 8.070 13.538 1.00 55.66 347 HIS A O 1
ATOM 2711 N N . VAL A 1 348 ? -27.060 9.634 13.173 1.00 49.03 348 VAL A N 1
ATOM 2712 C CA . VAL A 1 348 ? -27.724 10.647 13.992 1.00 49.03 348 VAL A CA 1
ATOM 2713 C C . VAL A 1 348 ? -29.061 10.888 13.320 1.00 49.03 348 VAL A C 1
ATOM 2715 O O . VAL A 1 348 ? -29.135 11.543 12.278 1.00 49.03 348 VAL A O 1
ATOM 2718 N N . LYS A 1 349 ? -30.121 10.330 13.912 1.00 41.69 349 LYS A N 1
ATOM 2719 C CA . LYS A 1 349 ? -31.489 10.743 13.649 1.00 41.69 349 LYS A CA 1
ATOM 2720 C C . LYS A 1 349 ? -31.464 12.226 13.954 1.00 41.69 349 LYS A C 1
ATOM 2722 O O . LYS A 1 349 ? -31.393 12.620 15.120 1.00 41.69 349 LYS A O 1
ATOM 2727 N N . SER A 1 350 ? -31.394 13.033 12.895 1.00 38.88 350 SER A N 1
ATOM 2728 C CA . SER A 1 350 ? -31.397 14.483 13.007 1.00 38.88 350 SER A CA 1
ATOM 2729 C C . SER A 1 350 ? -32.564 14.861 13.903 1.00 38.88 350 SER A C 1
ATOM 2731 O O . SER A 1 350 ? -33.585 14.172 13.879 1.00 38.88 350 SER A O 1
ATOM 2733 N N . LYS A 1 351 ? -32.387 15.899 14.732 1.00 40.19 351 LYS A N 1
ATOM 2734 C CA . LYS A 1 351 ? -33.378 16.344 15.721 1.00 40.19 351 LYS A CA 1
ATOM 2735 C C . LYS A 1 351 ? -34.775 16.440 15.099 1.00 40.19 351 LYS A C 1
ATOM 2737 O O . LYS A 1 351 ? -35.181 17.455 14.546 1.00 40.19 351 LYS A O 1
ATOM 2742 N N . SER A 1 352 ? -35.492 15.339 15.241 1.00 37.72 352 SER A N 1
ATOM 2743 C CA . SER A 1 352 ? -36.876 15.112 14.888 1.00 37.72 352 SER A CA 1
ATOM 2744 C C . SER A 1 352 ? -37.481 14.366 16.065 1.00 37.72 352 SER A C 1
ATOM 2746 O O . SER A 1 352 ? -38.116 13.321 15.925 1.00 37.72 352 SER A O 1
ATOM 2748 N N . GLU A 1 353 ? -37.390 15.017 17.225 1.00 41.72 353 GLU A N 1
ATOM 2749 C CA . GLU A 1 353 ? -38.550 15.168 18.098 1.00 41.72 353 GLU A CA 1
ATOM 2750 C C . GLU A 1 353 ? -39.686 15.868 17.322 1.00 41.72 353 GLU A C 1
ATOM 2752 O O . GLU A 1 353 ? -40.168 16.942 17.675 1.00 41.72 353 GLU A O 1
ATOM 2757 N N . ARG A 1 354 ? -40.186 15.223 16.263 1.00 39.41 354 ARG A N 1
ATOM 2758 C CA . ARG A 1 354 ? -41.628 15.159 16.123 1.00 39.41 354 ARG A CA 1
ATOM 2759 C C . ARG A 1 354 ? -42.039 14.200 17.215 1.00 39.41 354 ARG A C 1
ATOM 2761 O O . ARG A 1 354 ? -41.811 12.999 17.099 1.00 39.41 354 ARG A O 1
ATOM 2768 N N . ALA A 1 355 ? -42.550 14.773 18.301 1.00 41.72 355 ALA A N 1
ATOM 2769 C CA . ALA A 1 355 ? -43.192 14.015 19.355 1.00 41.72 355 ALA A CA 1
ATOM 2770 C C . ALA A 1 355 ? -44.073 12.935 18.718 1.00 41.72 355 ALA A C 1
ATOM 2772 O O . ALA A 1 355 ? -44.795 13.221 17.756 1.00 41.72 355 ALA A O 1
ATOM 2773 N N . ASN A 1 356 ? -44.019 11.716 19.260 1.00 40.69 356 ASN A N 1
ATOM 2774 C CA . ASN A 1 356 ? -45.002 10.683 18.961 1.00 40.69 356 ASN A CA 1
ATOM 2775 C C . ASN A 1 356 ? -46.363 11.163 19.484 1.00 40.69 356 ASN A C 1
ATOM 2777 O O . ASN A 1 356 ? -46.811 10.767 20.557 1.00 40.69 356 ASN A O 1
ATOM 2781 N N . LEU A 1 357 ? -47.016 12.038 18.720 1.00 51.66 357 LEU A N 1
ATOM 2782 C CA . LEU A 1 357 ? -48.454 12.209 18.768 1.00 51.66 357 LEU A CA 1
ATOM 2783 C C . LEU A 1 357 ? -49.020 10.840 18.384 1.00 51.66 357 LEU A C 1
ATOM 2785 O O . LEU A 1 357 ? -48.811 10.424 17.239 1.00 51.66 357 LEU A O 1
ATOM 2789 N N . PRO A 1 358 ? -49.679 10.109 19.303 1.00 44.09 358 PRO A N 1
ATOM 2790 C CA . PRO A 1 358 ? -50.319 8.859 18.935 1.00 44.09 358 PRO A CA 1
ATOM 2791 C C . PRO A 1 358 ? -51.301 9.181 17.812 1.00 44.09 358 PRO A C 1
ATOM 2793 O O . PRO A 1 358 ? -52.146 10.068 17.960 1.00 44.09 358 PRO A O 1
ATOM 2796 N N . GLY A 1 359 ? -51.125 8.517 16.666 1.00 43.16 359 GLY A N 1
ATOM 2797 C CA . GLY A 1 359 ? -51.918 8.779 15.473 1.00 43.16 359 GLY A CA 1
ATOM 2798 C C . GLY A 1 359 ? -53.392 8.699 15.837 1.00 43.16 359 GLY A C 1
ATOM 2799 O O . GLY A 1 359 ? -53.869 7.634 16.225 1.00 43.16 359 GLY A O 1
ATOM 2800 N N . LYS A 1 360 ? -54.086 9.841 15.776 1.00 45.84 360 LYS A N 1
ATOM 2801 C CA . LYS A 1 360 ? -55.482 9.958 16.193 1.00 45.84 360 LYS A CA 1
ATOM 2802 C C . LYS A 1 360 ? -56.299 9.035 15.296 1.00 45.84 360 LYS A C 1
ATOM 2804 O O . LYS A 1 360 ? -56.552 9.386 14.145 1.00 45.84 360 LYS A O 1
ATOM 2809 N N . GLN A 1 361 ? -56.646 7.849 15.800 1.00 48.50 361 GLN A N 1
ATOM 2810 C CA . GLN A 1 361 ? -57.469 6.903 15.060 1.00 48.50 361 GLN A CA 1
ATOM 2811 C C . GLN A 1 361 ? -58.773 7.615 14.721 1.00 48.50 361 GLN A C 1
ATOM 2813 O O . GLN A 1 361 ? -59.528 8.026 15.603 1.00 48.50 361 GLN A O 1
ATOM 2818 N N . ILE A 1 362 ? -58.983 7.831 13.426 1.00 54.12 362 ILE A N 1
ATOM 2819 C CA . ILE A 1 362 ? -60.241 8.346 12.919 1.00 54.12 362 ILE A CA 1
ATOM 2820 C C . ILE A 1 362 ? -61.215 7.186 13.044 1.00 54.12 362 ILE A C 1
ATOM 2822 O O . ILE A 1 362 ? -61.143 6.228 12.277 1.00 54.12 362 ILE A O 1
ATOM 2826 N N . ASP A 1 363 ? -62.072 7.258 14.056 1.00 52.31 363 ASP A N 1
ATOM 2827 C CA . ASP A 1 363 ? -63.073 6.236 14.311 1.00 52.31 363 ASP A CA 1
ATOM 2828 C C . ASP A 1 363 ? -64.098 6.244 13.168 1.00 52.31 363 ASP A C 1
ATOM 2830 O O . ASP A 1 363 ? -64.970 7.114 13.062 1.00 52.31 363 ASP A O 1
ATOM 2834 N N . THR A 1 364 ? -63.946 5.287 12.255 1.00 59.94 364 THR A N 1
ATOM 2835 C CA . THR A 1 364 ? -64.763 5.169 11.045 1.00 59.94 364 THR A CA 1
ATOM 2836 C C . THR A 1 364 ? -66.225 4.857 11.365 1.00 59.94 364 THR A C 1
ATOM 2838 O O . THR A 1 364 ? -67.094 5.136 10.535 1.00 59.94 364 THR A O 1
ATOM 2841 N N . SER A 1 365 ? -66.525 4.374 12.578 1.00 59.81 365 SER A N 1
ATOM 2842 C CA . SER A 1 365 ? -67.895 4.159 13.053 1.00 59.81 365 SER A CA 1
ATOM 2843 C C . SER A 1 365 ? -68.654 5.478 13.264 1.00 59.81 365 SER A C 1
ATOM 2845 O O . SER A 1 365 ? -69.813 5.593 12.857 1.00 59.81 365 SER A O 1
ATOM 2847 N N . LEU A 1 366 ? -67.987 6.513 13.791 1.00 56.78 366 LEU A N 1
ATOM 2848 C CA . LEU A 1 366 ? -68.560 7.853 13.972 1.00 56.78 366 LEU A CA 1
ATOM 2849 C C . LEU A 1 366 ? -68.797 8.567 12.635 1.00 56.78 366 LEU A C 1
ATOM 2851 O O . LEU A 1 366 ? -69.787 9.278 12.480 1.00 56.78 366 LEU A O 1
ATOM 2855 N N . ILE A 1 367 ? -67.936 8.343 11.638 1.00 58.56 367 ILE A N 1
ATOM 2856 C CA . ILE A 1 367 ? -68.149 8.876 10.282 1.00 58.56 367 ILE A CA 1
ATOM 2857 C C . ILE A 1 367 ? -69.373 8.217 9.629 1.00 58.56 367 ILE A C 1
ATOM 2859 O O . ILE A 1 367 ? -70.201 8.908 9.029 1.00 58.56 367 ILE A O 1
ATOM 2863 N N . HIS A 1 368 ? -69.536 6.900 9.784 1.00 57.44 368 HIS A N 1
ATOM 2864 C CA . HIS A 1 368 ? -70.698 6.184 9.255 1.00 57.44 368 HIS A CA 1
ATOM 2865 C C . HIS A 1 368 ? -72.017 6.572 9.936 1.00 57.44 368 HIS A C 1
ATOM 2867 O O . HIS A 1 368 ? -73.035 6.673 9.245 1.00 57.44 368 HIS A O 1
ATOM 2873 N N . SER A 1 369 ? -72.032 6.837 11.249 1.00 62.44 369 SER A N 1
ATOM 2874 C CA . SER A 1 369 ? -73.259 7.288 11.920 1.00 62.44 369 SER A CA 1
ATOM 2875 C C . SER A 1 369 ? -73.701 8.665 11.408 1.00 62.44 369 SER A C 1
ATOM 2877 O O . SER A 1 369 ? -74.857 8.820 11.019 1.00 62.44 369 SER A O 1
ATOM 2879 N N . VAL A 1 370 ? -72.777 9.624 11.263 1.00 59.78 370 VAL A N 1
ATOM 2880 C CA . VAL A 1 370 ? -73.073 10.962 10.714 1.00 59.78 370 VAL A CA 1
ATOM 2881 C C . VAL A 1 370 ? -73.554 10.894 9.258 1.00 59.78 370 VAL A C 1
ATOM 2883 O O . VAL A 1 370 ? -74.545 11.542 8.919 1.00 59.78 370 VAL A O 1
ATOM 2886 N N . MET A 1 371 ? -72.936 10.069 8.401 1.00 57.81 371 MET A N 1
ATOM 2887 C CA . MET A 1 371 ? -73.420 9.862 7.024 1.00 57.81 371 MET A CA 1
ATOM 2888 C C . MET A 1 371 ? -74.820 9.236 6.958 1.00 57.81 371 MET A C 1
ATOM 2890 O O . MET A 1 371 ? -75.553 9.486 6.002 1.00 57.81 371 MET A O 1
ATOM 2894 N N . THR A 1 372 ? -75.196 8.423 7.947 1.00 58.09 372 THR A N 1
ATOM 2895 C CA . THR A 1 372 ? -76.520 7.783 7.988 1.00 58.09 372 THR A CA 1
ATOM 2896 C C . THR A 1 372 ? -77.588 8.775 8.452 1.00 58.09 372 THR A C 1
ATOM 2898 O O . THR A 1 372 ? -78.648 8.861 7.834 1.00 58.09 372 THR A O 1
ATOM 2901 N N . THR A 1 373 ? -77.287 9.606 9.454 1.00 58.03 373 THR A N 1
ATOM 2902 C CA . THR A 1 373 ? -78.184 10.677 9.929 1.00 58.03 373 THR A CA 1
ATOM 2903 C C . THR A 1 373 ? -78.445 11.737 8.851 1.00 58.03 373 THR A C 1
ATOM 2905 O O . THR A 1 373 ? -79.568 12.216 8.718 1.00 58.03 373 THR A O 1
ATOM 2908 N N . LEU A 1 374 ? -77.448 12.056 8.016 1.00 55.22 374 LEU A N 1
ATOM 2909 C CA . LEU A 1 374 ? -77.589 12.996 6.892 1.00 55.22 374 LEU A CA 1
ATOM 2910 C C . LEU A 1 374 ? -78.387 12.446 5.691 1.00 55.22 374 LEU A C 1
ATOM 2912 O O . LEU A 1 374 ? -78.661 13.197 4.760 1.00 55.22 374 LEU A O 1
ATOM 2916 N N . ARG A 1 375 ? -78.779 11.164 5.694 1.00 57.16 375 ARG A N 1
ATOM 2917 C CA . ARG A 1 375 ? -79.660 10.558 4.673 1.00 57.16 375 ARG A CA 1
ATOM 2918 C C . ARG A 1 375 ? -81.125 10.436 5.112 1.00 57.16 375 ARG A C 1
ATOM 2920 O O . ARG A 1 375 ? -81.925 9.879 4.368 1.00 57.16 375 ARG A O 1
ATOM 2927 N N . LEU A 1 376 ? -81.471 10.929 6.304 1.00 52.69 376 LEU A N 1
ATOM 2928 C CA . LEU A 1 376 ? -82.815 10.835 6.896 1.00 52.69 376 LEU A CA 1
ATOM 2929 C C . LEU A 1 376 ? -83.460 12.203 7.184 1.00 52.69 376 LEU A C 1
ATOM 2931 O O . LEU A 1 376 ? -84.355 12.304 8.018 1.00 52.69 376 LEU A O 1
ATOM 2935 N N . PHE A 1 377 ? -83.048 13.240 6.451 1.00 47.75 377 PHE A N 1
ATOM 2936 C CA . PHE A 1 377 ? -83.818 14.475 6.300 1.00 47.75 377 PHE A CA 1
ATOM 2937 C C . PHE A 1 377 ? -84.310 14.570 4.843 1.00 47.75 377 PHE A C 1
ATOM 2939 O O . PHE A 1 377 ? -83.461 14.543 3.949 1.00 47.75 377 PHE A O 1
ATOM 2946 N N . PRO A 1 378 ? -85.637 14.595 4.601 1.00 53.62 378 PRO A N 1
ATOM 2947 C CA . PRO A 1 378 ? -86.220 14.750 3.266 1.00 53.62 378 PRO A CA 1
ATOM 2948 C C . PRO A 1 378 ? -86.161 16.197 2.752 1.00 53.62 378 PRO A C 1
ATOM 2950 O O . PRO A 1 378 ? -86.145 17.125 3.594 1.00 53.62 378 PRO A O 1
#

Nearest PDB structures (foldseek):
  7wzg-assembly1_A  TM=3.156E-01  e=5.410E-01  Streptomyces sp.
  6deg-assembly1_A  TM=1.259E-01  e=1.626E+00  Bartonella birtlesii LL-WM9

Solvent-accessible surface area (backbone atoms only — not comparable to full-atom values): 22496 Å² total; per-residue (Å²): 136,85,81,82,78,75,80,72,66,47,72,58,59,78,42,83,40,81,77,50,66,72,50,50,50,49,52,51,52,58,23,61,77,42,48,66,40,43,34,32,34,35,25,31,42,83,86,63,84,47,42,35,31,43,38,36,34,23,48,70,88,58,74,60,30,36,39,34,40,24,47,32,69,75,99,73,40,45,80,76,49,79,47,72,48,81,57,57,65,61,52,41,52,52,51,57,67,70,56,59,73,64,80,61,77,73,80,78,66,87,87,82,87,82,74,89,83,84,77,92,84,85,91,86,81,80,86,88,90,84,89,79,80,86,88,87,85,88,83,78,81,83,60,70,86,78,60,80,89,84,65,83,54,92,77,50,96,81,64,75,51,66,53,46,28,78,81,49,47,46,52,58,56,51,49,50,34,39,75,68,34,41,38,12,31,43,38,38,41,38,101,86,45,51,35,41,38,33,26,54,66,22,36,53,35,26,31,38,24,84,95,33,55,11,54,59,22,54,31,56,47,42,60,50,55,71,38,38,39,38,34,45,74,71,43,83,75,96,64,71,55,36,82,67,57,52,68,61,43,46,56,51,11,51,52,50,40,51,36,50,49,49,40,51,72,76,64,60,48,64,75,19,27,37,31,68,64,48,95,76,76,45,71,65,59,57,54,60,71,43,72,91,47,88,88,47,59,63,64,50,32,50,43,49,56,68,46,52,75,61,66,50,27,41,61,50,32,40,59,74,46,69,51,51,71,87,43,45,41,49,29,50,48,53,33,43,79,66,61,44,34,44,72,41,76,75,70,79,76,66,96,63,85,66,70,86,68,74,77,78,76,76,61,63,67,61,54,50,51,53,59,52,59,70,70,74,67,135